Protein AF-0000000066100926 (afdb_homodimer)

Foldseek 3Di:
DDPVVVVVVVVPDQDDPVPCLSVLFDFDDCQVVQAPPLQDFAFQAQAESVRNPHDPPDGSVPGGLQLLLCQLLVPVNPQKHFLVSQLVLVVLLPDDNVVSNVCSVVVLVQQQCQQDPDNDDDPRSMHGSCRSLSSDAFLALCQAPSNLTGRRSSLQSLQSRQVPPDGQKHAPVSLVVSSVVRDDPPRVVSSVVSNVVVVVLQVRAQDPVRIDGSSSVSCSSNNVNSVVSSVVVVVVVVVVVVD/DDPVVVVVVVVPDQDDPVPCLSVLFDFDDCQVVQAPPLQDFAFQAQAESVRNPHDPPDGSVPGGLQLLLCQLLVPVNPQKHWLVSQLVLVVLLPDDNVVSNVCSVVVLVQQQCQQDPDNDDDPRSMHGSCRSLSSDAFLALCQAPSNLTGRRSSLQSLQSRQVPPDGQKHAPVSLVVSSVVRDDPPRVVSSVVSNVVVVVLQVRAQDPVRIDGSSSVSCSSNNVNSVVSSVVVVVVVVVVVVD

Nearest PDB structures (foldseek):
  3l19-assembly1_A  TM=4.087E-01  e=2.335E-02  Cryptosporidium parvum Iowa II
  3l19-assembly2_B  TM=4.131E-01  e=3.779E-02  Cryptosporidium parvum Iowa II
  5joj-assembly1_A  TM=5.624E-01  e=9.360E-01  Homo sapiens
  3sx9-assembly1_A  TM=2.808E-01  e=1.042E+00  Toxoplasma gondii
  3l19-assembly1_A  TM=4.087E-01  e=2.076E-02  Cryptosporidium parvum Iowa II

Sequence (486 aa):
MTSMERMERDAMETVAPYARVTYHRRVRGDLDDTLPKPYLPRALQAPDMEHPQGTPDHRHNGLSVLQQHVAFFDLDNNGIIYPFETFSGFRLLGFNLLASLILAAGINIALSYATLPGWLPSPFFPIYIHNIHKAKHGSDSKTYDNEGRYTPANLELMFSKYARTIPDKLSLGELWDMTEGNRDAFDFFGWLASKVEWGVLYALASDEEGFLSKEAIRRCFDGSLFEYCAKNYAEIKEYKTYYMTSMERMERDAMETVAPYARVTYHRRVRGDLDDTLPKPYLPRALQAPDMEHPQGTPDHRHNGLSVLQQHVAFFDLDNNGIIYPFETFSGFRLLGFNLLASLILAAGINIALSYATLPGWLPSPFFPIYIHNIHKAKHGSDSKTYDNEGRYTPANLELMFSKYARTIPDKLSLGELWDMTEGNRDAFDFFGWLASKVEWGVLYALASDEEGFLSKEAIRRCFDGSLFEYCAKNYAEIKEYKTYY

Solvent-accessible surface area (backbone atoms only — not comparable to full-atom values): 24290 Å² total; per-residue (Å²): 129,51,72,64,55,47,38,54,52,38,39,67,27,53,57,16,80,60,26,61,60,22,62,70,42,35,72,68,87,64,57,68,78,58,17,81,63,34,56,47,49,10,8,43,26,54,34,39,71,92,32,54,54,22,63,83,91,63,78,46,86,45,25,18,17,45,43,30,35,55,46,76,28,27,80,80,70,76,55,50,31,38,39,69,32,38,24,49,38,32,43,48,58,63,44,53,72,67,60,16,50,52,48,17,51,51,50,25,66,67,36,8,61,55,14,44,94,56,89,71,79,60,97,70,27,47,31,28,45,76,32,44,39,46,40,40,49,31,22,48,78,63,30,51,48,64,65,18,22,27,22,37,40,36,54,55,37,50,35,49,36,40,22,78,87,43,82,54,28,31,38,65,67,33,48,51,49,45,46,61,58,28,46,25,32,76,23,65,53,11,48,52,51,37,49,51,53,55,48,52,48,42,73,71,58,39,44,95,87,49,32,34,40,48,66,57,54,47,28,44,51,42,22,56,38,54,57,53,43,25,53,51,41,50,50,51,51,53,48,60,73,73,101,127,51,73,64,55,46,39,54,52,39,37,65,27,54,55,16,80,60,26,61,60,23,63,69,41,34,71,69,86,64,57,68,78,58,18,81,63,33,57,47,48,10,7,44,27,53,35,39,71,92,32,55,54,21,62,83,92,61,79,44,85,45,24,20,17,45,41,30,36,54,47,75,27,27,79,80,70,76,56,50,32,37,38,68,33,40,24,49,39,34,44,48,56,63,44,52,72,67,60,16,50,52,49,17,52,51,51,25,66,68,36,8,61,53,15,44,96,57,90,70,78,59,97,69,27,46,30,29,46,78,32,43,40,46,41,41,47,31,23,47,79,62,29,51,48,63,64,16,22,28,24,34,40,37,55,55,36,50,32,49,35,40,23,79,88,44,82,54,27,32,40,66,68,33,46,50,49,45,48,60,58,30,45,24,34,77,23,65,54,12,46,51,50,37,49,50,53,53,50,51,48,43,73,70,56,38,46,98,87,50,32,34,41,47,66,57,52,46,27,44,50,43,23,55,38,54,58,52,42,25,53,52,43,50,50,52,50,52,47,60,73,73,102

pLDDT: mean 96.73, std 4.58, range [66.25, 98.94]

InterPro domains:
  IPR007736 Caleosin-related [PF05042] (63-229)
  IPR007736 Caleosin-related [PTHR31495] (5-236)

Structure (mmCIF, N/CA/C/O backbone):
data_AF-0000000066100926-model_v1
#
loop_
_entity.id
_entity.type
_entity.pdbx_description
1 polymer 'Peroxygenase 2'
#
loop_
_atom_site.group_PDB
_atom_site.id
_atom_site.type_symbol
_atom_site.label_atom_id
_atom_site.label_alt_id
_atom_site.label_comp_id
_atom_site.label_asym_id
_atom_site.label_entity_id
_atom_site.label_seq_id
_atom_site.pdbx_PDB_ins_code
_atom_site.Cartn_x
_atom_site.Cartn_y
_atom_site.Cartn_z
_atom_site.occupancy
_atom_site.B_iso_or_equiv
_atom_site.auth_seq_id
_atom_site.auth_comp_id
_atom_site.auth_asym_id
_atom_site.auth_atom_id
_atom_site.pdbx_PDB_model_num
ATOM 1 N N . MET A 1 1 ? 16.25 -29.766 14.141 1 66.25 1 MET A N 1
ATOM 2 C CA . MET A 1 1 ? 15.016 -29.031 13.938 1 66.25 1 MET A CA 1
ATOM 3 C C . MET A 1 1 ? 14.055 -29.812 13.047 1 66.25 1 MET A C 1
ATOM 5 O O . MET A 1 1 ? 14.43 -30.25 11.953 1 66.25 1 MET A O 1
ATOM 9 N N . THR A 1 2 ? 12.953 -30.219 13.57 1 79.69 2 THR A N 1
ATOM 10 C CA . THR A 1 2 ? 11.961 -30.953 12.789 1 79.69 2 THR A CA 1
ATOM 11 C C . THR A 1 2 ? 11.422 -30.094 11.656 1 79.69 2 THR A C 1
ATOM 13 O O . THR A 1 2 ? 11.625 -28.875 11.641 1 79.69 2 THR A O 1
ATOM 16 N N . SER A 1 3 ? 10.945 -30.781 10.695 1 76 3 SER A N 1
ATOM 17 C CA . SER A 1 3 ? 10.328 -30.062 9.578 1 76 3 SER A CA 1
ATOM 18 C C . SER A 1 3 ? 9.273 -29.078 10.078 1 76 3 SER A C 1
ATOM 20 O O . SER A 1 3 ? 9.188 -27.938 9.586 1 76 3 SER A O 1
ATOM 22 N N . MET A 1 4 ? 8.586 -29.484 11 1 78.75 4 MET A N 1
ATOM 23 C CA . MET A 1 4 ? 7.531 -28.656 11.57 1 78.75 4 MET A CA 1
ATOM 24 C C . MET A 1 4 ? 8.117 -27.453 12.305 1 78.75 4 MET A C 1
ATOM 26 O O . MET A 1 4 ? 7.598 -26.344 12.211 1 78.75 4 MET A O 1
ATOM 30 N N . GLU A 1 5 ? 9.109 -27.672 12.992 1 81.25 5 GLU A N 1
ATOM 31 C CA . GLU A 1 5 ? 9.773 -26.578 13.703 1 81.25 5 GLU A CA 1
ATOM 32 C C . GLU A 1 5 ? 10.359 -25.562 12.734 1 81.25 5 GLU A C 1
ATOM 34 O O . GLU A 1 5 ? 10.297 -24.359 12.977 1 81.25 5 GLU A O 1
ATOM 39 N N . ARG A 1 6 ? 10.875 -26.109 11.766 1 82.31 6 ARG A N 1
ATOM 40 C CA . ARG A 1 6 ? 11.445 -25.234 10.742 1 82.31 6 ARG A CA 1
ATOM 41 C C . ARG A 1 6 ? 10.352 -24.391 10.086 1 82.31 6 ARG A C 1
ATOM 43 O O . ARG A 1 6 ? 10.539 -23.203 9.852 1 82.31 6 ARG A O 1
ATOM 50 N N . MET A 1 7 ? 9.266 -25.016 9.82 1 79.56 7 MET A N 1
ATOM 51 C CA . MET A 1 7 ? 8.141 -24.312 9.211 1 79.56 7 MET A CA 1
ATOM 52 C C . MET A 1 7 ? 7.617 -23.219 10.133 1 79.56 7 MET A C 1
ATOM 54 O O . MET A 1 7 ? 7.273 -22.141 9.68 1 79.56 7 MET A O 1
ATOM 58 N N . GLU A 1 8 ? 7.531 -23.578 11.328 1 82.5 8 GLU A N 1
ATOM 59 C CA . GLU A 1 8 ? 7.066 -22.609 12.32 1 82.5 8 GLU A CA 1
ATOM 60 C C . GLU A 1 8 ? 8.008 -21.422 12.406 1 82.5 8 GLU A C 1
ATOM 62 O O . GLU A 1 8 ? 7.562 -20.281 12.492 1 82.5 8 GLU A O 1
ATOM 67 N N . ARG A 1 9 ? 9.188 -21.703 12.367 1 84.38 9 ARG A N 1
ATOM 68 C CA . ARG A 1 9 ? 10.18 -20.641 12.398 1 84.38 9 ARG A CA 1
ATOM 69 C C . ARG A 1 9 ? 10.141 -19.812 11.125 1 84.38 9 ARG A C 1
ATOM 71 O O . ARG A 1 9 ? 10.172 -18.578 11.172 1 84.38 9 ARG A O 1
ATOM 78 N N . ASP A 1 10 ? 9.984 -20.453 10.016 1 92.69 10 ASP A N 1
ATOM 79 C CA . ASP A 1 10 ? 9.945 -19.781 8.719 1 92.69 10 ASP A CA 1
ATOM 80 C C . ASP A 1 10 ? 8.711 -18.891 8.586 1 92.69 10 ASP A C 1
ATOM 82 O O . ASP A 1 10 ? 8.758 -17.859 7.918 1 92.69 10 ASP A O 1
ATOM 86 N N . ALA A 1 11 ? 7.691 -19.266 9.242 1 94.88 11 ALA A N 1
ATOM 87 C CA . ALA A 1 11 ? 6.414 -18.578 9.133 1 94.88 11 ALA A CA 1
ATOM 88 C C . ALA A 1 11 ? 6.484 -17.188 9.766 1 94.88 11 ALA A C 1
ATOM 90 O O . ALA A 1 11 ? 5.621 -16.344 9.523 1 94.88 11 ALA A O 1
ATOM 91 N N . MET A 1 12 ? 7.559 -16.891 10.531 1 96.69 12 MET A N 1
ATOM 92 C CA . MET A 1 12 ? 7.695 -15.609 11.211 1 96.69 12 MET A CA 1
ATOM 93 C C . MET A 1 12 ? 8.898 -14.836 10.68 1 96.69 12 MET A C 1
ATOM 95 O O . MET A 1 12 ? 9.148 -13.711 11.102 1 96.69 12 MET A O 1
ATOM 99 N N . GLU A 1 13 ? 9.57 -15.461 9.703 1 98 13 GLU A N 1
ATOM 100 C CA . GLU A 1 13 ? 10.797 -14.836 9.227 1 98 13 GLU A CA 1
ATOM 101 C C . GLU A 1 13 ? 10.492 -13.578 8.414 1 98 13 GLU A C 1
ATOM 103 O O . GLU A 1 13 ? 9.578 -13.57 7.59 1 98 13 GLU A O 1
ATOM 108 N N . THR A 1 14 ? 11.297 -12.531 8.688 1 98.62 14 THR A N 1
ATOM 109 C CA . THR A 1 14 ? 11.078 -11.25 8.008 1 98.62 14 THR A CA 1
ATOM 110 C C . THR A 1 14 ? 12.211 -10.953 7.035 1 98.62 14 THR A C 1
ATOM 112 O O . THR A 1 14 ? 12.188 -9.945 6.336 1 98.62 14 THR A O 1
ATOM 115 N N . VAL A 1 15 ? 13.227 -11.859 6.957 1 98.56 15 VAL A N 1
ATOM 116 C CA . VAL A 1 15 ? 14.359 -11.711 6.051 1 98.56 15 VAL A CA 1
ATOM 117 C C . VAL A 1 15 ? 14.477 -12.945 5.16 1 98.56 15 VAL A C 1
ATOM 119 O O . VAL A 1 15 ? 14.391 -14.078 5.641 1 98.56 15 VAL A O 1
ATOM 122 N N . ALA A 1 16 ? 14.547 -12.742 3.869 1 98.62 16 ALA A N 1
ATOM 123 C CA . ALA A 1 16 ? 14.859 -13.797 2.906 1 98.62 16 ALA A CA 1
ATOM 124 C C . ALA A 1 16 ? 16.312 -13.703 2.447 1 98.62 16 ALA A C 1
ATOM 126 O O . ALA A 1 16 ? 16.75 -12.656 1.961 1 98.62 16 ALA A O 1
ATOM 127 N N . PRO A 1 17 ? 17.062 -14.75 2.51 1 97.81 17 PRO A N 1
ATOM 128 C CA . PRO A 1 17 ? 18.484 -14.734 2.182 1 97.81 17 PRO A CA 1
ATOM 129 C C . PRO A 1 17 ? 18.75 -14.234 0.763 1 97.81 17 PRO A C 1
ATOM 131 O O . PRO A 1 17 ? 19.75 -13.547 0.527 1 97.81 17 PRO A O 1
ATOM 134 N N . TYR A 1 18 ? 17.875 -14.5 -0.177 1 98 18 TYR A N 1
ATOM 135 C CA . TYR A 1 18 ? 18.156 -14.141 -1.562 1 98 18 TYR A CA 1
ATOM 136 C C . TYR A 1 18 ? 17.375 -12.898 -1.974 1 98 18 TYR A C 1
ATOM 138 O O . TYR A 1 18 ? 17.266 -12.594 -3.164 1 98 18 TYR A O 1
ATOM 146 N N . ALA A 1 19 ? 16.844 -12.203 -1.046 1 98.31 19 ALA A N 1
ATOM 147 C CA . ALA A 1 19 ? 16.281 -10.859 -1.192 1 98.31 19 ALA A CA 1
ATOM 148 C C . ALA A 1 19 ? 16.922 -9.891 -0.208 1 98.31 19 ALA A C 1
ATOM 150 O O . ALA A 1 19 ? 16.344 -9.57 0.832 1 98.31 19 ALA A O 1
ATOM 151 N N . ARG A 1 20 ? 18.094 -9.375 -0.537 1 97.31 20 ARG A N 1
ATOM 152 C CA . ARG A 1 20 ? 18.938 -8.586 0.35 1 97.31 20 ARG A CA 1
ATOM 153 C C . ARG A 1 20 ? 18.203 -7.348 0.855 1 97.31 20 ARG A C 1
ATOM 155 O O . ARG A 1 20 ? 18.453 -6.883 1.97 1 97.31 20 ARG A O 1
ATOM 162 N N . VAL A 1 21 ? 17.266 -6.891 0.078 1 98.38 21 VAL A N 1
ATOM 163 C CA . VAL A 1 21 ? 16.531 -5.684 0.441 1 98.38 21 VAL A CA 1
ATOM 164 C C . VAL A 1 21 ? 15.766 -5.914 1.742 1 98.38 21 VAL A C 1
ATOM 166 O O . VAL A 1 21 ? 15.562 -4.984 2.523 1 98.38 21 VAL A O 1
ATOM 169 N N . THR A 1 22 ? 15.352 -7.152 2.043 1 98.62 22 THR A N 1
ATOM 170 C CA . THR A 1 22 ? 14.625 -7.457 3.268 1 98.62 22 THR A CA 1
ATOM 171 C C . THR A 1 22 ? 15.539 -7.34 4.484 1 98.62 22 THR A C 1
ATOM 173 O O . THR A 1 22 ? 15.07 -7.086 5.598 1 98.62 22 THR A O 1
ATOM 176 N N . TYR A 1 23 ? 16.797 -7.535 4.234 1 97.31 23 TYR A N 1
ATOM 177 C CA . TYR A 1 23 ? 17.781 -7.363 5.297 1 97.31 23 TYR A CA 1
ATOM 178 C C . TYR A 1 23 ? 18.047 -5.883 5.559 1 97.31 23 TYR A C 1
ATOM 180 O O . TYR A 1 23 ? 18.156 -5.461 6.711 1 97.31 23 TYR A O 1
ATOM 188 N N . HIS A 1 24 ? 18.125 -5.125 4.543 1 97.19 24 HIS A N 1
ATOM 189 C CA . HIS A 1 24 ? 18.469 -3.711 4.652 1 97.19 24 HIS A CA 1
ATOM 190 C C . HIS A 1 24 ? 17.281 -2.904 5.199 1 97.19 24 HIS A C 1
ATOM 192 O O . HIS A 1 24 ? 17.484 -1.885 5.859 1 97.19 24 HIS A O 1
ATOM 198 N N . ARG A 1 25 ? 16.141 -3.334 4.879 1 98.31 25 ARG A N 1
ATOM 199 C CA . ARG A 1 25 ? 14.914 -2.693 5.359 1 98.31 25 ARG A CA 1
ATOM 200 C C . ARG A 1 25 ? 14.188 -3.586 6.359 1 98.31 25 ARG A C 1
ATOM 202 O O . ARG A 1 25 ? 13.172 -4.195 6.023 1 98.31 25 ARG A O 1
ATOM 209 N N . ARG A 1 26 ? 14.625 -3.504 7.539 1 97.62 26 ARG A N 1
ATOM 210 C CA . ARG A 1 26 ? 14.172 -4.414 8.586 1 97.62 26 ARG A CA 1
ATOM 211 C C . ARG A 1 26 ? 12.812 -3.979 9.133 1 97.62 26 ARG A C 1
ATOM 213 O O . ARG A 1 26 ? 12.492 -2.789 9.141 1 97.62 26 ARG A O 1
ATOM 220 N N . VAL A 1 27 ? 12.07 -4.938 9.594 1 98.31 27 VAL A N 1
ATOM 221 C CA . VAL A 1 27 ? 10.781 -4.652 10.203 1 98.31 27 VAL A CA 1
ATOM 222 C C . VAL A 1 27 ? 10.766 -5.172 11.641 1 98.31 27 VAL A C 1
ATOM 224 O O . VAL A 1 27 ? 11.422 -6.172 11.953 1 98.31 27 VAL A O 1
ATOM 227 N N . ARG A 1 28 ? 10.102 -4.449 12.531 1 97.19 28 ARG A N 1
ATOM 228 C CA . ARG A 1 28 ? 10.055 -4.82 13.938 1 97.19 28 ARG A CA 1
ATOM 229 C C . ARG A 1 28 ? 8.812 -5.656 14.242 1 97.19 28 ARG A C 1
ATOM 231 O O . ARG A 1 28 ? 7.758 -5.449 13.648 1 97.19 28 ARG A O 1
ATOM 238 N N . GLY A 1 29 ? 8.93 -6.57 15.242 1 97.56 29 GLY A N 1
ATOM 239 C CA . GLY A 1 29 ? 7.859 -7.508 15.539 1 97.56 29 GLY A CA 1
ATOM 240 C C . GLY A 1 29 ? 7.262 -7.309 16.922 1 97.56 29 GLY A C 1
ATOM 241 O O . GLY A 1 29 ? 6.602 -8.203 17.453 1 97.56 29 GLY A O 1
ATOM 242 N N . ASP A 1 30 ? 7.445 -6.152 17.578 1 97.69 30 ASP A N 1
ATOM 243 C CA . ASP A 1 30 ? 7.023 -5.969 18.953 1 97.69 30 ASP A CA 1
ATOM 244 C C . ASP A 1 30 ? 5.898 -4.941 19.062 1 97.69 30 ASP A C 1
ATOM 246 O O . ASP A 1 30 ? 5.676 -4.367 20.125 1 97.69 30 ASP A O 1
ATOM 250 N N . LEU A 1 31 ? 5.199 -4.645 17.938 1 97.88 31 LEU A N 1
ATOM 251 C CA . LEU A 1 31 ? 4.199 -3.584 17.938 1 97.88 31 LEU A CA 1
ATOM 252 C C . LEU A 1 31 ? 3.053 -3.92 18.891 1 97.88 31 LEU A C 1
ATOM 254 O O . LEU A 1 31 ? 2.51 -3.033 19.547 1 97.88 31 LEU A O 1
ATOM 258 N N . ASP A 1 32 ? 2.691 -5.18 18.922 1 96 32 ASP A N 1
ATOM 259 C CA . ASP A 1 32 ? 1.524 -5.602 19.688 1 96 32 ASP A CA 1
ATOM 260 C C . ASP A 1 32 ? 1.795 -5.523 21.188 1 96 32 ASP A C 1
ATOM 262 O O . ASP A 1 32 ? 0.888 -5.719 22 1 96 32 ASP A O 1
ATOM 266 N N . ASP A 1 33 ? 2.979 -5.184 21.609 1 95.31 33 ASP A N 1
ATOM 267 C CA . ASP A 1 33 ? 3.291 -4.973 23.016 1 95.31 33 ASP A CA 1
ATOM 268 C C . ASP A 1 33 ? 2.535 -3.771 23.578 1 95.31 33 ASP A C 1
ATOM 270 O O . ASP A 1 33 ? 2.111 -3.781 24.734 1 95.31 33 ASP A O 1
ATOM 274 N N . THR A 1 34 ? 2.346 -2.752 22.703 1 95.38 34 THR A N 1
ATOM 275 C CA . THR A 1 34 ? 1.76 -1.523 23.234 1 95.38 34 THR A CA 1
ATOM 276 C C . THR A 1 34 ? 0.595 -1.063 22.359 1 95.38 34 THR A C 1
ATOM 278 O O . THR A 1 34 ? -0.234 -0.261 22.797 1 95.38 34 THR A O 1
ATOM 281 N N . LEU A 1 35 ? 0.549 -1.498 21.125 1 95.81 35 LEU A N 1
ATOM 282 C CA . LEU A 1 35 ? -0.506 -1.112 20.188 1 95.81 35 LEU A CA 1
ATOM 283 C C . LEU A 1 35 ? -1.522 -2.236 20.016 1 95.81 35 LEU A C 1
ATOM 285 O O . LEU A 1 35 ? -1.203 -3.291 19.469 1 95.81 35 LEU A O 1
ATOM 289 N N . PRO A 1 36 ? -2.672 -1.984 20.547 1 96 36 PRO A N 1
ATOM 290 C CA . PRO A 1 36 ? -3.684 -3.016 20.297 1 96 36 PRO A CA 1
ATOM 291 C C . PRO A 1 36 ? -3.984 -3.211 18.812 1 96 36 PRO A C 1
ATOM 293 O O . PRO A 1 36 ? -4.25 -2.24 18.109 1 96 36 PRO A O 1
ATOM 296 N N . LYS A 1 37 ? -3.912 -4.453 18.312 1 97.56 37 LYS A N 1
ATOM 297 C CA . LYS A 1 37 ? -4.234 -4.832 16.938 1 97.56 37 LYS A CA 1
ATOM 298 C C . LYS A 1 37 ? -3.562 -3.895 15.938 1 97.56 37 LYS A C 1
ATOM 300 O O . LYS A 1 37 ? -4.238 -3.242 15.141 1 97.56 37 LYS A O 1
ATOM 305 N N . PRO A 1 38 ? -2.26 -3.842 15.859 1 98.25 38 PRO A N 1
ATOM 306 C CA . PRO A 1 38 ? -1.544 -2.895 15 1 98.25 38 PRO A CA 1
ATOM 307 C C . PRO A 1 38 ? -1.902 -3.049 13.523 1 98.25 38 PRO A C 1
ATOM 309 O O . PRO A 1 38 ? -1.731 -2.109 12.742 1 98.25 38 PRO A O 1
ATOM 312 N N . TYR A 1 39 ? -2.49 -4.203 13.141 1 98.44 39 TYR A N 1
ATOM 313 C CA . TYR A 1 39 ? -2.811 -4.5 11.75 1 98.44 39 TYR A CA 1
ATOM 314 C C . TYR A 1 39 ? -4.113 -3.822 11.336 1 98.44 39 TYR A C 1
ATOM 316 O O . TYR A 1 39 ? -4.414 -3.723 10.141 1 98.44 39 TYR A O 1
ATOM 324 N N . LEU A 1 40 ? -4.941 -3.416 12.281 1 98.62 40 LEU A N 1
ATOM 325 C CA . LEU A 1 40 ? -6.301 -2.941 12.039 1 98.62 40 LEU A CA 1
ATOM 326 C C . LEU A 1 40 ? -6.293 -1.477 11.617 1 98.62 40 LEU A C 1
ATOM 328 O O . LEU A 1 40 ? -5.844 -0.61 12.367 1 98.62 40 LEU A O 1
ATOM 332 N N . PRO A 1 41 ? -6.754 -1.161 10.344 1 98.75 41 PRO A N 1
ATOM 333 C CA . PRO A 1 41 ? -6.852 0.248 9.953 1 98.75 41 PRO A CA 1
ATOM 334 C C . PRO A 1 41 ? -7.824 1.036 10.828 1 98.75 41 PRO A C 1
ATOM 336 O O . PRO A 1 41 ? -8.914 0.544 11.141 1 98.75 41 PRO A O 1
ATOM 339 N N . ARG A 1 42 ? -7.41 2.227 11.242 1 98.81 42 ARG A N 1
ATOM 340 C CA . ARG A 1 42 ? -8.188 3.102 12.109 1 98.81 42 ARG A CA 1
ATOM 341 C C . ARG A 1 42 ? -8.859 4.215 11.312 1 98.81 42 ARG A C 1
ATOM 343 O O . ARG A 1 42 ? -8.188 4.949 10.578 1 98.81 42 ARG A O 1
ATOM 350 N N . ALA A 1 43 ? -10.125 4.375 11.539 1 98.81 43 ALA A N 1
ATOM 351 C CA . ALA A 1 43 ? -10.867 5.332 10.719 1 98.81 43 ALA A CA 1
ATOM 352 C C . ALA A 1 43 ? -10.812 6.734 11.32 1 98.81 43 ALA A C 1
ATOM 354 O O . ALA A 1 43 ? -10.836 7.727 10.594 1 98.81 43 ALA A O 1
ATOM 355 N N . LEU A 1 44 ? -10.617 6.82 12.672 1 98.69 44 LEU A N 1
ATOM 356 C CA . LEU A 1 44 ? -10.891 8.109 13.305 1 98.69 44 LEU A CA 1
ATOM 357 C C . LEU A 1 44 ? -9.641 8.656 13.977 1 98.69 44 LEU A C 1
ATOM 359 O O . LEU A 1 44 ? -9.523 9.867 14.18 1 98.69 44 LEU A O 1
ATOM 363 N N . GLN A 1 45 ? -8.734 7.789 14.375 1 98.5 45 GLN A N 1
ATOM 364 C CA . GLN A 1 45 ? -7.555 8.203 15.125 1 98.5 45 GLN A CA 1
ATOM 365 C C . GLN A 1 45 ? -6.277 7.691 14.461 1 98.5 45 GLN A C 1
ATOM 367 O O . GLN A 1 45 ? -6.316 6.734 13.688 1 98.5 45 GLN A O 1
ATOM 372 N N . ALA A 1 46 ? -5.195 8.336 14.711 1 98.56 46 ALA A N 1
ATOM 373 C CA . ALA A 1 46 ? -3.879 7.938 14.219 1 98.56 46 ALA A CA 1
ATOM 374 C C . ALA A 1 46 ? -2.961 7.547 15.375 1 98.56 46 ALA A C 1
ATOM 376 O O . ALA A 1 46 ? -2.055 8.305 15.742 1 98.56 46 ALA A O 1
ATOM 377 N N . PRO A 1 47 ? -3.117 6.398 15.914 1 98.38 47 PRO A N 1
ATOM 378 C CA . PRO A 1 47 ? -2.293 5.973 17.047 1 98.38 47 PRO A CA 1
ATOM 379 C C . PRO A 1 47 ? -0.92 5.461 16.625 1 98.38 47 PRO A C 1
ATOM 381 O O . PRO A 1 47 ? -0.709 5.16 15.438 1 98.38 47 PRO A O 1
ATOM 384 N N . ASP A 1 48 ? -0.01 5.457 17.516 1 97.5 48 ASP A N 1
ATOM 385 C CA . ASP A 1 48 ? 1.267 4.758 17.422 1 97.5 48 ASP A CA 1
ATOM 386 C C . ASP A 1 48 ? 1.672 4.152 18.75 1 97.5 48 ASP A C 1
ATOM 388 O O . ASP A 1 48 ? 0.867 4.105 19.688 1 97.5 48 ASP A O 1
ATOM 392 N N . MET A 1 49 ? 2.832 3.607 18.891 1 96.88 49 MET A N 1
ATOM 393 C CA . MET A 1 49 ? 3.252 2.895 20.094 1 96.88 49 MET A CA 1
ATOM 394 C C . MET A 1 49 ? 3.318 3.838 21.281 1 96.88 49 MET A C 1
ATOM 396 O O . MET A 1 49 ? 3.021 3.439 22.422 1 96.88 49 MET A O 1
AT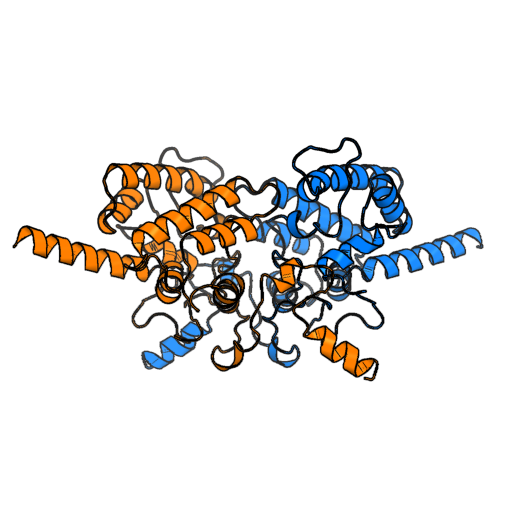OM 400 N N . GLU A 1 50 ? 3.67 5.102 21.094 1 96.19 50 GLU A N 1
ATOM 401 C CA . GLU A 1 50 ? 3.801 6.098 22.141 1 96.19 50 GLU A CA 1
ATOM 402 C C . GLU A 1 50 ? 2.457 6.75 22.453 1 96.19 50 GLU A C 1
ATOM 404 O O . GLU A 1 50 ? 2.229 7.203 23.578 1 96.19 50 GLU A O 1
ATOM 409 N N . HIS A 1 51 ? 1.546 6.742 21.484 1 96.12 51 HIS A N 1
ATOM 410 C CA . HIS A 1 51 ? 0.219 7.332 21.609 1 96.12 51 HIS A CA 1
ATOM 411 C C . HIS A 1 51 ? -0.864 6.355 21.156 1 96.12 51 HIS A C 1
ATOM 413 O O . HIS A 1 51 ? -1.526 6.586 20.141 1 96.12 51 HIS A O 1
ATOM 419 N N . PRO A 1 52 ? -1.126 5.359 21.906 1 95.19 52 PRO A N 1
ATOM 420 C CA . PRO A 1 52 ? -2.035 4.293 21.469 1 95.19 52 PRO A CA 1
ATOM 421 C C . PRO A 1 52 ? -3.465 4.785 21.266 1 95.19 52 PRO A C 1
ATOM 423 O O . PRO A 1 52 ? -4.281 4.086 20.656 1 95.19 52 PRO A O 1
ATOM 426 N N . GLN A 1 53 ? -3.793 6.016 21.734 1 94.94 53 GLN A N 1
ATOM 427 C CA . GLN A 1 53 ? -5.145 6.535 21.547 1 94.94 53 GLN A CA 1
ATOM 428 C C . GLN A 1 53 ? -5.164 7.691 20.562 1 94.94 53 GLN A C 1
ATOM 430 O O . GLN A 1 53 ? -6.191 8.359 20.391 1 94.94 53 GLN A O 1
ATOM 435 N N . GLY A 1 54 ? -4.043 7.984 19.891 1 95.38 54 GLY A N 1
ATOM 436 C CA . GLY A 1 54 ? -3.963 9.062 18.922 1 95.38 54 GLY A CA 1
ATOM 437 C C . GLY A 1 54 ? -3.627 10.406 19.547 1 95.38 54 GLY A C 1
ATOM 438 O O . GLY A 1 54 ? -2.941 10.469 20.578 1 95.38 54 GLY A O 1
ATOM 439 N N . THR A 1 55 ? -3.932 11.469 18.844 1 95.19 55 THR A N 1
ATOM 440 C CA . THR A 1 55 ? -3.605 12.82 19.281 1 95.19 55 THR A CA 1
ATOM 441 C C . THR A 1 55 ? -4.629 13.32 20.297 1 95.19 55 THR A C 1
ATOM 443 O O . THR A 1 55 ? -5.805 13.492 19.969 1 95.19 55 THR A O 1
ATOM 446 N N . PRO A 1 56 ? -4.094 13.672 21.5 1 90.88 56 PRO A N 1
ATOM 447 C CA . PRO A 1 56 ? -5.02 14.18 22.516 1 90.88 56 PRO A CA 1
ATOM 448 C C . PRO A 1 56 ? -5.723 15.461 22.062 1 90.88 56 PRO A C 1
ATOM 450 O O . PRO A 1 56 ? -5.113 16.312 21.422 1 90.88 56 PRO A O 1
ATOM 453 N N . ASP A 1 57 ? -6.988 15.562 22.328 1 88.75 57 ASP A N 1
ATOM 454 C CA . ASP A 1 57 ? -7.809 16.766 22.156 1 88.75 57 ASP A CA 1
ATOM 455 C C . ASP A 1 57 ? -8.086 17.031 20.672 1 88.75 57 ASP A C 1
ATOM 457 O O . ASP A 1 57 ? -8.766 18.016 20.344 1 88.75 57 ASP A O 1
ATOM 461 N N . HIS A 1 58 ? -7.449 16.281 19.766 1 94.12 58 HIS A N 1
ATOM 462 C CA . HIS A 1 58 ? -7.773 16.438 18.359 1 94.12 58 HIS A CA 1
ATOM 463 C C . HIS A 1 58 ? -9.156 15.875 18.047 1 94.12 58 HIS A C 1
ATOM 465 O O . HIS A 1 58 ? -9.469 14.734 18.391 1 94.12 58 HIS A O 1
ATOM 471 N N . ARG A 1 59 ? -10.008 16.688 17.438 1 94.69 59 ARG A N 1
ATOM 472 C CA . ARG A 1 59 ? -11.367 16.266 17.125 1 94.69 59 ARG A CA 1
ATOM 473 C C . ARG A 1 59 ? -11.469 15.781 15.68 1 94.69 59 ARG A C 1
ATOM 475 O O . ARG A 1 59 ? -11.258 16.547 14.742 1 94.69 59 ARG A O 1
ATOM 482 N N . HIS A 1 60 ? -11.844 14.578 15.508 1 96.62 60 HIS A N 1
ATOM 483 C CA . HIS A 1 60 ? -11.93 13.984 14.18 1 96.62 60 HIS A CA 1
ATOM 484 C C . HIS A 1 60 ? -13.211 14.406 13.469 1 96.62 60 HIS A C 1
ATOM 486 O O . HIS A 1 60 ? -13.297 14.352 12.242 1 96.62 60 HIS A O 1
ATOM 492 N N . ASN A 1 61 ? -14.344 14.797 14.188 1 96.75 61 ASN A N 1
ATOM 493 C CA . ASN A 1 61 ? -15.609 15.297 13.648 1 96.75 61 ASN A CA 1
ATOM 494 C C . ASN A 1 61 ? -16.25 14.289 12.695 1 96.75 61 ASN A C 1
ATOM 496 O O . ASN A 1 61 ? -16.828 14.664 11.68 1 96.75 61 ASN A O 1
ATOM 500 N N . GLY A 1 62 ? -15.992 13.016 12.898 1 97.75 62 GLY A N 1
ATOM 501 C CA . GLY A 1 62 ? -16.609 11.961 12.102 1 97.75 62 GLY A CA 1
ATOM 502 C C . GLY A 1 62 ? -15.914 11.758 10.766 1 97.75 62 GLY A C 1
ATOM 503 O O . GLY A 1 62 ? -16.391 11 9.922 1 97.75 62 GLY A O 1
ATOM 504 N N . LEU A 1 63 ? -14.797 12.43 10.523 1 98.69 63 LEU A N 1
ATOM 505 C CA . LEU A 1 63 ? -14.016 12.328 9.297 1 98.69 63 LEU A CA 1
ATOM 506 C C . LEU A 1 63 ? -13.008 11.188 9.383 1 98.69 63 LEU A C 1
ATOM 508 O O . LEU A 1 63 ? -12.492 10.891 10.461 1 98.69 63 LEU A O 1
ATOM 512 N N . SER A 1 64 ? -12.727 10.484 8.242 1 98.88 64 SER A N 1
ATOM 513 C CA . SER A 1 64 ? -11.609 9.547 8.219 1 98.88 64 SER A CA 1
ATOM 514 C C . SER A 1 64 ? -10.289 10.258 8.484 1 98.88 64 SER A C 1
ATOM 516 O O . SER A 1 64 ? -10.195 11.477 8.344 1 98.88 64 SER A O 1
ATOM 518 N N . VAL A 1 65 ? -9.289 9.531 8.867 1 98.88 65 VAL A N 1
ATOM 519 C CA . VAL A 1 65 ? -7.988 10.133 9.172 1 98.88 65 VAL A CA 1
ATOM 520 C C . VAL A 1 65 ? -7.48 10.898 7.953 1 98.88 65 VAL A C 1
ATOM 522 O O . VAL A 1 65 ? -6.957 12.008 8.086 1 98.88 65 VAL A O 1
ATOM 525 N N . LEU A 1 66 ? -7.664 10.352 6.766 1 98.94 66 LEU A N 1
ATOM 526 C CA . LEU A 1 66 ? -7.238 11.047 5.555 1 98.94 66 LEU A CA 1
ATOM 527 C C . LEU A 1 66 ? -8.055 12.32 5.344 1 98.94 66 LEU A C 1
ATOM 529 O O . LEU A 1 66 ? -7.508 13.352 4.945 1 98.94 66 LEU A O 1
ATOM 533 N N . GLN A 1 67 ? -9.336 12.266 5.559 1 98.94 67 GLN A N 1
ATOM 534 C CA . GLN A 1 67 ? -10.156 13.469 5.473 1 98.94 67 GLN A CA 1
ATOM 535 C C . GLN A 1 67 ? -9.688 14.523 6.473 1 98.94 67 GLN A C 1
ATOM 537 O O . GLN A 1 67 ? -9.633 15.711 6.148 1 98.94 67 GLN A O 1
ATOM 542 N N . GLN A 1 68 ? -9.383 14.109 7.648 1 98.88 68 GLN A N 1
ATOM 543 C CA . GLN A 1 68 ? -8.875 15.016 8.672 1 98.88 68 GLN A CA 1
ATOM 544 C C . GLN A 1 68 ? -7.598 15.711 8.203 1 98.88 68 GLN A C 1
ATOM 546 O O . GLN A 1 68 ? -7.41 16.906 8.445 1 98.88 68 GLN A O 1
ATOM 551 N N . HIS A 1 69 ? -6.746 15.008 7.527 1 98.81 69 HIS A N 1
ATOM 552 C CA . HIS A 1 69 ? -5.477 15.508 7.016 1 98.81 69 HIS A CA 1
ATOM 553 C C . HIS A 1 69 ? -5.684 16.75 6.148 1 98.81 69 HIS A C 1
ATOM 555 O O . HIS A 1 69 ? -4.887 17.688 6.199 1 98.81 69 HIS A O 1
ATOM 561 N N . VAL A 1 70 ? -6.758 16.797 5.406 1 98.81 70 VAL A N 1
ATOM 562 C CA . VAL A 1 70 ? -6.906 17.875 4.438 1 98.81 70 VAL A CA 1
ATOM 563 C C . VAL A 1 70 ? -7.895 18.906 4.965 1 98.81 70 VAL A C 1
ATOM 565 O O . VAL A 1 70 ? -7.984 20.016 4.434 1 98.81 70 VAL A O 1
ATOM 568 N N . ALA A 1 71 ? -8.555 18.594 6.051 1 98.62 71 ALA A N 1
ATOM 569 C CA . ALA A 1 71 ? -9.648 19.406 6.562 1 98.62 71 ALA A CA 1
ATOM 570 C C . ALA A 1 71 ? -9.148 20.797 6.98 1 98.62 71 ALA A C 1
ATOM 572 O O . ALA A 1 71 ? -9.891 21.781 6.906 1 98.62 71 ALA A O 1
ATOM 573 N N . PHE A 1 72 ? -7.895 20.906 7.387 1 98.44 72 PHE A N 1
ATOM 574 C CA . PHE A 1 72 ? -7.293 22.172 7.801 1 98.44 72 PHE A CA 1
ATOM 575 C C . PHE A 1 72 ? -7.418 23.219 6.703 1 98.44 72 PHE A C 1
ATOM 577 O O . PHE A 1 72 ? -7.594 24.406 6.984 1 98.44 72 PHE A O 1
ATOM 584 N N . PHE A 1 73 ? -7.41 22.797 5.477 1 98.81 73 PHE A N 1
ATOM 585 C CA . PHE A 1 73 ? -7.344 23.703 4.348 1 98.81 73 PHE A CA 1
ATOM 586 C C . PHE A 1 73 ? -8.742 24.172 3.939 1 98.81 73 PHE A C 1
ATOM 588 O O . PHE A 1 73 ? -8.883 25.078 3.113 1 98.81 73 PHE A O 1
ATOM 595 N N . ASP A 1 74 ? -9.719 23.484 4.457 1 98.75 74 ASP A N 1
ATOM 596 C CA . ASP A 1 74 ? -11.102 23.906 4.215 1 98.75 74 ASP A CA 1
ATOM 597 C C . ASP A 1 74 ? -11.492 25.062 5.137 1 98.75 74 ASP A C 1
ATOM 599 O O . ASP A 1 74 ? -12.195 24.859 6.129 1 98.75 74 ASP A O 1
ATOM 603 N N . LEU A 1 75 ? -11.234 26.219 4.75 1 98.19 75 LEU A N 1
ATOM 604 C CA . LEU A 1 75 ? -11.25 27.375 5.641 1 98.19 75 LEU A CA 1
ATOM 605 C C . LEU A 1 75 ? -12.672 27.859 5.891 1 98.19 75 LEU A C 1
ATOM 607 O O . LEU A 1 75 ? -12.938 28.547 6.879 1 98.19 75 LEU A O 1
ATOM 611 N N . ASP A 1 76 ? -13.617 27.5 5.023 1 98.06 76 ASP A N 1
ATOM 612 C CA . ASP A 1 76 ? -14.992 27.938 5.238 1 98.06 76 ASP A CA 1
ATOM 613 C C . ASP A 1 76 ? -15.875 26.766 5.668 1 98.06 76 ASP A C 1
ATOM 615 O O . ASP A 1 76 ? -17.094 26.906 5.73 1 98.06 76 ASP A O 1
ATOM 619 N N . ASN A 1 77 ? -15.312 25.609 5.781 1 97.69 77 ASN A N 1
ATOM 620 C CA . ASN A 1 77 ? -15.961 24.422 6.336 1 97.69 77 ASN A CA 1
ATOM 621 C C . ASN A 1 77 ? -17.141 23.969 5.477 1 97.69 77 ASN A C 1
ATOM 623 O O . ASN A 1 77 ? -18.172 23.562 6.004 1 97.69 77 ASN A O 1
ATOM 627 N N . ASN A 1 78 ? -17 24.047 4.16 1 98.31 78 ASN A N 1
ATOM 628 C CA . ASN A 1 78 ? -18.109 23.609 3.301 1 98.31 78 ASN A CA 1
ATOM 629 C C . ASN A 1 78 ? -17.812 22.266 2.65 1 98.31 78 ASN A C 1
ATOM 631 O O . ASN A 1 78 ? -18.578 21.797 1.805 1 98.31 78 ASN A O 1
ATOM 635 N N . GLY A 1 79 ? -16.672 21.719 2.936 1 98.5 79 GLY A N 1
ATOM 636 C CA . GLY A 1 79 ? -16.344 20.391 2.443 1 98.5 79 GLY A CA 1
ATOM 637 C C . GLY A 1 79 ? -15.594 20.406 1.125 1 98.5 79 GLY A C 1
ATOM 638 O O . GLY A 1 79 ? -15.297 19.359 0.557 1 98.5 79 GLY A O 1
ATOM 639 N N . ILE A 1 80 ? -15.305 21.594 0.651 1 98.81 80 ILE A N 1
ATOM 640 C CA . ILE A 1 80 ? -14.602 21.766 -0.617 1 98.81 80 ILE A CA 1
ATOM 641 C C . ILE A 1 80 ? -13.406 22.688 -0.426 1 98.81 80 ILE A C 1
ATOM 643 O O . ILE A 1 80 ? -13.508 23.719 0.252 1 98.81 80 ILE A O 1
ATOM 647 N N . ILE A 1 81 ? -12.242 22.328 -0.939 1 98.94 81 ILE A N 1
ATOM 648 C CA . ILE A 1 81 ? -11.031 23.141 -0.838 1 98.94 81 ILE A CA 1
ATOM 649 C C . ILE A 1 81 ? -10.703 23.75 -2.199 1 98.94 81 ILE A C 1
ATOM 651 O O . ILE A 1 81 ? -10.312 23.031 -3.127 1 98.94 81 ILE A O 1
ATOM 655 N N . TYR A 1 82 ? -10.844 25 -2.285 1 98.88 82 TYR A N 1
ATOM 656 C CA . TYR A 1 82 ? -10.484 25.703 -3.51 1 98.88 82 TYR A CA 1
ATOM 657 C C . TYR A 1 82 ? -9.031 26.156 -3.471 1 98.88 82 TYR A C 1
ATOM 659 O O . TYR A 1 82 ? -8.414 26.188 -2.402 1 98.88 82 TYR A O 1
ATOM 667 N N . PRO A 1 83 ? -8.469 26.5 -4.668 1 98.88 83 PRO A N 1
ATOM 668 C CA . PRO A 1 83 ? -7.051 26.859 -4.715 1 98.88 83 PRO A CA 1
ATOM 669 C C . PRO A 1 83 ? -6.707 28.016 -3.762 1 98.88 83 PRO A C 1
ATOM 671 O O . PRO A 1 83 ? -5.645 28 -3.133 1 98.88 83 PRO A O 1
ATOM 674 N N . PHE A 1 84 ? -7.547 28.938 -3.605 1 98.75 84 PHE A N 1
ATOM 675 C CA . PHE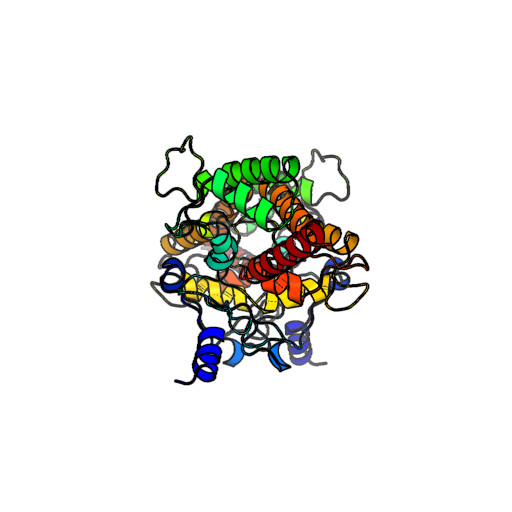 A 1 84 ? -7.25 30.078 -2.742 1 98.75 84 PHE A CA 1
ATOM 676 C C . PHE A 1 84 ? -7.207 29.656 -1.279 1 98.75 84 PHE A C 1
ATOM 678 O O . PHE A 1 84 ? -6.469 30.219 -0.479 1 98.75 84 PHE A O 1
ATOM 685 N N . GLU A 1 85 ? -7.988 28.641 -0.899 1 98.94 85 GLU A N 1
ATOM 686 C CA . GLU A 1 85 ? -7.938 28.141 0.466 1 98.94 85 GLU A CA 1
ATOM 687 C C . GLU A 1 85 ? -6.645 27.359 0.716 1 98.94 85 GLU A C 1
ATOM 689 O O . GLU A 1 85 ? -6.035 27.484 1.781 1 98.94 85 GLU A O 1
ATOM 694 N N . THR A 1 86 ? -6.25 26.531 -0.311 1 98.94 86 THR A N 1
ATOM 695 C CA . THR A 1 86 ? -4.961 25.859 -0.211 1 98.94 86 THR A CA 1
ATOM 696 C C . THR A 1 86 ? -3.836 26.875 -0.034 1 98.94 86 THR A C 1
ATOM 698 O O . THR A 1 86 ? -2.98 26.719 0.84 1 98.94 86 THR A O 1
ATOM 701 N N . PHE A 1 87 ? -3.879 27.906 -0.875 1 98.88 87 PHE A N 1
ATOM 702 C CA . PHE A 1 87 ? -2.896 28.984 -0.797 1 98.88 87 PHE A CA 1
ATOM 703 C C . PHE A 1 87 ? -2.881 29.594 0.595 1 98.88 87 PHE A C 1
ATOM 705 O O . PHE A 1 87 ? -1.823 29.719 1.217 1 98.88 87 PHE A O 1
ATOM 712 N N . SER A 1 88 ? -4.02 29.984 1.103 1 98.81 88 SER A N 1
ATOM 713 C CA . SER A 1 88 ? -4.141 30.625 2.408 1 98.81 88 SER A CA 1
ATOM 714 C C . SER A 1 88 ? -3.684 29.688 3.525 1 98.81 88 SER A C 1
ATOM 716 O O . SER A 1 88 ? -3.088 30.125 4.508 1 98.81 88 SER A O 1
ATOM 718 N N . GLY A 1 89 ? -4.027 28.391 3.369 1 98.75 89 GLY A N 1
ATOM 719 C CA . GLY A 1 89 ? -3.557 27.422 4.34 1 98.75 89 GLY A CA 1
ATOM 720 C C . GLY A 1 89 ? -2.045 27.375 4.453 1 98.75 89 GLY A C 1
ATOM 721 O O . GLY A 1 89 ? -1.498 27.359 5.559 1 98.75 89 GLY A O 1
ATOM 722 N N . PHE A 1 90 ? -1.382 27.406 3.326 1 98.88 90 PHE A N 1
ATOM 723 C CA . PHE A 1 90 ? 0.076 27.375 3.35 1 98.88 90 PHE A CA 1
ATOM 724 C C . PHE A 1 90 ? 0.626 28.672 3.953 1 98.88 90 PHE A C 1
ATOM 726 O O . PHE A 1 90 ? 1.638 28.641 4.656 1 98.88 90 PHE A O 1
ATOM 733 N N . ARG A 1 91 ? -0.033 29.781 3.672 1 98.5 91 ARG A N 1
ATOM 734 C CA . ARG A 1 91 ? 0.366 31.031 4.305 1 98.5 91 ARG A CA 1
ATOM 735 C C . ARG A 1 91 ? 0.233 30.953 5.82 1 98.5 91 ARG A C 1
ATOM 737 O O . ARG A 1 91 ? 1.111 31.422 6.551 1 98.5 91 ARG A O 1
ATOM 744 N N . LEU A 1 92 ? -0.846 30.375 6.285 1 98.25 92 LEU A N 1
ATOM 745 C CA . LEU A 1 92 ? -1.075 30.203 7.719 1 98.25 92 LEU A CA 1
ATOM 746 C C . LEU A 1 92 ? 0.008 29.328 8.344 1 98.25 92 LEU A C 1
ATOM 748 O O . LEU A 1 92 ? 0.354 29.5 9.516 1 98.25 92 LEU A O 1
ATOM 752 N N . LEU A 1 93 ? 0.567 28.438 7.547 1 98.31 93 LEU A N 1
ATOM 753 C CA . LEU A 1 93 ? 1.581 27.5 8.031 1 98.31 93 LEU A CA 1
ATOM 754 C C . LEU A 1 93 ? 2.971 28.125 7.961 1 98.31 93 LEU A C 1
ATOM 756 O O . LEU A 1 93 ? 3.961 27.5 8.328 1 98.31 93 LEU A O 1
ATOM 760 N N . GLY A 1 94 ? 3.064 29.312 7.398 1 96.94 94 GLY A N 1
ATOM 761 C CA . GLY A 1 94 ? 4.309 30.062 7.441 1 96.94 94 GLY A CA 1
ATOM 762 C C . GLY A 1 94 ? 5.098 29.984 6.148 1 96.94 94 GLY A C 1
ATOM 763 O O . GLY A 1 94 ? 6.238 30.453 6.078 1 96.94 94 GLY A O 1
ATOM 764 N N . PHE A 1 95 ? 4.535 29.438 5.141 1 98.25 95 PHE A N 1
ATOM 765 C CA . PHE A 1 95 ? 5.215 29.391 3.85 1 98.25 95 PHE A CA 1
ATOM 766 C C . PHE A 1 95 ? 5.18 30.766 3.18 1 98.25 95 PHE A C 1
ATOM 768 O O . PHE A 1 95 ? 4.266 31.547 3.414 1 98.25 95 PHE A O 1
ATOM 775 N N . ASN A 1 96 ? 6.168 31.078 2.363 1 97.81 96 ASN A N 1
ATOM 776 C CA . ASN A 1 96 ? 6.191 32.375 1.681 1 97.81 96 ASN A CA 1
ATOM 777 C C . ASN A 1 96 ? 5.227 32.406 0.498 1 97.81 96 ASN A C 1
ATOM 779 O O . ASN A 1 96 ? 4.637 31.375 0.149 1 97.81 96 ASN A O 1
ATOM 783 N N . LEU A 1 97 ? 5.059 33.531 -0.053 1 98.44 97 LEU A N 1
ATOM 784 C CA . LEU A 1 97 ? 4.066 33.781 -1.089 1 98.44 97 LEU A CA 1
ATOM 785 C C . LEU A 1 97 ? 4.293 32.906 -2.297 1 98.44 97 LEU A C 1
ATOM 787 O O . LEU A 1 97 ? 3.361 32.25 -2.773 1 98.44 97 LEU A O 1
ATOM 791 N N . LEU A 1 98 ? 5.52 32.781 -2.799 1 98.62 98 LEU A N 1
ATOM 792 C CA . LEU A 1 98 ? 5.828 32.031 -4.016 1 98.62 98 LEU A CA 1
ATOM 793 C C . LEU A 1 98 ? 5.617 30.547 -3.807 1 98.62 98 LEU A C 1
ATOM 795 O O . LEU A 1 98 ? 4.977 29.891 -4.629 1 98.62 98 LEU A O 1
ATOM 799 N N . ALA A 1 99 ? 6.141 30 -2.701 1 98.56 99 ALA A N 1
ATOM 800 C CA . ALA A 1 99 ? 5.965 28.594 -2.387 1 98.56 99 ALA A CA 1
ATOM 801 C C . ALA A 1 99 ? 4.484 28.25 -2.232 1 98.56 99 ALA A C 1
ATOM 803 O O . ALA A 1 99 ? 4.027 27.219 -2.723 1 98.56 99 ALA A O 1
ATOM 804 N N . SER A 1 100 ? 3.771 29.125 -1.57 1 98.88 100 SER A N 1
ATOM 805 C CA . SER A 1 100 ? 2.346 28.891 -1.356 1 98.88 100 SER A CA 1
ATOM 806 C C . SER A 1 100 ? 1.587 28.859 -2.68 1 98.88 100 SER A C 1
ATOM 808 O O . SER A 1 100 ? 0.691 28.031 -2.865 1 98.88 100 SER A O 1
ATOM 810 N N . LEU A 1 101 ? 1.946 29.75 -3.58 1 98.81 101 LEU A N 1
ATOM 811 C CA . LEU A 1 101 ? 1.304 29.812 -4.887 1 98.81 101 LEU A CA 1
ATOM 812 C C . LEU A 1 101 ? 1.576 28.531 -5.68 1 98.81 101 LEU A C 1
ATOM 814 O O . LEU A 1 101 ? 0.657 27.938 -6.254 1 98.81 101 LEU A O 1
ATOM 818 N N . ILE A 1 102 ? 2.785 28.109 -5.715 1 98.69 102 ILE A N 1
ATOM 819 C CA . ILE A 1 102 ? 3.201 26.953 -6.488 1 98.69 102 ILE A CA 1
ATOM 820 C C . ILE A 1 102 ? 2.559 25.688 -5.914 1 98.69 102 ILE A C 1
ATOM 822 O O . ILE A 1 102 ? 2.02 24.859 -6.656 1 98.69 102 ILE A O 1
ATOM 826 N N . LEU A 1 103 ? 2.607 25.547 -4.609 1 98.75 103 LEU A N 1
ATOM 827 C CA . LEU A 1 103 ? 2.041 24.375 -3.955 1 98.75 103 LEU A CA 1
ATOM 828 C C . LEU A 1 103 ? 0.529 24.328 -4.141 1 98.75 103 LEU A C 1
ATOM 830 O O . LEU A 1 103 ? -0.028 23.281 -4.461 1 98.75 103 LEU A O 1
ATOM 834 N N . ALA A 1 104 ? -0.097 25.484 -3.916 1 98.88 104 ALA A N 1
ATOM 835 C CA . ALA A 1 104 ? -1.547 25.531 -4.086 1 98.88 104 ALA A CA 1
ATOM 836 C C . ALA A 1 104 ? -1.943 25.141 -5.512 1 98.88 104 ALA A C 1
ATOM 838 O O . ALA A 1 104 ? -2.859 24.344 -5.711 1 98.88 104 ALA A O 1
ATOM 839 N N . ALA A 1 105 ? -1.273 25.75 -6.496 1 98.69 105 ALA A N 1
ATOM 840 C CA . ALA A 1 105 ? -1.555 25.422 -7.891 1 98.69 105 ALA A CA 1
ATOM 841 C C . ALA A 1 105 ? -1.332 23.938 -8.164 1 98.69 105 ALA A C 1
ATOM 843 O O . ALA A 1 105 ? -2.203 23.266 -8.727 1 98.69 105 ALA A O 1
ATOM 844 N N . GLY A 1 106 ? -0.17 23.453 -7.797 1 98.56 106 GLY A N 1
ATOM 845 C CA . GLY A 1 106 ? 0.17 22.062 -8.047 1 98.56 106 GLY A CA 1
ATOM 846 C C . GLY A 1 106 ? -0.785 21.078 -7.387 1 98.56 106 GLY A C 1
ATOM 847 O O . GLY A 1 106 ? -1.235 20.125 -8.016 1 98.56 106 GLY A O 1
ATOM 848 N N . ILE A 1 107 ? -1.111 21.297 -6.109 1 98.75 107 ILE A N 1
ATOM 849 C CA . ILE A 1 107 ? -1.941 20.391 -5.328 1 98.75 107 ILE A CA 1
ATOM 850 C C . ILE A 1 107 ? -3.354 20.344 -5.902 1 98.75 107 ILE A C 1
ATOM 852 O O . ILE A 1 107 ? -3.912 19.266 -6.133 1 98.75 107 ILE A O 1
ATOM 856 N N . ASN A 1 108 ? -3.926 21.547 -6.141 1 98.88 108 ASN A N 1
ATOM 857 C CA . ASN A 1 108 ? -5.293 21.594 -6.645 1 98.88 108 ASN A CA 1
ATOM 858 C C . ASN A 1 108 ? -5.383 21.031 -8.062 1 98.88 108 ASN A C 1
ATOM 860 O O . ASN A 1 108 ? -6.336 20.328 -8.391 1 98.88 108 ASN A O 1
ATOM 864 N N . ILE A 1 109 ? -4.418 21.281 -8.898 1 98.31 109 ILE A N 1
ATOM 865 C CA . ILE A 1 109 ? -4.41 20.703 -10.242 1 98.31 109 ILE A CA 1
ATOM 866 C C . ILE A 1 109 ? -4.32 19.188 -10.156 1 98.31 109 ILE A C 1
ATOM 868 O O . ILE A 1 109 ? -5.027 18.469 -10.875 1 98.31 109 ILE A O 1
ATOM 872 N N . ALA A 1 110 ? -3.539 18.688 -9.281 1 98.25 110 ALA A N 1
ATOM 873 C CA . ALA A 1 110 ? -3.27 17.25 -9.172 1 98.25 110 ALA A CA 1
ATOM 874 C C . ALA A 1 110 ? -4.469 16.516 -8.578 1 98.25 110 ALA A C 1
ATOM 876 O O . ALA A 1 110 ? -4.793 15.406 -9.008 1 98.25 110 ALA A O 1
ATOM 877 N N . LEU A 1 111 ? -5.152 17.078 -7.633 1 98.56 111 LEU A N 1
ATOM 878 C CA . LEU A 1 111 ? -6.086 16.297 -6.824 1 98.56 111 LEU A CA 1
ATOM 879 C C . LEU A 1 111 ? -7.527 16.578 -7.238 1 98.56 111 LEU A C 1
ATOM 881 O O . LEU A 1 111 ? -8.43 15.797 -6.93 1 98.56 111 LEU A O 1
ATOM 885 N N . SER A 1 112 ? -7.781 17.688 -7.922 1 98.81 112 SER A N 1
ATOM 886 C CA . SER A 1 112 ? -9.148 18.141 -8.18 1 98.81 112 SER A CA 1
ATOM 887 C C . SER A 1 112 ? -9.93 17.078 -8.961 1 98.81 112 SER A C 1
ATOM 889 O O . SER A 1 112 ? -10.992 16.641 -8.523 1 98.81 112 SER A O 1
ATOM 891 N N . TYR A 1 113 ? -9.438 16.641 -10.047 1 98.38 113 TYR A N 1
ATOM 892 C CA . TYR A 1 113 ? -10.211 15.781 -10.945 1 98.38 113 TYR A CA 1
ATOM 893 C C . TYR A 1 113 ? -10.633 14.5 -10.242 1 98.38 113 TYR A C 1
ATOM 895 O O . TYR A 1 113 ? -11.797 14.086 -10.328 1 98.38 113 TYR A O 1
ATOM 903 N N . ALA A 1 114 ? -9.734 13.906 -9.539 1 97.88 114 ALA A N 1
ATOM 904 C CA . ALA A 1 114 ? -9.992 12.617 -8.898 1 97.88 114 ALA A CA 1
ATOM 905 C C . ALA A 1 114 ? -11.07 12.742 -7.824 1 97.88 114 ALA A C 1
ATOM 907 O O . ALA A 1 114 ? -11.734 11.758 -7.48 1 97.88 114 ALA A O 1
ATOM 908 N N . THR A 1 115 ? -11.258 13.898 -7.328 1 98.62 115 THR A N 1
ATOM 909 C CA . THR A 1 115 ? -12.172 14.047 -6.207 1 98.62 115 THR A CA 1
ATOM 910 C C . THR A 1 115 ? -13.523 14.586 -6.676 1 98.62 115 THR A C 1
ATOM 912 O O . THR A 1 115 ? -14.477 14.664 -5.895 1 98.62 115 THR A O 1
ATOM 915 N N . LEU A 1 116 ? -13.594 14.922 -7.922 1 98.44 116 LEU A N 1
ATOM 916 C CA . LEU A 1 116 ? -14.836 15.477 -8.445 1 98.44 116 LEU A CA 1
ATOM 917 C C . LEU A 1 116 ? -15.961 14.453 -8.367 1 98.44 116 LEU A C 1
ATOM 919 O O . LEU A 1 116 ? -15.734 13.258 -8.57 1 98.44 116 LEU A O 1
ATOM 923 N N . PRO A 1 117 ? -17.172 14.875 -8.086 1 95.31 117 PRO A N 1
ATOM 924 C CA . PRO A 1 117 ? -18.312 13.953 -8.094 1 95.31 117 PRO A CA 1
ATOM 925 C C . PRO A 1 117 ? -18.688 13.484 -9.5 1 95.31 117 PRO A C 1
ATOM 927 O O . PRO A 1 117 ? -19.312 12.43 -9.656 1 95.31 117 PRO A O 1
ATOM 930 N N . GLY A 1 118 ? -18.266 14.211 -10.562 1 93.5 118 GLY A N 1
ATOM 931 C CA . GLY A 1 118 ? -18.562 13.844 -11.938 1 93.5 118 GLY A CA 1
ATOM 932 C C . GLY A 1 118 ? -17.312 13.688 -12.789 1 93.5 118 GLY A C 1
ATOM 933 O O . GLY A 1 118 ? -16.203 13.781 -12.281 1 93.5 118 GLY A O 1
ATOM 934 N N . TRP A 1 119 ? -17.469 13.438 -14.023 1 93.38 119 TRP A N 1
ATOM 935 C CA . TRP A 1 119 ? -16.344 13.086 -14.883 1 93.38 119 TRP A CA 1
ATOM 936 C C . TRP A 1 119 ? -15.812 14.312 -15.625 1 93.38 119 TRP A C 1
ATOM 938 O O . TRP A 1 119 ? -14.727 14.266 -16.203 1 93.38 119 TRP A O 1
ATOM 948 N N . LEU A 1 120 ? -16.531 15.469 -15.539 1 96.25 120 LEU A N 1
ATOM 949 C CA . LEU A 1 120 ? -16.094 16.672 -16.234 1 96.25 120 LEU A CA 1
ATOM 950 C C . LEU A 1 120 ? -15.117 17.469 -15.359 1 96.25 120 LEU A C 1
ATOM 952 O O . LEU A 1 120 ? -15.391 17.719 -14.188 1 96.25 120 LEU A O 1
ATOM 956 N N . PRO A 1 121 ? -14.086 17.812 -16.016 1 96.5 121 PRO A N 1
ATOM 957 C CA . PRO A 1 121 ? -13.156 18.656 -15.258 1 96.5 121 PRO A CA 1
ATOM 958 C C . PRO A 1 121 ? -13.75 20.016 -14.891 1 96.5 121 PRO A C 1
ATOM 960 O O . PRO A 1 121 ? -14.602 20.531 -15.617 1 96.5 121 PRO A O 1
ATOM 963 N N . SER A 1 122 ? -13.383 20.516 -13.797 1 97.56 122 SER A N 1
ATOM 964 C CA . SER A 1 122 ? -13.781 21.844 -13.336 1 97.56 122 SER A CA 1
ATOM 965 C C . SER A 1 122 ? -12.664 22.859 -13.555 1 97.56 122 SER A C 1
ATOM 967 O O . SER A 1 122 ? -11.523 22.625 -13.164 1 97.56 122 SER A O 1
ATOM 969 N N . PRO A 1 123 ? -12.938 24 -14.148 1 97.44 123 PRO A N 1
ATOM 970 C CA . PRO A 1 123 ? -11.906 25.016 -14.344 1 97.44 123 PRO A CA 1
ATOM 971 C C . PRO A 1 123 ? -11.5 25.703 -13.039 1 97.44 123 PRO A C 1
ATOM 973 O O . PRO A 1 123 ? -10.516 26.438 -13 1 97.44 123 PRO A O 1
ATOM 976 N N . PHE A 1 124 ? -12.227 25.438 -11.906 1 98.31 124 PHE A N 1
ATOM 977 C CA . PHE A 1 124 ? -11.945 26.062 -10.625 1 98.31 124 PHE A CA 1
ATOM 978 C C . PHE A 1 124 ? -11.094 25.156 -9.75 1 98.31 124 PHE A C 1
ATOM 980 O O . PHE A 1 124 ? -10.711 25.531 -8.641 1 98.31 124 PHE A O 1
ATOM 987 N N . PHE A 1 125 ? -10.844 23.969 -10.109 1 98.69 125 PHE A N 1
ATOM 988 C CA . PHE A 1 125 ? -9.961 22.969 -9.508 1 98.69 125 PHE A CA 1
ATOM 989 C C . PHE A 1 125 ? -10.305 22.75 -8.047 1 98.69 125 PHE A C 1
ATOM 991 O O . PHE A 1 125 ? -9.43 22.812 -7.18 1 98.69 125 PHE A O 1
ATOM 998 N N . PRO A 1 126 ? -11.594 22.453 -7.734 1 98.81 126 PRO A N 1
ATOM 999 C CA . PRO A 1 126 ? -11.969 22.141 -6.352 1 98.81 126 PRO A CA 1
ATOM 1000 C C . PRO A 1 126 ? -11.5 20.766 -5.914 1 98.81 126 PRO A C 1
ATOM 1002 O O . PRO A 1 126 ? -11.391 19.859 -6.742 1 98.81 126 PRO A O 1
ATOM 1005 N N . ILE A 1 127 ? -11.203 20.609 -4.684 1 98.88 127 ILE A N 1
ATOM 1006 C CA . ILE A 1 127 ? -10.93 19.312 -4.07 1 98.88 127 ILE A CA 1
ATOM 1007 C C . ILE A 1 127 ? -12.062 18.953 -3.109 1 98.88 127 ILE A C 1
ATOM 1009 O O . ILE A 1 127 ? -12.273 19.641 -2.111 1 98.88 127 ILE A O 1
ATOM 1013 N N . TYR A 1 128 ? -12.797 17.938 -3.398 1 98.81 128 TYR A N 1
ATOM 1014 C CA . TYR A 1 128 ? -13.898 17.484 -2.549 1 98.81 128 TYR A CA 1
ATOM 1015 C C . TYR A 1 128 ? -13.391 16.547 -1.455 1 98.81 128 TYR A C 1
ATOM 1017 O O . TYR A 1 128 ? -12.938 15.438 -1.739 1 98.81 128 TYR A O 1
ATOM 1025 N N . ILE A 1 129 ? -13.539 16.953 -0.217 1 98.81 129 ILE A N 1
ATOM 1026 C CA . ILE A 1 129 ? -13.016 16.219 0.934 1 98.81 129 ILE A CA 1
ATOM 1027 C C . ILE A 1 129 ? -13.703 14.867 1.041 1 98.81 129 ILE A C 1
ATOM 1029 O O . ILE A 1 129 ? -13.055 13.859 1.351 1 98.81 129 ILE A O 1
ATOM 1033 N N . HIS A 1 130 ? -14.984 14.812 0.765 1 97.81 130 HIS A N 1
ATOM 1034 C CA . HIS A 1 130 ? -15.742 13.57 0.864 1 97.81 130 HIS A CA 1
ATOM 1035 C C . HIS A 1 130 ? -15.164 12.5 -0.045 1 97.81 130 HIS A C 1
ATOM 1037 O O . HIS A 1 130 ? -15.266 11.305 0.252 1 97.81 130 HIS A O 1
ATOM 1043 N N . ASN A 1 131 ? -14.5 12.906 -1.146 1 98.38 131 ASN A N 1
ATOM 1044 C CA . ASN A 1 131 ? -13.961 11.992 -2.146 1 98.38 131 ASN A CA 1
ATOM 1045 C C . ASN A 1 131 ? -12.438 11.945 -2.098 1 98.38 131 ASN A C 1
ATOM 1047 O O . ASN A 1 131 ? -11.797 11.438 -3.018 1 98.38 131 ASN A O 1
ATOM 1051 N N . ILE A 1 132 ? -11.828 12.414 -1.007 1 98.81 132 ILE A N 1
ATOM 1052 C CA . ILE A 1 132 ? -10.383 12.617 -1.002 1 98.81 132 ILE A CA 1
ATOM 1053 C C . ILE A 1 132 ? -9.664 11.273 -1.09 1 98.81 132 ILE A C 1
ATOM 1055 O O . ILE A 1 132 ? -8.539 11.195 -1.577 1 98.81 132 ILE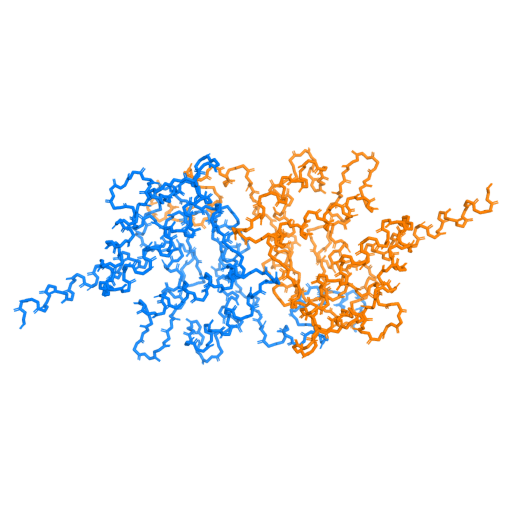 A O 1
ATOM 1059 N N . HIS A 1 133 ? -10.336 10.141 -0.636 1 98.62 133 HIS A N 1
ATOM 1060 C CA . HIS A 1 133 ? -9.719 8.82 -0.711 1 98.62 133 HIS A CA 1
ATOM 1061 C C . HIS A 1 133 ? -9.453 8.422 -2.158 1 98.62 133 HIS A C 1
ATOM 1063 O O . HIS A 1 133 ? -8.539 7.641 -2.434 1 98.62 133 HIS A O 1
ATOM 1069 N N . LYS A 1 134 ? -10.172 9.016 -3.131 1 98.25 134 LYS A N 1
ATOM 1070 C CA . LYS A 1 134 ? -9.984 8.703 -4.547 1 98.25 134 LYS A CA 1
ATOM 1071 C C . LYS A 1 134 ? -8.711 9.344 -5.09 1 98.25 134 LYS A C 1
ATOM 1073 O O . LYS A 1 134 ? -8.25 8.992 -6.176 1 98.25 134 LYS A O 1
ATOM 1078 N N . ALA A 1 135 ? -8.172 10.258 -4.359 1 98.56 135 ALA A N 1
ATOM 1079 C CA . ALA A 1 135 ? -6.98 10.977 -4.801 1 98.56 135 ALA A CA 1
ATOM 1080 C C . ALA A 1 135 ? -5.719 10.375 -4.191 1 98.56 135 ALA A C 1
ATOM 1082 O O . ALA A 1 135 ? -4.609 10.867 -4.43 1 98.56 135 ALA A O 1
ATOM 1083 N N . LYS A 1 136 ? -5.879 9.336 -3.365 1 98.69 136 LYS A N 1
ATOM 1084 C CA . LYS A 1 136 ? -4.707 8.633 -2.852 1 98.69 136 LYS A CA 1
ATOM 1085 C C . LYS A 1 136 ? -3.836 8.109 -3.992 1 98.69 136 LYS A C 1
ATOM 1087 O O . LYS A 1 136 ? -4.336 7.48 -4.926 1 98.69 136 LYS A O 1
ATOM 1092 N N . HIS A 1 137 ? -2.596 8.461 -3.98 1 98.69 137 HIS A N 1
ATOM 1093 C CA . HIS A 1 137 ? -1.669 8.016 -5.016 1 98.69 137 HIS A CA 1
ATOM 1094 C C . HIS A 1 137 ? -0.81 6.855 -4.527 1 98.69 137 HIS A C 1
ATOM 1096 O O . HIS A 1 137 ? -0.795 6.551 -3.33 1 98.69 137 HIS A O 1
ATOM 1102 N N . GLY A 1 138 ? -0.153 6.137 -5.426 1 98.38 138 GLY A N 1
ATOM 1103 C CA . GLY A 1 138 ? 0.789 5.078 -5.102 1 98.38 138 GLY A CA 1
ATOM 1104 C C . GLY A 1 138 ? 2.158 5.598 -4.707 1 98.38 138 GLY A C 1
ATOM 1105 O O . GLY A 1 138 ? 2.32 6.789 -4.43 1 98.38 138 GLY A O 1
ATOM 1106 N N . SER A 1 139 ? 3.096 4.664 -4.516 1 98.75 139 SER A N 1
ATOM 1107 C CA . SER A 1 139 ? 4.465 5 -4.141 1 98.75 139 SER A CA 1
ATOM 1108 C C . SER A 1 139 ? 4.504 5.738 -2.807 1 98.75 139 SER A C 1
ATOM 1110 O O . SER A 1 139 ? 5.398 6.555 -2.57 1 98.75 139 SER A O 1
ATOM 1112 N N . ASP A 1 140 ? 3.479 5.57 -2 1 98.06 140 ASP A N 1
ATOM 1113 C CA . ASP A 1 140 ? 3.381 6.211 -0.694 1 98.06 140 ASP A CA 1
ATOM 1114 C C . ASP A 1 140 ? 3.824 5.262 0.418 1 98.06 140 ASP A C 1
ATOM 1116 O O . ASP A 1 140 ? 4.395 4.203 0.148 1 98.06 140 ASP A O 1
ATOM 1120 N N . SER A 1 141 ? 3.695 5.625 1.65 1 97.69 141 SER A N 1
ATOM 1121 C CA . SER A 1 141 ? 4.105 4.836 2.807 1 97.69 141 SER A CA 1
ATOM 1122 C C . SER A 1 141 ? 3.084 3.748 3.129 1 97.69 141 SER A C 1
ATOM 1124 O O . SER A 1 141 ? 3.338 2.877 3.963 1 97.69 141 SER A O 1
ATOM 1126 N N . LYS A 1 142 ? 1.948 3.734 2.482 1 97.81 142 LYS A N 1
ATOM 1127 C CA . LYS A 1 142 ? 0.86 2.781 2.68 1 97.81 142 LYS A CA 1
ATOM 1128 C C . LYS A 1 142 ? 0.261 2.912 4.078 1 97.81 142 LYS A C 1
ATOM 1130 O O . LYS A 1 142 ? -0.419 2 4.555 1 97.81 142 LYS A O 1
ATOM 1135 N N . THR A 1 143 ? 0.509 4.07 4.695 1 98.69 143 THR A N 1
ATOM 1136 C CA . THR A 1 143 ? -0.062 4.297 6.016 1 98.69 143 THR A CA 1
ATOM 1137 C C . THR A 1 143 ? -1.567 4.527 5.926 1 98.69 143 THR A C 1
ATOM 1139 O O . THR A 1 143 ? -2.318 4.125 6.816 1 98.69 143 THR A O 1
ATOM 1142 N N . TYR A 1 144 ? -2 5.145 4.871 1 98.75 144 TYR A N 1
ATOM 1143 C CA . TYR A 1 144 ? -3.426 5.164 4.559 1 98.75 144 TYR A CA 1
ATOM 1144 C C . TYR A 1 144 ? -3.822 3.945 3.736 1 98.75 144 TYR A C 1
ATOM 1146 O O . TYR A 1 144 ? -3.1 3.545 2.818 1 98.75 144 TYR A O 1
ATOM 1154 N N . ASP A 1 145 ? -4.922 3.352 4.113 1 98.5 145 ASP A N 1
ATOM 1155 C CA . ASP A 1 145 ? -5.473 2.398 3.152 1 98.5 145 ASP A CA 1
ATOM 1156 C C . ASP A 1 145 ? -6.297 3.111 2.086 1 98.5 145 ASP A C 1
ATOM 1158 O O . ASP A 1 145 ? -6.352 4.344 2.055 1 98.5 145 ASP A O 1
ATOM 1162 N N . ASN A 1 146 ? -6.84 2.445 1.183 1 98.44 146 ASN A N 1
ATOM 1163 C CA . ASN A 1 146 ? -7.48 3.049 0.018 1 98.44 146 ASN A CA 1
ATOM 1164 C C . ASN A 1 146 ? -8.789 3.736 0.391 1 98.44 146 ASN A C 1
ATOM 1166 O O . ASN A 1 146 ? -9.344 4.496 -0.404 1 98.44 146 ASN A O 1
ATOM 1170 N N . GLU A 1 147 ? -9.305 3.523 1.602 1 98.69 147 GLU A N 1
ATOM 1171 C CA . GLU A 1 147 ? -10.531 4.152 2.088 1 98.69 147 GLU A CA 1
ATOM 1172 C C . GLU A 1 147 ? -10.227 5.402 2.906 1 98.69 147 GLU A C 1
ATOM 1174 O O . GLU A 1 147 ? -11.133 6.141 3.291 1 98.69 147 GLU A O 1
ATOM 1179 N N . GLY A 1 148 ? -8.914 5.578 3.178 1 98.81 148 GLY A N 1
ATOM 1180 C CA . GLY A 1 148 ? -8.516 6.758 3.928 1 98.81 148 GLY A CA 1
ATOM 1181 C C . GLY A 1 148 ? -8.32 6.488 5.406 1 98.81 148 GLY A C 1
ATOM 1182 O O . GLY A 1 148 ? -8.164 7.418 6.199 1 98.81 148 GLY A O 1
ATOM 1183 N N . ARG A 1 149 ? -8.352 5.215 5.832 1 98.88 149 ARG A N 1
ATOM 1184 C CA . ARG A 1 149 ? -8.055 4.836 7.211 1 98.88 149 ARG A CA 1
ATOM 1185 C C . ARG A 1 149 ? -6.547 4.809 7.453 1 98.88 149 ARG A C 1
ATOM 1187 O O . ARG A 1 149 ? -5.762 4.754 6.508 1 98.88 149 ARG A O 1
ATOM 1194 N N . TYR A 1 150 ? -6.219 4.895 8.664 1 98.88 150 TYR A N 1
ATOM 1195 C CA . TYR A 1 150 ? -4.84 4.934 9.141 1 98.88 150 TYR A CA 1
ATOM 1196 C C . TYR A 1 150 ? -4.41 3.574 9.68 1 98.88 150 TYR A C 1
ATOM 1198 O O . TYR A 1 150 ? -5.062 3.018 10.562 1 98.88 150 TYR A O 1
ATOM 1206 N N . THR A 1 151 ? -3.332 3.023 9.125 1 98.75 151 THR A N 1
ATOM 1207 C CA . THR A 1 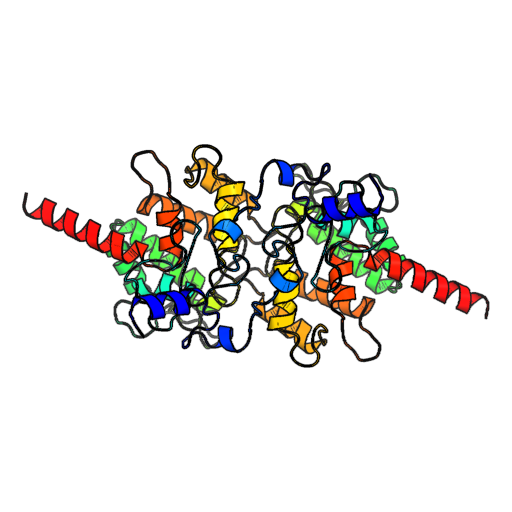151 ? -2.816 1.755 9.633 1 98.75 151 THR A CA 1
ATOM 1208 C C . THR A 1 151 ? -1.59 1.979 10.508 1 98.75 151 THR A C 1
ATOM 1210 O O . THR A 1 151 ? -0.491 2.213 10 1 98.75 151 THR A O 1
ATOM 1213 N N . PRO A 1 152 ? -1.729 1.79 11.828 1 98.56 152 PRO A N 1
ATOM 1214 C CA . PRO A 1 152 ? -0.632 2.127 12.734 1 98.56 152 PRO A CA 1
ATOM 1215 C C . PRO A 1 152 ? 0.631 1.312 12.469 1 98.56 152 PRO A C 1
ATOM 1217 O O . PRO A 1 152 ? 1.742 1.839 12.562 1 98.56 152 PRO A O 1
ATOM 1220 N N . ALA A 1 153 ? 0.486 0.054 12.109 1 98.75 153 ALA A N 1
ATOM 1221 C CA . ALA A 1 153 ? 1.647 -0.797 11.867 1 98.75 153 ALA A CA 1
ATOM 1222 C C . ALA A 1 153 ? 2.529 -0.222 10.766 1 98.75 153 ALA A C 1
ATOM 1224 O O . ALA A 1 153 ? 3.758 -0.268 10.859 1 98.75 153 ALA A O 1
ATOM 1225 N N . ASN A 1 154 ? 1.89 0.323 9.727 1 98.69 154 ASN A N 1
ATOM 1226 C CA . ASN A 1 154 ? 2.65 0.832 8.594 1 98.69 154 ASN A CA 1
ATOM 1227 C C . ASN A 1 154 ? 3.48 2.053 8.977 1 98.69 154 ASN A C 1
ATOM 1229 O O . ASN A 1 154 ? 4.598 2.227 8.484 1 98.69 154 ASN A O 1
ATOM 1233 N N . LEU A 1 155 ? 2.947 2.916 9.844 1 98.75 155 LEU A N 1
ATOM 1234 C CA . LEU A 1 155 ? 3.752 4.012 10.375 1 98.75 155 LEU A CA 1
ATOM 1235 C C . LEU A 1 155 ? 4.992 3.479 11.078 1 98.75 155 LEU A C 1
ATOM 1237 O O . LEU A 1 155 ? 6.105 3.943 10.828 1 98.75 155 LEU A O 1
ATOM 1241 N N . GLU A 1 156 ? 4.785 2.543 11.977 1 98.62 156 GLU A N 1
ATOM 1242 C CA . GLU A 1 156 ? 5.879 2.01 12.789 1 98.62 156 GLU A CA 1
ATOM 1243 C C . GLU A 1 156 ? 6.918 1.306 11.922 1 98.62 156 GLU A C 1
ATOM 1245 O O . GLU A 1 156 ? 8.117 1.461 12.141 1 98.62 156 GLU A O 1
ATOM 1250 N N . LEU A 1 157 ? 6.441 0.577 10.961 1 98.5 157 LEU A N 1
ATOM 1251 C CA . LEU A 1 157 ? 7.344 -0.18 10.102 1 98.5 157 LEU A CA 1
ATOM 1252 C C . LEU A 1 157 ? 8.148 0.754 9.203 1 98.5 157 LEU A C 1
ATOM 1254 O O . LEU A 1 157 ? 9.297 0.462 8.867 1 98.5 157 LEU A O 1
ATOM 1258 N N . MET A 1 158 ? 7.57 1.855 8.852 1 98.5 158 MET A N 1
ATOM 1259 C CA . MET A 1 158 ? 8.297 2.881 8.102 1 98.5 158 MET A CA 1
ATOM 1260 C C . MET A 1 158 ? 9.555 3.311 8.852 1 98.5 158 MET A C 1
ATOM 1262 O O . MET A 1 158 ? 10.633 3.389 8.258 1 98.5 158 MET A O 1
ATOM 1266 N N . PHE A 1 159 ? 9.469 3.531 10.117 1 98.5 159 PHE A N 1
ATOM 1267 C CA . PHE A 1 159 ? 10.609 3.986 10.898 1 98.5 159 PHE A CA 1
ATOM 1268 C C . PHE A 1 159 ? 11.586 2.842 11.148 1 98.5 159 PHE A C 1
ATOM 1270 O O . PHE A 1 159 ? 12.797 3.055 11.18 1 98.5 159 PHE A O 1
ATOM 1277 N N . SER A 1 160 ? 11.008 1.665 11.297 1 97.94 160 SER A N 1
ATOM 1278 C CA . SER A 1 160 ? 11.898 0.517 11.438 1 97.94 160 SER A CA 1
ATOM 1279 C C . SER A 1 160 ? 12.742 0.314 10.18 1 97.94 160 SER A C 1
ATOM 1281 O O . SER A 1 160 ? 13.906 -0.076 10.266 1 97.94 160 SER A O 1
ATOM 1283 N N . LYS A 1 161 ? 12.211 0.569 9.062 1 98.44 161 LYS A N 1
ATOM 1284 C CA . LYS A 1 161 ? 12.891 0.362 7.781 1 98.44 161 LYS A CA 1
ATOM 1285 C C . LYS A 1 161 ? 13.922 1.457 7.52 1 98.44 161 LYS A C 1
ATOM 1287 O O . LYS A 1 161 ? 15.008 1.184 7.008 1 98.44 161 LYS A O 1
ATOM 1292 N N . TYR A 1 162 ? 13.625 2.736 7.91 1 98.62 162 TYR A N 1
ATOM 1293 C CA . TYR A 1 162 ? 14.367 3.807 7.254 1 98.62 162 TYR A CA 1
ATOM 1294 C C . TYR A 1 162 ? 15.039 4.711 8.281 1 98.62 162 TYR A C 1
ATOM 1296 O O . TYR A 1 162 ? 15.938 5.488 7.938 1 98.62 162 TYR A O 1
ATOM 1304 N N . ALA A 1 163 ? 14.469 4.734 9.523 1 98.19 163 ALA A N 1
ATOM 1305 C CA . ALA A 1 163 ? 15.117 5.535 10.555 1 98.19 163 ALA A CA 1
ATOM 1306 C C . ALA A 1 163 ? 16.375 4.84 11.078 1 98.19 163 ALA A C 1
ATOM 1308 O O . ALA A 1 163 ? 16.359 4.258 12.172 1 98.19 163 ALA A O 1
ATOM 1309 N N . ARG A 1 164 ? 17.531 4.977 10.398 1 95.56 164 ARG A N 1
ATOM 1310 C CA . ARG A 1 164 ? 18.75 4.215 10.688 1 95.56 164 ARG A CA 1
ATOM 1311 C C . ARG A 1 164 ? 19.703 5.02 11.555 1 95.56 164 ARG A C 1
ATOM 1313 O O . ARG A 1 164 ? 20.484 4.445 12.32 1 95.56 164 ARG A O 1
ATOM 1320 N N . THR A 1 165 ? 19.594 6.285 11.5 1 97.19 165 THR A N 1
ATOM 1321 C CA . THR A 1 165 ? 20.5 7.145 12.242 1 97.19 165 THR A CA 1
ATOM 1322 C C . THR A 1 165 ? 20.047 7.312 13.688 1 97.19 165 THR A C 1
ATOM 1324 O O . THR A 1 165 ? 20.812 7.086 14.625 1 97.19 165 THR A O 1
ATOM 1327 N N . ILE A 1 166 ? 18.844 7.793 13.906 1 97.44 166 ILE A N 1
ATOM 1328 C CA . ILE A 1 166 ? 18.188 7.953 15.195 1 97.44 166 ILE A CA 1
ATOM 1329 C C . ILE A 1 166 ? 16.797 7.324 15.148 1 97.44 166 ILE A C 1
ATOM 1331 O O . ILE A 1 166 ? 15.992 7.656 14.281 1 97.44 166 ILE A O 1
ATOM 1335 N N . PRO A 1 167 ? 16.562 6.426 16.125 1 95.94 167 PRO A N 1
ATOM 1336 C CA . PRO A 1 167 ? 15.227 5.82 16.109 1 95.94 167 PRO A CA 1
ATOM 1337 C C . PRO A 1 167 ? 14.109 6.855 16.172 1 95.94 167 PRO A C 1
ATOM 1339 O O . PRO A 1 167 ? 14.234 7.867 16.875 1 95.94 167 PRO A O 1
ATOM 1342 N N . ASP A 1 168 ? 13.07 6.656 15.352 1 96.44 168 ASP A N 1
ATOM 1343 C CA . ASP A 1 168 ? 11.812 7.398 15.367 1 96.44 168 ASP A CA 1
ATOM 1344 C C . ASP A 1 168 ? 12.016 8.828 14.867 1 96.44 168 ASP A C 1
ATOM 1346 O O . ASP A 1 168 ? 11.234 9.719 15.203 1 96.44 168 ASP A O 1
ATOM 1350 N N . LYS A 1 169 ? 13.031 9.078 14.172 1 98.06 169 LYS A N 1
ATOM 1351 C CA . LYS A 1 169 ? 13.266 10.305 13.414 1 98.06 169 LYS A CA 1
ATOM 1352 C C . LYS A 1 169 ? 13.836 9.992 12.031 1 98.06 169 LYS A C 1
ATOM 1354 O O . LYS A 1 169 ? 14.578 9.023 11.867 1 98.06 169 LYS A O 1
ATOM 1359 N N . LEU A 1 170 ? 13.523 10.797 11.047 1 98.81 170 LEU A N 1
ATOM 1360 C CA . LEU A 1 170 ? 14.062 10.617 9.703 1 98.81 170 LEU A CA 1
ATOM 1361 C C . LEU A 1 170 ? 14.836 11.852 9.258 1 98.81 170 LEU A C 1
ATOM 1363 O O . LEU A 1 170 ? 14.336 12.969 9.352 1 98.81 170 LEU A O 1
ATOM 1367 N N . SER A 1 171 ? 16.078 11.664 8.906 1 98.69 171 SER A N 1
ATOM 1368 C CA . SER A 1 171 ? 16.828 12.734 8.242 1 98.69 171 SER A CA 1
ATOM 1369 C C . SER A 1 171 ? 16.328 12.945 6.82 1 98.69 171 SER A C 1
ATOM 1371 O O . SER A 1 171 ? 15.562 12.141 6.297 1 98.69 171 SER A O 1
ATOM 1373 N N . LEU A 1 172 ? 16.812 14.023 6.23 1 98.38 172 LEU A N 1
ATOM 1374 C CA . LEU A 1 172 ? 16.422 14.297 4.852 1 98.38 172 LEU A CA 1
ATOM 1375 C C . LEU A 1 172 ? 16.859 13.164 3.928 1 98.38 172 LEU A C 1
ATOM 1377 O O . LEU A 1 172 ? 16.109 12.773 3.029 1 98.38 172 LEU A O 1
ATOM 1381 N N . GLY A 1 173 ? 18.062 12.672 4.145 1 98.56 173 GLY A N 1
ATOM 1382 C CA . GLY A 1 173 ? 18.547 11.547 3.361 1 98.56 173 GLY A CA 1
ATOM 1383 C C . GLY A 1 173 ? 17.719 10.297 3.533 1 98.56 173 GLY A C 1
ATOM 1384 O O . GLY A 1 173 ? 17.422 9.594 2.559 1 98.56 173 GLY A O 1
ATOM 1385 N N . GLU A 1 174 ? 17.328 10.008 4.746 1 98.75 174 GLU A N 1
ATOM 1386 C CA . GLU A 1 174 ? 16.5 8.836 5.039 1 98.75 174 GLU A CA 1
ATOM 1387 C C . GLU A 1 174 ? 15.102 8.992 4.453 1 98.75 174 GLU A C 1
ATOM 1389 O O . GLU A 1 174 ? 14.508 8.016 3.982 1 98.75 174 GLU A O 1
ATOM 1394 N N . LEU A 1 175 ? 14.609 10.219 4.469 1 98.69 175 LEU A N 1
ATOM 1395 C CA . LEU A 1 175 ? 13.336 10.5 3.814 1 98.69 175 LEU A CA 1
ATOM 1396 C C . LEU A 1 175 ? 13.422 10.234 2.316 1 98.69 175 LEU A C 1
ATOM 1398 O O . LEU A 1 175 ? 12.516 9.641 1.735 1 98.69 175 LEU A O 1
ATOM 1402 N N . TRP A 1 176 ? 14.508 10.672 1.73 1 98.5 176 TRP A N 1
ATOM 1403 C CA . TRP A 1 176 ? 14.727 10.438 0.307 1 98.5 176 TRP A CA 1
ATOM 1404 C C . TRP A 1 176 ? 14.812 8.945 0.011 1 98.5 176 TRP A C 1
ATOM 1406 O O . TRP A 1 176 ? 14.203 8.461 -0.95 1 98.5 176 TRP A O 1
ATOM 1416 N N . ASP A 1 177 ? 15.523 8.211 0.84 1 98.5 177 ASP A N 1
ATOM 1417 C CA . ASP A 1 177 ? 15.641 6.766 0.692 1 98.5 177 ASP A CA 1
ATOM 1418 C C . ASP A 1 177 ? 14.266 6.098 0.785 1 98.5 177 ASP A C 1
ATOM 1420 O O . ASP A 1 177 ? 13.977 5.156 0.043 1 98.5 177 ASP A O 1
ATOM 1424 N N . MET A 1 178 ? 13.508 6.566 1.685 1 98.75 178 MET A N 1
ATOM 1425 C CA . MET A 1 178 ? 12.164 6.02 1.855 1 98.75 178 MET A CA 1
ATOM 1426 C C . MET A 1 178 ? 11.32 6.234 0.6 1 98.75 178 MET A C 1
ATOM 1428 O O . MET A 1 178 ? 10.648 5.312 0.136 1 98.75 178 MET A O 1
ATOM 1432 N N . THR A 1 179 ? 11.359 7.48 0.063 1 98.69 179 THR A N 1
ATOM 1433 C CA . THR A 1 179 ? 10.562 7.754 -1.13 1 98.69 179 THR A CA 1
ATOM 1434 C C . THR A 1 179 ? 11.055 6.922 -2.311 1 98.69 179 THR A C 1
ATOM 1436 O O . THR A 1 179 ? 10.266 6.504 -3.156 1 98.69 179 THR A O 1
ATOM 1439 N N . GLU A 1 180 ? 12.359 6.637 -2.379 1 98.31 180 GLU A N 1
ATOM 1440 C CA . GLU A 1 180 ? 12.906 5.762 -3.412 1 98.31 180 GLU A CA 1
ATOM 1441 C C . GLU A 1 180 ? 12.453 4.316 -3.205 1 98.31 180 GLU A C 1
ATOM 1443 O O . GLU A 1 180 ? 12.055 3.643 -4.156 1 98.31 180 GLU A O 1
ATOM 1448 N N . GLY A 1 181 ? 12.492 3.881 -1.982 1 98.25 181 GLY A N 1
ATOM 1449 C CA . GLY A 1 181 ? 12.148 2.506 -1.656 1 98.25 181 GLY A CA 1
ATOM 1450 C C . GLY A 1 181 ? 10.68 2.195 -1.858 1 98.25 181 GLY A C 1
ATOM 1451 O O . GLY A 1 181 ? 10.305 1.038 -2.055 1 98.25 181 GLY A O 1
ATOM 1452 N N . ASN A 1 182 ? 9.836 3.225 -1.859 1 98.5 182 ASN A N 1
ATOM 1453 C CA . ASN A 1 182 ? 8.391 3.051 -1.959 1 98.5 182 ASN A CA 1
ATOM 1454 C C . ASN A 1 182 ? 7.906 3.203 -3.398 1 98.5 182 ASN A C 1
ATOM 1456 O O . ASN A 1 182 ? 6.711 3.105 -3.666 1 98.5 182 ASN A O 1
ATOM 1460 N N . ARG A 1 183 ? 8.797 3.43 -4.344 1 98.44 183 ARG A N 1
ATOM 1461 C CA . ARG A 1 183 ? 8.383 3.621 -5.734 1 98.44 183 ARG A CA 1
ATOM 1462 C C . ARG A 1 183 ? 7.715 2.367 -6.285 1 98.44 183 ARG A C 1
ATOM 1464 O O . ARG A 1 183 ? 8.273 1.271 -6.199 1 98.44 183 ARG A O 1
ATOM 1471 N N . ASP A 1 184 ? 6.527 2.551 -6.809 1 98.62 184 ASP A N 1
ATOM 1472 C CA . ASP A 1 184 ? 5.867 1.524 -7.609 1 98.62 184 ASP A CA 1
ATOM 1473 C C . ASP A 1 184 ? 6.262 1.643 -9.078 1 98.62 184 ASP A C 1
ATOM 1475 O O . ASP A 1 184 ? 6.484 2.746 -9.586 1 98.62 184 ASP A O 1
ATOM 1479 N N . ALA A 1 185 ? 6.352 0.502 -9.688 1 98.25 185 ALA A N 1
ATOM 1480 C CA . ALA A 1 185 ? 6.762 0.48 -11.094 1 98.25 185 ALA A CA 1
ATOM 1481 C C . ALA A 1 185 ? 5.848 1.352 -11.945 1 98.25 185 ALA A C 1
ATOM 1483 O O . ALA A 1 185 ? 4.621 1.221 -11.883 1 98.25 185 ALA A O 1
ATOM 1484 N N . PHE A 1 186 ? 6.43 2.328 -12.664 1 98.12 186 PHE A N 1
ATOM 1485 C CA . PHE A 1 186 ? 5.816 3.182 -13.672 1 98.12 186 PHE A CA 1
ATOM 1486 C C . PHE A 1 186 ? 4.699 4.02 -13.062 1 98.12 186 PHE A C 1
ATOM 1488 O O . PHE A 1 186 ? 3.691 4.293 -13.727 1 98.12 186 PHE A O 1
ATOM 1495 N N . ASP A 1 187 ? 4.75 4.258 -11.852 1 98.62 187 ASP A N 1
ATOM 1496 C CA . ASP A 1 187 ? 3.863 5.176 -11.148 1 98.62 187 ASP A CA 1
ATOM 1497 C C . ASP A 1 187 ? 4.473 6.574 -11.062 1 98.62 187 ASP A C 1
ATOM 1499 O O . ASP A 1 187 ? 4.68 7.102 -9.969 1 98.62 187 ASP A O 1
ATOM 1503 N N . PHE A 1 188 ? 4.648 7.309 -12.203 1 98.44 188 PHE A N 1
ATOM 1504 C CA . PHE A 1 188 ? 5.383 8.562 -12.273 1 98.44 188 PHE A CA 1
ATOM 1505 C C . PHE A 1 188 ? 4.691 9.641 -11.445 1 98.44 188 PHE A C 1
ATOM 1507 O O . PHE A 1 188 ? 5.352 10.445 -10.789 1 98.44 188 PHE A O 1
ATOM 1514 N N . PHE A 1 189 ? 3.389 9.648 -11.461 1 98.75 189 PHE A N 1
ATOM 1515 C CA . PHE A 1 189 ? 2.664 10.609 -10.633 1 98.75 189 PHE A CA 1
ATOM 1516 C C . PHE A 1 189 ? 2.93 10.359 -9.156 1 98.75 189 PHE A C 1
ATOM 1518 O O . PHE A 1 189 ? 3.219 11.297 -8.406 1 98.75 189 PHE A O 1
ATOM 1525 N N . GLY A 1 190 ? 2.814 9.062 -8.703 1 98.75 190 GLY A N 1
ATOM 1526 C CA . GLY A 1 190 ? 3.068 8.719 -7.312 1 98.75 190 GLY A CA 1
ATOM 1527 C C . GLY A 1 190 ? 4.484 9.031 -6.867 1 98.75 190 GLY A C 1
ATOM 1528 O O . GLY A 1 190 ? 4.707 9.453 -5.73 1 98.75 190 GLY A O 1
ATOM 1529 N N . TRP A 1 191 ? 5.477 8.867 -7.797 1 98.75 191 TRP A N 1
ATOM 1530 C CA . TRP A 1 191 ? 6.863 9.195 -7.492 1 98.75 191 TRP A CA 1
ATOM 1531 C C . TRP A 1 191 ? 7 10.672 -7.121 1 98.75 191 TRP A C 1
ATOM 1533 O O . TRP A 1 191 ? 7.578 11.008 -6.086 1 98.75 191 TRP A O 1
ATOM 1543 N N . LEU A 1 192 ? 6.43 11.445 -7.992 1 98.5 192 LEU A N 1
ATOM 1544 C CA . LEU A 1 192 ? 6.547 12.891 -7.816 1 98.5 192 LEU A CA 1
ATOM 1545 C C . LEU A 1 192 ? 5.746 13.359 -6.605 1 98.5 192 LEU A C 1
ATOM 1547 O O . LEU A 1 192 ? 6.246 14.141 -5.797 1 98.5 192 LEU A O 1
ATOM 1551 N N . ALA A 1 193 ? 4.52 12.914 -6.453 1 98.56 193 ALA A N 1
ATOM 1552 C CA . ALA A 1 193 ? 3.654 13.312 -5.344 1 98.56 193 ALA A CA 1
ATOM 1553 C C . ALA A 1 193 ? 4.305 12.992 -4.004 1 98.56 193 ALA A C 1
ATOM 1555 O O . ALA A 1 193 ? 4.328 13.836 -3.102 1 98.56 193 ALA A O 1
ATOM 1556 N N . SER A 1 194 ? 4.832 11.805 -3.906 1 98.62 194 SER A N 1
ATOM 1557 C CA . SER A 1 194 ? 5.477 11.383 -2.67 1 98.62 194 SER A CA 1
ATOM 1558 C C . SER A 1 194 ? 6.656 12.281 -2.32 1 98.62 194 SER A C 1
ATOM 1560 O O . SER A 1 194 ? 6.777 12.742 -1.182 1 98.62 194 SER A O 1
ATOM 1562 N N . LYS A 1 195 ? 7.523 12.578 -3.24 1 98.5 195 LYS A N 1
ATOM 1563 C CA . LYS A 1 195 ? 8.703 13.398 -2.984 1 98.5 195 LYS A CA 1
ATOM 1564 C C . LYS A 1 195 ? 8.305 14.82 -2.596 1 98.5 195 LYS A C 1
ATOM 1566 O O . LYS A 1 195 ? 8.883 15.406 -1.678 1 98.5 195 LYS A O 1
ATOM 1571 N N . VAL A 1 196 ? 7.309 15.359 -3.234 1 98.31 196 VAL A N 1
ATOM 1572 C CA . VAL A 1 196 ? 6.855 16.703 -2.936 1 98.31 196 VAL A CA 1
ATOM 1573 C C . VAL A 1 196 ? 6.223 16.75 -1.547 1 98.31 196 VAL A C 1
ATOM 1575 O O . VAL A 1 196 ? 6.531 17.625 -0.74 1 98.31 196 VAL A O 1
ATOM 1578 N N . GLU A 1 197 ? 5.355 15.781 -1.251 1 98.19 197 GLU A N 1
ATOM 1579 C CA . GLU A 1 197 ? 4.68 15.727 0.04 1 98.19 197 GLU A CA 1
ATOM 1580 C C . GLU A 1 197 ? 5.68 15.648 1.188 1 98.19 197 GLU A C 1
ATOM 1582 O O . GLU A 1 197 ? 5.586 16.406 2.156 1 98.19 197 GLU A O 1
ATOM 1587 N N . TRP A 1 198 ? 6.645 14.781 1.085 1 98.69 198 TRP A N 1
ATOM 1588 C CA . TRP A 1 198 ? 7.609 14.602 2.164 1 98.69 198 TRP A CA 1
ATOM 1589 C C . TRP A 1 198 ? 8.57 15.781 2.244 1 98.69 198 TRP A C 1
ATOM 1591 O O . TRP A 1 198 ? 9.008 16.156 3.334 1 98.69 198 TRP A O 1
ATOM 1601 N N . GLY A 1 199 ? 8.883 16.359 1.062 1 98.62 199 GLY A N 1
ATOM 1602 C CA . GLY A 1 199 ? 9.68 17.578 1.06 1 98.62 199 GLY A CA 1
ATOM 1603 C C . GLY A 1 199 ? 9 18.75 1.756 1 98.62 199 GLY A C 1
ATOM 1604 O O . GLY A 1 199 ? 9.617 19.438 2.559 1 98.62 199 GLY A O 1
ATOM 1605 N N . VAL A 1 200 ? 7.75 18.938 1.475 1 98.75 200 VAL A N 1
ATOM 1606 C CA . VAL A 1 200 ? 6.977 20.016 2.09 1 98.75 200 VAL A CA 1
ATOM 1607 C C . VAL A 1 200 ? 6.867 19.781 3.596 1 98.75 200 VAL A C 1
ATOM 1609 O O . VAL A 1 200 ? 7.035 20.703 4.391 1 98.75 200 VAL A O 1
ATOM 1612 N N . LEU A 1 201 ? 6.609 18.547 4.031 1 98.81 201 LEU A N 1
ATOM 1613 C CA . LEU A 1 201 ? 6.52 18.234 5.453 1 98.81 201 LEU A CA 1
ATOM 1614 C C . LEU A 1 201 ? 7.848 18.5 6.152 1 98.81 201 LEU A C 1
ATOM 1616 O O . LEU A 1 201 ? 7.871 19.016 7.27 1 98.81 201 LEU A O 1
ATOM 1620 N N . TYR A 1 202 ? 8.93 18.109 5.469 1 98.81 202 TYR A N 1
ATOM 1621 C CA . TYR A 1 202 ? 10.258 18.359 6.02 1 98.81 202 TYR A CA 1
ATOM 1622 C C . TYR A 1 202 ? 10.484 19.844 6.234 1 98.81 202 TYR A C 1
ATOM 1624 O O . TYR A 1 202 ? 10.984 20.266 7.285 1 98.81 202 TYR A O 1
ATOM 1632 N N . ALA A 1 203 ? 10.148 20.656 5.273 1 98.38 203 ALA A N 1
ATOM 1633 C CA . ALA A 1 203 ? 10.289 22.109 5.383 1 98.38 203 ALA A CA 1
ATOM 1634 C C . ALA A 1 203 ? 9.438 22.656 6.52 1 98.38 203 ALA A C 1
ATOM 1636 O O . ALA A 1 203 ? 9.852 23.578 7.227 1 98.38 203 ALA A O 1
ATOM 1637 N N . LEU A 1 204 ? 8.336 22.078 6.719 1 98.38 204 LEU A N 1
ATOM 1638 C CA . LEU A 1 204 ? 7.367 22.562 7.691 1 98.38 204 LEU A CA 1
ATOM 1639 C C . LEU A 1 204 ? 7.793 22.188 9.109 1 98.38 204 LEU A C 1
ATOM 1641 O O . LEU A 1 204 ? 7.652 23 10.031 1 98.38 204 LEU A O 1
ATOM 1645 N N . ALA A 1 205 ? 8.344 20.953 9.281 1 98.56 205 ALA A N 1
ATOM 1646 C CA . ALA A 1 205 ? 8.305 20.453 10.648 1 98.56 205 ALA A CA 1
ATOM 1647 C C . ALA A 1 205 ? 9.641 19.828 11.047 1 98.56 205 ALA A C 1
ATOM 1649 O O . ALA A 1 205 ? 9.758 19.219 12.109 1 98.56 205 ALA A O 1
ATOM 1650 N N . SER A 1 206 ? 10.672 19.844 10.164 1 98.38 206 SER A N 1
ATOM 1651 C CA . SER A 1 206 ? 11.977 19.359 10.602 1 98.38 206 SER A CA 1
ATOM 1652 C C . SER A 1 206 ? 12.492 20.172 11.781 1 98.38 206 SER A C 1
ATOM 1654 O O . SER A 1 206 ? 12.211 21.359 11.898 1 98.38 206 SER A O 1
ATOM 1656 N N . ASP A 1 207 ? 13.164 19.5 12.617 1 97.56 207 ASP A N 1
ATOM 1657 C CA . ASP A 1 207 ? 13.695 20.188 13.789 1 97.56 207 ASP A CA 1
ATOM 1658 C C . ASP A 1 207 ? 15.055 20.812 13.492 1 97.56 207 ASP A C 1
ATOM 1660 O O . ASP A 1 207 ? 15.531 20.766 12.352 1 97.56 207 ASP A O 1
ATOM 1664 N N . GLU A 1 208 ? 15.641 21.422 14.5 1 97 208 GLU A N 1
ATOM 1665 C CA . GLU A 1 208 ? 16.875 22.188 14.336 1 97 208 GLU A CA 1
ATOM 1666 C C . GLU A 1 208 ? 18.031 21.266 13.961 1 97 208 GLU A C 1
ATOM 1668 O O . GLU A 1 208 ? 19 21.703 13.336 1 97 208 GLU A O 1
ATOM 1673 N N . GLU A 1 209 ? 17.906 20.016 14.297 1 97.69 209 GLU A N 1
ATOM 1674 C CA . GLU A 1 209 ? 18.969 19.062 14.008 1 97.69 209 GLU A CA 1
ATOM 1675 C C . GLU A 1 209 ? 18.797 18.422 12.633 1 97.69 209 GLU A C 1
ATOM 1677 O O . GLU A 1 209 ? 19.609 17.609 12.211 1 97.69 209 GLU A O 1
ATOM 1682 N N . GLY A 1 210 ? 17.703 18.734 11.93 1 98 210 GLY A N 1
ATOM 1683 C CA . GLY A 1 210 ? 17.5 18.266 10.562 1 98 210 GLY A CA 1
ATOM 1684 C C . GLY A 1 210 ? 16.703 16.984 10.492 1 98 210 GLY A C 1
ATOM 1685 O O . GLY A 1 210 ? 16.766 16.266 9.5 1 98 210 GLY A O 1
ATOM 1686 N N . PHE A 1 211 ? 15.984 16.656 11.555 1 98.69 211 PHE A N 1
ATOM 1687 C CA . PHE A 1 211 ? 15.211 15.414 11.578 1 98.69 211 PHE A CA 1
ATOM 1688 C C . PHE A 1 211 ? 13.719 15.703 11.625 1 98.69 211 PHE A C 1
ATOM 1690 O O . PHE A 1 211 ? 13.297 16.703 12.203 1 98.69 211 PHE A O 1
ATOM 1697 N N . LEU A 1 212 ? 12.992 14.883 10.961 1 98.69 212 LEU A N 1
ATOM 1698 C CA . LEU A 1 212 ? 11.547 14.828 11.125 1 98.69 212 LEU A CA 1
ATOM 1699 C C . LEU A 1 212 ? 11.148 13.75 12.125 1 98.69 212 LEU A C 1
ATOM 1701 O O . LEU A 1 212 ? 11.438 12.57 11.922 1 98.69 212 LEU A O 1
ATOM 1705 N N . SER A 1 213 ? 10.516 14.133 13.18 1 98.5 213 SER A N 1
ATOM 1706 C CA . SER A 1 213 ? 10.18 13.18 14.234 1 98.5 213 SER A CA 1
ATOM 1707 C C . SER A 1 213 ? 8.969 12.336 13.859 1 98.5 213 SER A C 1
ATOM 1709 O O . SER A 1 213 ? 8.125 12.773 13.062 1 98.5 213 SER A O 1
ATOM 1711 N N . LYS A 1 214 ? 8.891 11.164 14.438 1 98.5 214 LYS A N 1
ATOM 1712 C CA . LYS A 1 214 ? 7.73 10.297 14.258 1 98.5 214 LYS A CA 1
ATOM 1713 C C . LYS A 1 214 ? 6.449 10.992 14.703 1 98.5 214 LYS A C 1
ATOM 1715 O O . LYS A 1 214 ? 5.402 10.852 14.07 1 98.5 214 LYS A O 1
ATOM 1720 N N . GLU A 1 215 ? 6.52 11.734 15.789 1 98.12 215 GLU A N 1
ATOM 1721 C CA . GLU A 1 215 ? 5.348 12.453 16.281 1 98.12 215 GLU A CA 1
ATOM 1722 C C . GLU A 1 215 ? 4.859 13.469 15.242 1 98.12 215 GLU A C 1
ATOM 1724 O O . GLU A 1 215 ? 3.658 13.578 14.984 1 98.12 215 GLU A O 1
ATOM 1729 N N . ALA A 1 216 ? 5.73 14.227 14.664 1 98.44 216 ALA A N 1
ATOM 1730 C CA . ALA A 1 216 ? 5.348 15.195 13.641 1 98.44 216 ALA A CA 1
ATOM 1731 C C . ALA A 1 216 ? 4.699 14.508 12.438 1 98.44 216 ALA A C 1
ATOM 1733 O O . ALA A 1 216 ? 3.674 14.961 11.93 1 98.44 216 ALA A O 1
ATOM 1734 N N . ILE A 1 217 ? 5.309 13.422 12.023 1 98.81 217 ILE A N 1
ATOM 1735 C CA . ILE A 1 217 ? 4.797 12.672 10.883 1 98.81 217 ILE A CA 1
ATOM 1736 C C . ILE A 1 217 ? 3.424 12.094 11.219 1 98.81 217 ILE A C 1
ATOM 1738 O O . ILE A 1 217 ? 2.488 12.195 10.422 1 98.81 217 ILE A O 1
ATOM 1742 N N . ARG A 1 218 ? 3.33 11.5 12.359 1 98.81 218 ARG A N 1
ATOM 1743 C CA . ARG A 1 218 ? 2.057 10.938 12.797 1 98.81 218 ARG A CA 1
ATOM 1744 C C . ARG A 1 218 ? 0.966 12 12.82 1 98.81 218 ARG A C 1
ATOM 1746 O O . ARG A 1 218 ? -0.141 11.781 12.328 1 98.81 218 ARG A O 1
ATOM 1753 N N . ARG A 1 219 ? 1.267 13.148 13.344 1 98.69 219 ARG A N 1
ATOM 1754 C CA . ARG A 1 219 ? 0.291 14.227 13.461 1 98.69 219 ARG A CA 1
ATOM 1755 C C . ARG A 1 219 ? -0.028 14.836 12.094 1 98.69 219 ARG A C 1
ATOM 1757 O O . ARG A 1 219 ? -1.082 15.445 11.914 1 98.69 219 ARG A O 1
ATOM 1764 N N . CYS A 1 220 ? 0.902 14.742 11.18 1 98.75 220 CYS A N 1
ATOM 1765 C CA . CYS A 1 220 ? 0.6 15.133 9.812 1 98.75 220 CYS A CA 1
ATOM 1766 C C . CYS A 1 220 ? -0.513 14.266 9.227 1 98.75 220 CYS A C 1
ATOM 1768 O O . CYS A 1 220 ? -1.396 14.766 8.531 1 98.75 220 CYS A O 1
ATOM 1770 N N . PHE A 1 221 ? -0.552 12.984 9.531 1 98.75 221 PHE A N 1
ATOM 1771 C CA . PHE A 1 221 ? -1.524 12.055 8.961 1 98.75 221 PHE A CA 1
ATOM 1772 C C . PHE A 1 221 ? -2.938 12.414 9.398 1 98.75 221 PHE A C 1
ATOM 1774 O O . PHE A 1 221 ? -3.893 12.258 8.633 1 98.75 221 PHE A O 1
ATOM 1781 N N . ASP A 1 222 ? -3.129 12.891 10.602 1 98.31 222 ASP A N 1
ATOM 1782 C CA . ASP A 1 222 ? -4.488 13.234 11.008 1 98.31 222 ASP A CA 1
ATOM 1783 C C . ASP A 1 222 ? -4.703 14.75 10.969 1 98.31 222 ASP A C 1
ATOM 1785 O O . ASP A 1 222 ? -5.738 15.242 11.422 1 98.31 222 ASP A O 1
ATOM 1789 N N . GLY A 1 223 ? -3.725 15.516 10.531 1 98.5 223 GLY A N 1
ATOM 1790 C CA . GLY A 1 223 ? -3.881 16.938 10.289 1 98.5 223 GLY A CA 1
ATOM 1791 C C . GLY A 1 223 ? -3.668 17.781 11.531 1 98.5 223 GLY A C 1
ATOM 1792 O O . GLY A 1 223 ? -3.619 19.016 11.445 1 98.5 223 GLY A O 1
ATOM 1793 N N . SER A 1 224 ? -3.506 17.188 12.68 1 98.31 224 SER A N 1
ATOM 1794 C CA . SER A 1 224 ? -3.334 17.938 13.914 1 98.31 224 SER A CA 1
ATOM 1795 C C . SER A 1 224 ? -2.031 18.734 13.898 1 98.31 224 SER A C 1
ATOM 1797 O O . SER A 1 224 ? -1.916 19.766 14.57 1 98.31 224 SER A O 1
ATOM 1799 N N . LEU A 1 225 ? -1.051 18.312 13.133 1 98.56 225 LEU A N 1
ATOM 1800 C CA . LEU A 1 225 ? 0.214 19.016 12.992 1 98.56 225 LEU A CA 1
ATOM 1801 C C . LEU A 1 225 ? -0.015 20.422 12.445 1 98.56 225 LEU A C 1
ATOM 1803 O O . LEU A 1 225 ? 0.649 21.375 12.867 1 98.56 225 LEU A O 1
ATOM 1807 N N . PHE A 1 226 ? -0.915 20.562 11.516 1 98.5 226 PHE A N 1
ATOM 1808 C CA . PHE A 1 226 ? -1.122 21.828 10.828 1 98.5 226 PHE A CA 1
ATOM 1809 C C . PHE A 1 226 ? -1.692 22.875 11.773 1 98.5 226 PHE A C 1
ATOM 1811 O O . PHE A 1 226 ? -1.251 24.016 11.773 1 98.5 226 PHE A O 1
ATOM 1818 N N . GLU A 1 227 ? -2.643 22.422 12.562 1 96.31 227 GLU A N 1
ATOM 1819 C CA . GLU A 1 227 ? -3.186 23.328 13.578 1 96.31 227 GLU A CA 1
ATOM 1820 C C . GLU A 1 227 ? -2.098 23.797 14.539 1 96.31 227 GLU A C 1
ATOM 1822 O O . GLU A 1 227 ? -2.029 24.969 14.883 1 96.31 227 GLU A O 1
ATOM 1827 N N . TYR A 1 228 ? -1.362 22.891 14.938 1 96.56 228 TYR A N 1
ATOM 1828 C CA . TYR A 1 228 ? -0.26 23.188 15.852 1 96.56 228 TYR A CA 1
ATOM 1829 C C . TYR A 1 228 ? 0.717 24.172 15.227 1 96.56 228 TYR A C 1
ATOM 1831 O O . TYR A 1 228 ? 1.095 25.156 15.859 1 96.56 228 TYR A O 1
ATOM 1839 N N . CYS A 1 229 ? 1.139 23.938 14.023 1 97.25 229 CYS A N 1
ATOM 1840 C CA . CYS A 1 229 ? 2.104 24.797 13.328 1 97.25 229 CYS A CA 1
ATOM 1841 C C . CYS A 1 229 ? 1.523 26.188 13.078 1 97.25 229 CYS A C 1
ATOM 1843 O O . CYS A 1 229 ? 2.219 27.188 13.234 1 97.25 229 CYS A O 1
ATOM 1845 N N . ALA A 1 230 ? 0.284 26.219 12.672 1 97.38 230 ALA A N 1
ATOM 1846 C CA . ALA A 1 230 ? -0.365 27.5 12.406 1 97.38 230 ALA A CA 1
ATOM 1847 C C . ALA A 1 230 ? -0.415 28.359 13.672 1 97.38 230 ALA A C 1
ATOM 1849 O O . ALA A 1 230 ? -0.148 29.562 13.617 1 97.38 230 ALA A O 1
ATOM 1850 N N . LYS A 1 231 ? -0.773 27.719 14.75 1 95.38 231 LYS A N 1
ATOM 1851 C CA . LYS A 1 231 ? -0.813 28.438 16.031 1 95.38 231 LYS A CA 1
ATOM 1852 C C . LYS A 1 231 ? 0.569 28.953 16.406 1 95.38 231 LYS A C 1
ATOM 1854 O O . LYS A 1 231 ? 0.711 30.094 16.828 1 95.38 231 LYS A O 1
ATOM 1859 N N . ASN A 1 232 ? 1.533 28.156 16.297 1 93.88 232 ASN A N 1
ATOM 1860 C CA . ASN A 1 232 ? 2.9 28.547 16.625 1 93.88 232 ASN A CA 1
ATOM 1861 C C . ASN A 1 232 ? 3.387 29.672 15.727 1 93.88 232 ASN A C 1
ATOM 1863 O O . ASN A 1 232 ? 4.031 30.609 16.203 1 93.88 232 ASN A O 1
ATOM 1867 N N . TYR A 1 233 ? 3.121 29.547 14.492 1 92.12 233 TYR A N 1
ATOM 1868 C CA . TYR A 1 233 ? 3.549 30.578 13.562 1 92.12 233 TYR A CA 1
ATOM 1869 C C . TYR A 1 233 ? 2.854 31.906 13.859 1 92.12 233 TYR A C 1
ATOM 1871 O O . TYR A 1 233 ? 3.465 32.969 13.758 1 92.12 233 TYR A O 1
ATOM 1879 N N . ALA A 1 234 ? 1.601 31.891 14.18 1 91.94 234 ALA A N 1
ATOM 1880 C CA . ALA A 1 234 ? 0.865 33.094 14.539 1 91.94 234 ALA A CA 1
ATOM 1881 C C . ALA A 1 234 ? 1.469 33.75 15.773 1 91.94 234 ALA A C 1
ATOM 1883 O O . ALA A 1 234 ? 1.573 35 15.844 1 91.94 234 ALA A O 1
ATOM 1884 N N . GLU A 1 235 ? 1.827 32.938 16.656 1 90.81 235 GLU A N 1
ATOM 1885 C CA . GLU A 1 235 ? 2.426 33.469 17.875 1 90.81 235 GLU A CA 1
ATOM 1886 C C . GLU A 1 235 ? 3.783 34.094 17.609 1 90.81 235 GLU A C 1
ATOM 1888 O O . GLU A 1 235 ? 4.105 35.156 18.172 1 90.81 235 GLU A O 1
ATOM 1893 N N . ILE A 1 236 ? 4.496 33.5 16.812 1 88.5 236 ILE A N 1
ATOM 1894 C CA . ILE A 1 236 ? 5.805 34.031 16.453 1 88.5 236 ILE A CA 1
ATOM 1895 C C . ILE A 1 236 ? 5.637 35.375 15.727 1 88.5 236 ILE A C 1
ATOM 1897 O O . ILE A 1 236 ? 6.363 36.312 16 1 88.5 236 ILE A O 1
ATOM 1901 N N . LYS A 1 237 ? 4.711 35.469 14.875 1 87.69 237 LYS A N 1
ATOM 1902 C CA . LYS A 1 237 ? 4.453 36.688 14.125 1 87.69 237 LYS A CA 1
ATOM 1903 C C . LYS A 1 237 ? 4 37.812 15.055 1 87.69 237 LYS A C 1
ATOM 1905 O O . LYS A 1 237 ? 4.418 38.969 14.891 1 87.69 237 LYS A O 1
ATOM 1910 N N . GLU A 1 238 ? 3.139 37.469 15.922 1 88.19 238 GLU A N 1
ATOM 1911 C CA . GLU A 1 238 ? 2.67 38.469 16.891 1 88.19 238 GLU A CA 1
ATOM 1912 C C . GLU A 1 238 ? 3.818 38.969 17.75 1 88.19 238 GLU A C 1
ATOM 1914 O O . GLU A 1 238 ? 3.895 40.156 18.047 1 88.19 238 GLU A O 1
ATOM 1919 N N . TYR A 1 239 ? 4.602 38.094 18.078 1 87.56 239 TYR A N 1
ATOM 1920 C CA . TYR A 1 239 ? 5.75 38.469 18.891 1 87.56 239 TYR A CA 1
ATOM 1921 C C . TYR A 1 239 ? 6.695 39.375 18.109 1 87.56 239 TYR A C 1
ATOM 1923 O O . TYR A 1 239 ? 7.23 40.344 18.656 1 87.56 239 TYR A O 1
ATOM 1931 N N . LYS A 1 240 ? 6.93 39.156 16.891 1 84.38 240 LYS A N 1
ATOM 1932 C CA . LYS A 1 240 ? 7.832 39.969 16.047 1 84.38 240 LYS A CA 1
ATOM 1933 C C . LYS A 1 240 ? 7.27 41.344 15.781 1 84.38 240 LYS A C 1
ATOM 1935 O O . LYS A 1 240 ? 8.023 42.312 15.602 1 84.38 240 LYS A O 1
ATOM 1940 N N . THR A 1 241 ? 5.996 41.375 15.703 1 82.88 241 THR A N 1
ATOM 1941 C CA . THR A 1 241 ? 5.363 42.688 15.461 1 82.88 241 THR A CA 1
ATOM 1942 C C . THR A 1 241 ? 5.434 43.562 16.703 1 82.88 241 THR A C 1
ATOM 1944 O O . THR A 1 241 ? 5.496 44.781 16.594 1 82.88 241 THR A O 1
ATOM 1947 N N . TYR A 1 242 ? 5.422 42.938 17.844 1 81.88 242 TYR A N 1
ATOM 1948 C CA . TYR A 1 242 ? 5.41 43.688 19.078 1 81.88 242 TYR A CA 1
ATOM 1949 C C . TYR A 1 242 ? 6.824 44.031 19.531 1 81.88 242 TYR A C 1
ATOM 1951 O O . TYR A 1 242 ? 7.051 45.062 20.172 1 81.88 242 TYR A O 1
ATOM 1959 N N . TYR A 1 243 ? 7.695 43.125 19.266 1 74.31 243 TYR A N 1
ATOM 1960 C CA . TYR A 1 243 ? 9.055 43.438 19.719 1 74.31 243 TYR A CA 1
ATOM 1961 C C . TYR A 1 243 ? 9.969 43.688 18.531 1 74.31 243 TYR A C 1
ATOM 1963 O O . TYR A 1 243 ? 10.875 44.531 18.609 1 74.31 243 TYR A O 1
ATOM 1971 N N . MET B 1 1 ? -20.25 8.203 28.938 1 68.06 1 MET B N 1
ATOM 1972 C CA . MET B 1 1 ? -18.922 7.852 28.422 1 68.06 1 MET B CA 1
ATOM 1973 C C . MET B 1 1 ? -17.938 8.977 28.672 1 68.06 1 MET B C 1
ATOM 1975 O O . MET B 1 1 ? -18.172 10.125 28.312 1 68.06 1 MET B O 1
ATOM 1979 N N . THR B 1 2 ? -16.969 8.75 29.469 1 81.06 2 THR B N 1
ATOM 1980 C CA . THR B 1 2 ? -15.945 9.75 29.734 1 81.06 2 THR B CA 1
ATOM 1981 C C . THR B 1 2 ? -15.164 10.086 28.469 1 81.06 2 THR B C 1
ATOM 1983 O O . THR B 1 2 ? -15.266 9.375 27.469 1 81.06 2 THR B O 1
ATOM 1986 N N . SER B 1 3 ? -14.609 11.227 28.516 1 77.5 3 SER B N 1
ATOM 1987 C CA . SER B 1 3 ? -13.773 11.625 27.375 1 77.5 3 SER B CA 1
ATOM 1988 C C . SER B 1 3 ? -12.727 10.57 27.062 1 77.5 3 SER B C 1
ATOM 1990 O O . SER B 1 3 ? -12.477 10.258 25.906 1 77.5 3 SER B O 1
ATOM 1992 N N . MET B 1 4 ? -12.242 10.016 28.047 1 80.12 4 MET B N 1
ATOM 1993 C CA . MET B 1 4 ? -11.211 8.992 27.906 1 80.12 4 MET B CA 1
ATOM 1994 C C . MET B 1 4 ? -11.797 7.719 27.297 1 80.12 4 MET B C 1
ATOM 1996 O O . MET B 1 4 ? -11.172 7.086 26.438 1 80.12 4 MET B O 1
ATOM 2000 N N . GLU B 1 5 ? -12.906 7.359 27.719 1 82.25 5 GLU B N 1
ATOM 2001 C CA . GLU B 1 5 ? -13.57 6.18 27.188 1 82.25 5 GLU B CA 1
ATOM 2002 C C . GLU B 1 5 ? -13.914 6.367 25.719 1 82.25 5 GLU B C 1
ATOM 2004 O O . GLU B 1 5 ? -13.805 5.43 24.922 1 82.25 5 GLU B O 1
ATOM 2009 N N . ARG B 1 6 ? -14.305 7.539 25.469 1 83.25 6 ARG B N 1
ATOM 2010 C CA . ARG B 1 6 ? -14.625 7.848 24.078 1 83.25 6 ARG B CA 1
ATOM 2011 C C . ARG B 1 6 ? -13.383 7.773 23.203 1 83.25 6 ARG B C 1
ATOM 2013 O O . ARG B 1 6 ? -13.43 7.227 22.094 1 83.25 6 ARG B O 1
ATOM 2020 N N . MET B 1 7 ? -12.328 8.297 23.703 1 82.56 7 MET B N 1
ATOM 2021 C CA . MET B 1 7 ? -11.07 8.273 22.969 1 82.56 7 MET B CA 1
ATOM 2022 C C . MET B 1 7 ? -10.602 6.84 22.734 1 82.56 7 MET B C 1
ATOM 2024 O O . MET B 1 7 ? -10.109 6.504 21.656 1 82.56 7 MET B O 1
ATOM 2028 N N . GLU B 1 8 ? -10.75 6.082 23.75 1 82.94 8 GLU B N 1
ATOM 2029 C CA . GLU B 1 8 ? -10.359 4.68 23.656 1 82.94 8 GLU B CA 1
ATOM 2030 C C . GLU B 1 8 ? -11.211 3.945 22.625 1 82.94 8 GLU B C 1
ATOM 2032 O O . GLU B 1 8 ? -10.695 3.143 21.844 1 82.94 8 GLU B O 1
ATOM 2037 N N . ARG B 1 9 ? -12.391 4.234 22.641 1 85.25 9 ARG B N 1
ATOM 2038 C CA . ARG B 1 9 ? -13.297 3.631 21.672 1 85.25 9 ARG B CA 1
ATOM 2039 C C . ARG B 1 9 ? -12.992 4.117 20.266 1 85.25 9 ARG B C 1
ATOM 2041 O O . ARG B 1 9 ? -12.93 3.32 19.328 1 85.25 9 ARG B O 1
ATOM 2048 N N . ASP B 1 10 ? -12.727 5.363 20.125 1 92.94 10 ASP B N 1
ATOM 2049 C CA . ASP B 1 10 ? -12.438 5.965 18.828 1 92.94 10 ASP B CA 1
ATOM 2050 C C . ASP B 1 10 ? -11.141 5.414 18.25 1 92.94 10 ASP B C 1
ATOM 2052 O O . ASP B 1 10 ? -11 5.277 17.031 1 92.94 10 ASP B O 1
ATOM 2056 N N . ALA B 1 11 ? -10.258 5.07 19.094 1 94.94 11 ALA B N 1
ATOM 2057 C CA . ALA B 1 11 ? -8.93 4.621 18.672 1 94.94 11 ALA B CA 1
ATOM 2058 C C . ALA B 1 11 ? -9 3.264 17.984 1 94.94 11 ALA B C 1
ATOM 2060 O O . ALA B 1 11 ? -8.055 2.854 17.312 1 94.94 11 ALA B O 1
ATOM 2061 N N . MET B 1 12 ? -10.148 2.568 18.094 1 96.81 12 MET B N 1
ATOM 2062 C CA . MET B 1 12 ? -10.297 1.238 17.516 1 96.81 12 MET B CA 1
ATOM 2063 C C . MET B 1 12 ? -11.336 1.247 16.391 1 96.81 12 MET B C 1
ATOM 2065 O O . MET B 1 12 ? -11.57 0.225 15.75 1 96.81 12 MET B O 1
ATOM 2069 N N . GLU B 1 13 ? -11.906 2.445 16.156 1 98 13 GLU B N 1
ATOM 2070 C CA . GLU B 1 13 ? -12.992 2.51 15.188 1 98 13 GLU B CA 1
ATOM 2071 C C . GLU B 1 13 ? -12.477 2.314 13.766 1 98 13 GLU B C 1
ATOM 2073 O O . GLU B 1 13 ? -11.445 2.883 13.391 1 98 13 GLU B O 1
ATOM 2078 N N . THR B 1 14 ? -13.219 1.504 12.992 1 98.62 14 THR B N 1
ATOM 2079 C CA . THR B 1 14 ? -12.805 1.201 11.625 1 98.62 14 THR B CA 1
ATOM 2080 C C . THR B 1 14 ? -13.75 1.85 10.617 1 98.62 14 THR B C 1
ATOM 2082 O O . THR B 1 14 ? -13.547 1.738 9.406 1 98.62 14 THR B O 1
ATOM 2085 N N . VAL B 1 15 ? -14.797 2.564 11.109 1 98.56 15 VAL B N 1
ATOM 2086 C CA . VAL B 1 15 ? -15.766 3.254 10.258 1 98.56 15 VAL B CA 1
ATOM 2087 C C . VAL B 1 15 ? -15.828 4.73 10.648 1 98.56 15 VAL B C 1
ATOM 2089 O O . VAL B 1 15 ? -15.906 5.066 11.828 1 98.56 15 VAL B O 1
ATOM 2092 N N . ALA B 1 16 ? -15.695 5.598 9.688 1 98.62 16 ALA B N 1
ATOM 2093 C CA . ALA B 1 16 ? -15.93 7.031 9.852 1 98.62 16 ALA B CA 1
ATOM 2094 C C . ALA B 1 16 ? -17.281 7.438 9.273 1 98.62 16 ALA B C 1
ATOM 2096 O O . ALA B 1 16 ? -17.547 7.195 8.094 1 98.62 16 ALA B O 1
ATOM 2097 N N . PRO B 1 17 ? -18.094 8.109 10.008 1 97.81 17 PRO B N 1
ATOM 2098 C CA . PRO B 1 17 ? -19.453 8.461 9.57 1 97.81 17 PRO B CA 1
ATOM 2099 C C . PRO B 1 17 ? -19.453 9.258 8.266 1 97.81 17 PRO B C 1
ATOM 2101 O O . PRO B 1 17 ? -20.344 9.078 7.438 1 97.81 17 PRO B O 1
ATOM 2104 N N . TYR B 1 18 ? -18.453 10.078 8.031 1 98 18 TYR B N 1
ATOM 2105 C CA . TYR B 1 18 ? -18.484 10.945 6.855 1 98 18 TYR B CA 1
ATOM 2106 C C . TYR B 1 18 ? -17.562 10.414 5.762 1 98 18 TYR B C 1
ATOM 2108 O O . TYR B 1 18 ? -17.234 11.133 4.812 1 98 18 TYR B O 1
ATOM 2116 N N . ALA B 1 19 ? -17.141 9.219 5.879 1 98.31 19 ALA B N 1
ATOM 2117 C CA . ALA B 1 19 ? -16.469 8.438 4.84 1 98.31 19 ALA B CA 1
ATOM 2118 C C . ALA B 1 19 ? -17.172 7.117 4.594 1 98.31 19 ALA B C 1
ATOM 2120 O O . ALA B 1 19 ? -16.75 6.07 5.086 1 98.31 19 ALA B O 1
ATOM 2121 N N . ARG B 1 20 ? -18.234 7.148 3.814 1 97.31 20 ARG B N 1
ATOM 2122 C CA . ARG B 1 20 ? -19.156 6.027 3.621 1 97.31 20 ARG B CA 1
ATOM 2123 C C . ARG B 1 20 ? -18.406 4.801 3.094 1 97.31 20 ARG B C 1
ATOM 2125 O O . ARG B 1 20 ? -18.797 3.668 3.383 1 97.31 20 ARG B O 1
ATOM 2132 N N . VAL B 1 21 ? -17.328 5.031 2.418 1 98.31 21 VAL B N 1
ATOM 2133 C CA . VAL B 1 21 ? -16.578 3.93 1.826 1 98.31 21 VAL B CA 1
ATOM 2134 C C . VAL B 1 21 ? -16.047 3.016 2.928 1 98.31 21 VAL B C 1
ATOM 2136 O O . VAL B 1 21 ? -15.906 1.808 2.725 1 98.31 21 VAL B O 1
ATOM 2139 N N . THR B 1 22 ? -15.773 3.531 4.133 1 98.62 22 THR B N 1
ATOM 2140 C CA . THR B 1 22 ? -15.273 2.723 5.238 1 98.62 22 THR B CA 1
ATOM 2141 C C . THR B 1 22 ? -16.359 1.781 5.754 1 98.62 22 THR B C 1
ATOM 2143 O O . THR B 1 22 ? -16.047 0.727 6.316 1 98.62 22 THR B O 1
ATOM 2146 N N . TYR B 1 23 ? -17.578 2.195 5.551 1 97.31 23 TYR B N 1
ATOM 2147 C CA . TYR B 1 23 ? -18.703 1.34 5.918 1 97.31 23 TYR B CA 1
ATOM 2148 C C . TYR B 1 23 ? -18.891 0.226 4.898 1 97.31 23 TYR B C 1
ATOM 2150 O O . TYR B 1 23 ? -19.156 -0.923 5.266 1 97.31 23 TYR B O 1
ATOM 2158 N N . HIS B 1 24 ? -18.766 0.53 3.68 1 97.12 24 HIS B N 1
ATOM 2159 C CA . HIS B 1 24 ? -19 -0.423 2.602 1 97.12 24 HIS B CA 1
ATOM 2160 C C . HIS B 1 24 ? -17.875 -1.44 2.5 1 97.12 24 HIS B C 1
ATOM 2162 O O . HIS B 1 24 ? -18.094 -2.582 2.09 1 97.12 24 HIS B O 1
ATOM 2168 N N . ARG B 1 25 ? -16.719 -1.014 2.818 1 98.25 25 ARG B N 1
ATOM 2169 C CA . ARG B 1 25 ? -15.547 -1.881 2.812 1 98.25 25 ARG B CA 1
ATOM 2170 C C . ARG B 1 25 ? -15.039 -2.135 4.23 1 98.25 25 ARG B C 1
ATOM 2172 O O . ARG B 1 25 ? -14.031 -1.564 4.648 1 98.25 25 ARG B O 1
ATOM 2179 N N . ARG B 1 26 ? -15.648 -3.059 4.832 1 97.62 26 ARG B N 1
ATOM 2180 C CA . ARG B 1 26 ? -15.422 -3.324 6.25 1 97.62 26 ARG B CA 1
ATOM 2181 C C . ARG B 1 26 ? -14.141 -4.125 6.457 1 97.62 26 ARG B C 1
ATOM 2183 O O . ARG B 1 26 ? -13.742 -4.902 5.59 1 97.62 26 ARG B O 1
ATOM 2190 N N . VAL B 1 27 ? -13.555 -3.936 7.59 1 98.31 27 VAL B N 1
ATOM 2191 C CA . VAL B 1 27 ? -12.359 -4.684 7.949 1 98.31 27 VAL B CA 1
ATOM 2192 C C . VAL B 1 27 ? -12.602 -5.469 9.234 1 98.31 27 VAL B C 1
ATOM 2194 O O . VAL B 1 27 ? -13.359 -5.023 10.102 1 98.31 27 VAL B O 1
ATOM 2197 N N . ARG B 1 28 ? -12.031 -6.652 9.328 1 97.12 28 ARG B N 1
ATOM 2198 C CA . ARG B 1 28 ? -12.227 -7.508 10.492 1 97.12 28 ARG B CA 1
ATOM 2199 C C . ARG B 1 28 ? -11.117 -7.305 11.516 1 97.12 28 ARG B C 1
ATOM 2201 O O . ARG B 1 28 ? -9.969 -7.051 11.156 1 97.12 28 ARG B O 1
ATOM 2208 N N . GLY B 1 29 ? -11.461 -7.48 12.82 1 97.56 29 GLY B N 1
ATOM 2209 C CA . GLY B 1 29 ? -10.523 -7.203 13.898 1 97.56 29 GLY B CA 1
ATOM 2210 C C . GLY B 1 29 ? -10.133 -8.438 14.688 1 97.56 2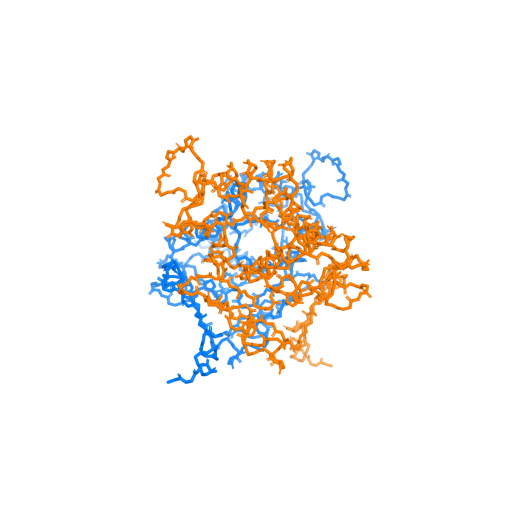9 GLY B C 1
ATOM 2211 O O . GLY B 1 29 ? -9.633 -8.336 15.805 1 97.56 29 GLY B O 1
ATOM 2212 N N . ASP B 1 30 ? -10.328 -9.648 14.172 1 97.69 30 ASP B N 1
ATOM 2213 C CA . ASP B 1 30 ? -10.125 -10.867 14.953 1 97.69 30 ASP B CA 1
ATOM 2214 C C . ASP B 1 30 ? -8.953 -11.68 14.406 1 97.69 30 ASP B C 1
ATOM 2216 O O . ASP B 1 30 ? -8.852 -12.875 14.664 1 97.69 30 ASP B O 1
ATOM 2220 N N . LEU B 1 31 ? -8.07 -11.062 13.586 1 97.75 31 LEU B N 1
ATOM 2221 C CA . LEU B 1 31 ? -7.008 -11.812 12.93 1 97.75 31 LEU B CA 1
ATOM 2222 C C . LEU B 1 31 ? -6.051 -12.414 13.953 1 97.75 31 LEU B C 1
ATOM 2224 O O . LEU B 1 31 ? -5.555 -13.523 13.773 1 97.75 31 LEU B O 1
ATOM 2228 N N . ASP B 1 32 ? -5.777 -11.664 15 1 95.88 32 ASP B N 1
ATOM 2229 C CA . ASP B 1 32 ? -4.777 -12.07 15.977 1 95.88 32 ASP B CA 1
ATOM 2230 C C . ASP B 1 32 ? -5.277 -13.25 16.812 1 95.88 32 ASP B C 1
ATOM 2232 O O . ASP B 1 32 ? -4.523 -13.82 17.609 1 95.88 32 ASP B O 1
ATOM 2236 N N . ASP B 1 33 ? -6.488 -13.703 16.625 1 95.12 33 ASP B N 1
ATOM 2237 C CA . ASP B 1 33 ? -7.004 -14.898 17.281 1 95.12 33 ASP B CA 1
ATOM 2238 C C . ASP B 1 33 ? -6.262 -16.141 16.812 1 95.12 33 ASP B C 1
ATOM 2240 O O . ASP B 1 33 ? -6.027 -17.062 17.609 1 95.12 33 ASP B O 1
ATOM 2244 N N . THR B 1 34 ? -5.863 -16.141 15.523 1 95.19 34 THR B N 1
ATOM 2245 C CA . THR B 1 34 ? -5.281 -17.359 14.984 1 95.19 34 THR B CA 1
ATOM 2246 C C . THR B 1 34 ? -3.957 -17.062 14.281 1 95.19 34 THR B C 1
ATOM 2248 O O . THR B 1 34 ? -3.143 -17.969 14.086 1 95.19 34 THR B O 1
ATOM 2251 N N . LEU B 1 35 ? -3.754 -15.836 13.844 1 95.62 35 LEU B N 1
ATOM 2252 C CA . LEU B 1 35 ? -2.533 -15.445 13.148 1 95.62 35 LEU B CA 1
ATOM 2253 C C . LEU B 1 35 ? -1.595 -14.688 14.078 1 95.62 35 LEU B C 1
ATOM 2255 O O . LEU B 1 35 ? -1.898 -13.562 14.492 1 95.62 35 LEU B O 1
ATOM 2259 N N . PRO B 1 36 ? -0.535 -15.336 14.398 1 95.81 36 PRO B N 1
ATOM 2260 C CA . PRO B 1 36 ? 0.42 -14.57 15.203 1 95.81 36 PRO B CA 1
ATOM 2261 C C . PRO B 1 36 ? 0.937 -13.32 14.484 1 95.81 36 PRO B C 1
ATOM 2263 O O . PRO B 1 36 ? 1.385 -13.414 13.336 1 95.81 36 PRO B O 1
ATOM 2266 N N . LYS B 1 37 ? 0.854 -12.148 15.102 1 97.5 37 LYS B N 1
ATOM 2267 C CA . LYS B 1 37 ? 1.359 -10.875 14.594 1 97.5 37 LYS B CA 1
ATOM 2268 C C . LYS B 1 37 ? 0.926 -10.648 13.148 1 97.5 37 LYS B C 1
ATOM 2270 O O . LYS B 1 37 ? 1.767 -10.5 12.258 1 97.5 37 LYS B O 1
ATOM 2275 N N . PRO B 1 38 ? -0.338 -10.516 12.852 1 98.25 38 PRO B N 1
ATOM 2276 C CA . PRO B 1 38 ? -0.836 -10.398 11.477 1 98.25 38 PRO B CA 1
ATOM 2277 C C . PRO B 1 38 ? -0.262 -9.188 10.742 1 98.25 38 PRO B C 1
ATOM 2279 O O . PRO B 1 38 ? -0.239 -9.172 9.508 1 98.25 38 PRO B O 1
ATOM 2282 N N . TYR B 1 39 ? 0.294 -8.211 11.492 1 98.44 39 TYR B N 1
ATOM 2283 C CA . TYR B 1 39 ? 0.809 -6.977 10.906 1 98.44 39 TYR B CA 1
ATOM 2284 C C . TYR B 1 39 ? 2.207 -7.188 10.336 1 98.44 39 TYR B C 1
ATOM 2286 O O . TYR B 1 39 ? 2.701 -6.355 9.57 1 98.44 39 TYR B O 1
ATOM 2294 N N . LEU B 1 40 ? 2.898 -8.242 10.742 1 98.62 40 LEU B N 1
ATOM 2295 C CA . LEU B 1 40 ? 4.309 -8.461 10.438 1 98.62 40 LEU B CA 1
ATOM 2296 C C . LEU B 1 40 ? 4.48 -9.07 9.047 1 98.62 40 LEU B C 1
ATOM 2298 O O . LEU B 1 40 ? 3.98 -10.164 8.773 1 98.62 40 LEU B O 1
ATOM 2302 N N . PRO B 1 41 ? 5.152 -8.32 8.086 1 98.69 41 PRO B N 1
ATOM 2303 C CA . PRO B 1 41 ? 5.406 -8.914 6.777 1 98.69 41 PRO B CA 1
ATOM 2304 C C . PRO B 1 41 ? 6.289 -10.164 6.859 1 98.69 41 PRO B C 1
ATOM 2306 O O . PRO B 1 41 ? 7.27 -10.18 7.609 1 98.69 41 PRO B O 1
ATOM 2309 N N . ARG B 1 42 ? 5.91 -11.203 6.125 1 98.81 42 ARG B N 1
ATOM 2310 C CA . ARG B 1 42 ? 6.609 -12.484 6.105 1 98.81 42 ARG B CA 1
ATOM 2311 C C . ARG B 1 42 ? 7.469 -12.617 4.855 1 98.81 42 ARG B C 1
ATOM 2313 O O . ARG B 1 42 ? 6.977 -12.469 3.734 1 98.81 42 ARG B O 1
ATOM 2320 N N . ALA B 1 43 ? 8.703 -12.984 5.082 1 98.81 43 ALA B N 1
ATOM 2321 C CA . ALA B 1 43 ? 9.625 -13.008 3.953 1 98.81 43 ALA B CA 1
ATOM 2322 C C . ALA B 1 43 ? 9.578 -14.352 3.232 1 98.81 43 ALA B C 1
ATOM 2324 O O . ALA B 1 43 ? 9.781 -14.422 2.02 1 98.81 43 ALA B O 1
ATOM 2325 N N . LEU B 1 44 ? 9.188 -15.43 3.975 1 98.69 44 LEU B N 1
ATOM 2326 C CA . LEU B 1 44 ? 9.461 -16.75 3.418 1 98.69 44 LEU B CA 1
ATOM 2327 C C . LEU B 1 44 ? 8.164 -17.531 3.213 1 98.69 44 LEU B C 1
ATOM 2329 O O . LEU B 1 44 ? 8.102 -18.438 2.389 1 98.69 44 LEU B O 1
ATOM 2333 N N . GLN B 1 45 ? 7.141 -17.219 3.98 1 98.5 45 GLN B N 1
ATOM 2334 C CA . GLN B 1 45 ? 5.887 -17.969 3.939 1 98.5 45 GLN B CA 1
ATOM 2335 C C . GLN B 1 45 ? 4.695 -17.047 3.721 1 98.5 45 GLN B C 1
ATOM 2337 O O . GLN B 1 45 ? 4.781 -15.844 3.984 1 98.5 45 GLN B O 1
ATOM 2342 N N . ALA B 1 46 ? 3.633 -17.562 3.221 1 98.56 46 ALA B N 1
ATOM 2343 C CA . ALA B 1 46 ? 2.383 -16.828 3.016 1 98.56 46 ALA B CA 1
ATOM 2344 C C . ALA B 1 46 ? 1.267 -17.406 3.885 1 98.56 46 ALA B C 1
ATOM 2346 O O . ALA B 1 46 ? 0.375 -18.094 3.385 1 98.56 46 ALA B O 1
ATOM 2347 N N . PRO B 1 47 ? 1.263 -17.109 5.133 1 98.31 47 PRO B N 1
ATOM 2348 C CA . PRO B 1 47 ? 0.243 -17.656 6.031 1 98.31 47 PRO B CA 1
ATOM 2349 C C . PRO B 1 47 ? -1.082 -16.891 5.945 1 98.31 47 PRO B C 1
ATOM 2351 O O . PRO B 1 47 ? -1.131 -15.789 5.414 1 98.31 47 PRO B O 1
ATOM 2354 N N . ASP B 1 48 ? -2.125 -17.531 6.359 1 97.38 48 ASP B N 1
ATOM 2355 C CA . ASP B 1 48 ? -3.42 -16.906 6.637 1 97.38 48 ASP B CA 1
ATOM 2356 C C . ASP B 1 48 ? -4.074 -17.531 7.863 1 97.38 48 ASP B C 1
ATOM 2358 O O . ASP B 1 48 ? -3.436 -18.297 8.602 1 97.38 48 ASP B O 1
ATOM 2362 N N . MET B 1 49 ? -5.277 -17.203 8.188 1 96.75 49 MET B N 1
ATOM 2363 C CA . MET B 1 49 ? -5.934 -17.656 9.406 1 96.75 49 MET B CA 1
ATOM 2364 C C . MET B 1 49 ? -6.117 -19.172 9.406 1 96.75 49 MET B C 1
ATOM 2366 O O . MET B 1 49 ? -6.031 -19.812 10.445 1 96.75 49 MET B O 1
ATOM 2370 N N . GLU B 1 50 ? -6.348 -19.797 8.242 1 95.94 50 GLU B N 1
ATOM 2371 C CA . GLU B 1 50 ? -6.566 -21.234 8.102 1 95.94 50 GLU B CA 1
ATOM 2372 C C . GLU B 1 50 ? -5.246 -21.984 8 1 95.94 50 GLU B C 1
ATOM 2374 O O . GLU B 1 50 ? -5.16 -23.156 8.375 1 95.94 50 GLU B O 1
ATOM 2379 N N . HIS B 1 51 ? -4.199 -21.281 7.547 1 95.88 51 HIS B N 1
ATOM 2380 C CA . HIS B 1 51 ? -2.867 -21.859 7.387 1 95.88 51 HIS B CA 1
ATOM 2381 C C . HIS B 1 51 ? -1.807 -20.969 8.031 1 95.88 51 HIS B C 1
ATOM 2383 O O . HIS B 1 51 ? -0.986 -20.375 7.332 1 95.88 51 HIS B O 1
ATOM 2389 N N . PRO B 1 52 ? -1.734 -20.938 9.289 1 94.94 52 PRO B N 1
ATOM 2390 C CA . PRO B 1 52 ? -0.855 -20 9.992 1 94.94 52 PRO B CA 1
ATOM 2391 C C . PRO B 1 52 ? 0.625 -20.25 9.711 1 94.94 52 PRO B C 1
ATOM 2393 O O . PRO B 1 52 ? 1.468 -19.406 10.008 1 94.94 52 PRO B O 1
ATOM 2396 N N . GLN B 1 53 ? 0.964 -21.422 9.102 1 94.75 53 GLN B N 1
ATOM 2397 C CA . GLN B 1 53 ? 2.363 -21.719 8.812 1 94.75 53 GLN B CA 1
ATOM 2398 C C . GLN B 1 53 ? 2.631 -21.672 7.309 1 94.75 53 GLN B C 1
ATOM 2400 O O . GLN B 1 53 ? 3.715 -22.047 6.855 1 94.75 53 GLN B O 1
ATOM 2405 N N . GLY B 1 54 ? 1.65 -21.266 6.504 1 95.31 54 GLY B N 1
ATOM 2406 C CA . GLY B 1 54 ? 1.809 -21.188 5.059 1 95.31 54 GLY B CA 1
ATOM 2407 C C . GLY B 1 54 ? 1.478 -22.484 4.352 1 95.31 54 GLY B C 1
ATOM 2408 O O . GLY B 1 54 ? 0.645 -23.266 4.824 1 95.31 54 GLY B O 1
ATOM 2409 N N . THR B 1 55 ? 1.964 -22.641 3.152 1 95.12 55 THR B N 1
ATOM 2410 C CA . THR B 1 55 ? 1.674 -23.812 2.32 1 95.12 55 THR B CA 1
ATOM 2411 C C . THR B 1 55 ? 2.551 -24.984 2.721 1 95.12 55 THR B C 1
ATOM 2413 O O . THR B 1 55 ? 3.773 -24.938 2.572 1 95.12 55 THR B O 1
ATOM 2416 N N . PRO B 1 56 ? 1.862 -26.094 3.109 1 91 56 PRO B N 1
ATOM 2417 C CA . PRO B 1 56 ? 2.65 -27.266 3.486 1 91 56 PRO B CA 1
ATOM 2418 C C . PRO B 1 56 ? 3.514 -27.797 2.342 1 91 56 PRO B C 1
ATOM 2420 O O . PRO B 1 56 ? 3.084 -27.781 1.187 1 91 56 PRO B O 1
ATOM 2423 N N . ASP B 1 57 ? 4.727 -28.141 2.633 1 88.88 57 ASP B N 1
ATOM 2424 C CA . ASP B 1 57 ? 5.656 -28.828 1.745 1 88.88 57 ASP B CA 1
ATOM 2425 C C . ASP B 1 57 ? 6.184 -27.875 0.665 1 88.88 57 ASP B C 1
ATOM 2427 O O . ASP B 1 57 ? 6.973 -28.297 -0.19 1 88.88 57 ASP B O 1
ATOM 2431 N N . HIS B 1 58 ? 5.652 -26.656 0.587 1 94.06 58 HIS B N 1
ATOM 2432 C CA . HIS B 1 58 ? 6.203 -25.688 -0.354 1 94.06 58 HIS B CA 1
ATOM 2433 C C . HIS B 1 58 ? 7.574 -25.188 0.098 1 94.06 58 HIS B C 1
ATOM 2435 O O . HIS B 1 58 ? 7.738 -24.766 1.244 1 94.06 58 HIS B O 1
ATOM 2441 N N . ARG B 1 59 ? 8.562 -25.297 -0.763 1 94.69 59 ARG B N 1
ATOM 2442 C CA . ARG B 1 59 ? 9.922 -24.891 -0.426 1 94.69 59 ARG B CA 1
ATOM 2443 C C . ARG B 1 59 ? 10.211 -23.469 -0.926 1 94.69 59 ARG B C 1
ATOM 2445 O O . ARG B 1 59 ? 10.195 -23.219 -2.133 1 94.69 59 ARG B O 1
ATOM 2452 N N . HIS B 1 60 ? 10.523 -22.609 -0.06 1 96.62 60 HIS B N 1
ATOM 2453 C CA . HIS B 1 60 ? 10.773 -21.219 -0.414 1 96.62 60 HIS B CA 1
ATOM 2454 C C . HIS B 1 60 ? 12.18 -21.047 -0.975 1 96.62 60 HIS B C 1
ATOM 2456 O O . HIS B 1 60 ? 12.453 -20.062 -1.679 1 96.62 60 HIS B O 1
ATOM 2462 N N . ASN B 1 61 ? 13.203 -21.922 -0.659 1 96.75 61 ASN B N 1
ATOM 2463 C CA . ASN B 1 61 ? 14.57 -21.922 -1.181 1 96.75 61 ASN B CA 1
ATOM 2464 C C . ASN B 1 61 ? 15.273 -20.594 -0.894 1 96.75 61 ASN B C 1
ATOM 2466 O O . ASN B 1 61 ? 16.031 -20.094 -1.727 1 96.75 61 ASN B O 1
ATOM 2470 N N . GLY B 1 62 ? 14.898 -19.922 0.183 1 97.75 62 GLY B N 1
ATOM 2471 C CA . GLY B 1 62 ? 15.547 -18.688 0.591 1 97.75 62 GLY B CA 1
ATOM 2472 C C . GLY B 1 62 ? 15.062 -17.469 -0.18 1 97.75 62 GLY B C 1
ATOM 2473 O O . GLY B 1 62 ? 15.617 -16.375 -0.045 1 97.75 62 GLY B O 1
ATOM 2474 N N . LEU B 1 63 ? 14.047 -17.625 -1.023 1 98.75 63 LEU B N 1
ATOM 2475 C CA . LEU B 1 63 ? 13.469 -16.562 -1.824 1 98.75 63 LEU B CA 1
ATOM 2476 C C . LEU B 1 63 ? 12.375 -15.836 -1.049 1 98.75 63 LEU B C 1
ATOM 2478 O O . LEU B 1 63 ? 11.68 -16.438 -0.232 1 98.75 63 LEU B O 1
ATOM 2482 N N . SER B 1 64 ? 12.227 -14.492 -1.262 1 98.88 64 SER B N 1
ATOM 2483 C CA . SER B 1 64 ? 11.062 -13.797 -0.726 1 98.88 64 SER B CA 1
ATOM 2484 C C . SER B 1 64 ? 9.766 -14.352 -1.32 1 98.88 64 SER B C 1
ATOM 2486 O O . SER B 1 64 ? 9.789 -15.008 -2.361 1 98.88 64 SER B O 1
ATOM 2488 N N . VAL B 1 65 ? 8.672 -14.117 -0.678 1 98.94 65 VAL B N 1
ATOM 2489 C CA . VAL B 1 65 ? 7.395 -14.625 -1.159 1 98.94 65 VAL B CA 1
ATOM 2490 C C . VAL B 1 65 ? 7.145 -14.133 -2.584 1 98.94 65 VAL B C 1
ATOM 2492 O O . VAL B 1 65 ? 6.688 -14.898 -3.438 1 98.94 65 VAL B O 1
ATOM 2495 N N . LEU B 1 66 ? 7.457 -12.891 -2.859 1 98.94 66 LEU B N 1
ATOM 2496 C CA . LEU B 1 66 ? 7.277 -12.367 -4.207 1 98.94 66 LEU B CA 1
ATOM 2497 C C . LEU B 1 66 ? 8.203 -13.07 -5.191 1 98.94 66 LEU B C 1
ATOM 2499 O O . LEU B 1 66 ? 7.809 -13.375 -6.316 1 98.94 66 LEU B O 1
ATOM 2503 N N . GLN B 1 67 ? 9.438 -13.281 -4.816 1 98.94 67 GLN B N 1
ATOM 2504 C CA . GLN B 1 67 ? 10.352 -14.039 -5.668 1 98.94 67 GLN B CA 1
ATOM 2505 C C . GLN B 1 67 ? 9.82 -15.445 -5.938 1 98.94 67 GLN B C 1
ATOM 2507 O O . GLN B 1 67 ? 9.898 -15.938 -7.062 1 98.94 67 GLN B O 1
ATOM 2512 N N . GLN B 1 68 ? 9.305 -16.078 -4.938 1 98.88 68 GLN B N 1
ATOM 2513 C CA . GLN B 1 68 ? 8.711 -17.406 -5.09 1 98.88 68 GLN B CA 1
ATOM 2514 C C . GLN B 1 68 ? 7.582 -17.391 -6.117 1 98.88 68 GLN B C 1
ATOM 2516 O O . GLN B 1 68 ? 7.453 -18.312 -6.922 1 98.88 68 GLN B O 1
ATOM 2521 N N . HIS B 1 69 ? 6.789 -16.359 -6.113 1 98.81 69 HIS B N 1
ATOM 2522 C CA . HIS B 1 69 ? 5.652 -16.188 -7.016 1 98.81 69 HIS B CA 1
ATOM 2523 C C . HIS B 1 69 ? 6.082 -16.312 -8.469 1 98.81 69 HIS B C 1
ATOM 2525 O O . HIS B 1 69 ? 5.359 -16.891 -9.289 1 98.81 69 HIS B O 1
ATOM 2531 N N . VAL B 1 70 ? 7.262 -15.844 -8.805 1 98.81 70 VAL B N 1
ATOM 2532 C CA . VAL B 1 70 ? 7.641 -15.789 -10.211 1 98.81 70 VAL B CA 1
ATOM 2533 C C . VAL B 1 70 ? 8.609 -16.922 -10.531 1 98.81 70 VAL B C 1
ATOM 2535 O O . VAL B 1 70 ? 8.859 -17.219 -11.703 1 98.81 70 VAL B O 1
ATOM 2538 N N . ALA B 1 71 ? 9.07 -17.609 -9.508 1 98.62 71 ALA B N 1
ATOM 2539 C CA . ALA B 1 71 ? 10.125 -18.609 -9.656 1 98.62 71 ALA B CA 1
ATOM 2540 C C . ALA B 1 71 ? 9.672 -19.766 -10.547 1 98.62 71 ALA B C 1
ATOM 2542 O O . ALA B 1 71 ? 10.492 -20.375 -11.234 1 98.62 71 ALA B O 1
ATOM 2543 N N . PHE B 1 72 ? 8.383 -20.047 -10.578 1 98.44 72 PHE B N 1
ATOM 2544 C CA . PHE B 1 72 ? 7.816 -21.125 -11.391 1 98.44 72 PHE B CA 1
ATOM 2545 C C . PHE B 1 72 ? 8.195 -20.953 -12.852 1 98.44 72 PHE B C 1
ATOM 2547 O O . PHE B 1 72 ? 8.414 -21.938 -13.57 1 98.44 72 PHE B O 1
ATOM 2554 N N . PHE B 1 73 ? 8.344 -19.734 -13.289 1 98.81 73 PHE B N 1
ATOM 2555 C CA . PHE B 1 73 ? 8.523 -19.438 -14.711 1 98.81 73 PHE B CA 1
ATOM 2556 C C . PHE B 1 73 ? 9.992 -19.531 -15.094 1 98.81 73 PHE B C 1
ATOM 2558 O O . PHE B 1 73 ? 10.336 -19.469 -16.281 1 98.81 73 PHE B O 1
ATOM 2565 N N . ASP B 1 74 ? 10.828 -19.547 -14.094 1 98.81 74 ASP B N 1
ATOM 2566 C CA . ASP B 1 74 ? 12.258 -19.734 -14.352 1 98.81 74 ASP B CA 1
ATOM 2567 C C . ASP B 1 74 ? 12.586 -21.203 -14.617 1 98.81 74 ASP B C 1
ATOM 2569 O O . ASP B 1 74 ? 13.102 -21.891 -13.734 1 98.81 74 ASP B O 1
ATOM 2573 N N . LEU B 1 75 ? 12.484 -21.625 -15.797 1 98.25 75 LEU B N 1
ATOM 2574 C CA . LEU B 1 75 ? 12.445 -23.031 -16.141 1 98.25 75 LEU B CA 1
ATOM 2575 C C . LEU B 1 75 ? 13.844 -23.641 -16.141 1 98.25 75 LEU B C 1
ATOM 2577 O O . LEU B 1 75 ? 14.008 -24.859 -16.016 1 98.25 75 LEU B O 1
ATOM 2581 N N . ASP B 1 76 ? 14.883 -22.812 -16.266 1 98.12 76 ASP B N 1
ATOM 2582 C CA . ASP B 1 76 ? 16.234 -23.344 -16.25 1 98.12 76 ASP B CA 1
ATOM 2583 C C . ASP B 1 76 ? 16.969 -23.016 -14.953 1 98.12 76 ASP B C 1
ATOM 2585 O O . ASP B 1 76 ? 18.172 -23.234 -14.828 1 98.12 76 ASP B O 1
ATOM 2589 N N . ASN B 1 77 ? 16.312 -22.328 -14.055 1 97.75 77 ASN B N 1
ATOM 2590 C CA . ASN B 1 77 ? 16.766 -22.062 -12.695 1 97.75 77 ASN B CA 1
ATOM 2591 C C . ASN B 1 77 ? 18.031 -21.203 -12.695 1 97.75 77 ASN B C 1
ATOM 2593 O O . ASN B 1 77 ? 18.953 -21.438 -11.906 1 97.75 77 ASN B O 1
ATOM 2597 N N . ASN B 1 78 ? 18.109 -20.219 -13.594 1 98.31 78 ASN B N 1
ATOM 2598 C CA . ASN B 1 78 ? 19.281 -19.375 -13.617 1 98.31 78 ASN B CA 1
ATOM 2599 C C . ASN B 1 78 ? 19 -18 -13.016 1 98.31 78 ASN B C 1
ATOM 2601 O O . ASN B 1 78 ? 19.844 -17.109 -13.055 1 98.31 78 ASN B O 1
ATOM 2605 N N . GLY B 1 79 ? 17.797 -17.781 -12.586 1 98.5 79 GLY B N 1
ATOM 2606 C CA . GLY B 1 79 ? 17.453 -16.547 -11.906 1 98.5 79 GLY B CA 1
ATOM 2607 C C . GLY B 1 79 ? 16.922 -15.477 -12.852 1 98.5 79 GLY B C 1
ATOM 2608 O O . GLY B 1 79 ? 16.625 -14.359 -12.438 1 98.5 79 GLY B O 1
ATOM 2609 N N . ILE B 1 80 ? 16.797 -15.828 -14.109 1 98.81 80 ILE B N 1
ATOM 2610 C CA . ILE B 1 80 ? 16.312 -14.906 -15.133 1 98.81 80 ILE B CA 1
ATOM 2611 C C . ILE B 1 80 ? 15.18 -15.555 -15.914 1 98.81 80 ILE B C 1
ATOM 2613 O O . ILE B 1 80 ? 15.25 -16.734 -16.266 1 98.81 80 ILE B O 1
ATOM 2617 N N . ILE B 1 81 ? 14.078 -14.844 -16.125 1 98.94 81 ILE B N 1
ATOM 2618 C CA . ILE B 1 81 ? 12.93 -15.344 -16.875 1 98.94 81 ILE B CA 1
ATOM 2619 C C . ILE B 1 81 ? 12.867 -14.656 -18.25 1 98.94 81 ILE B C 1
ATOM 2621 O O . ILE B 1 81 ? 12.57 -13.461 -18.328 1 98.94 81 ILE B O 1
ATOM 2625 N N . TYR B 1 82 ? 13.117 -15.391 -19.234 1 98.88 82 TYR B N 1
ATOM 2626 C CA . TYR B 1 82 ? 13.008 -14.859 -20.578 1 98.88 82 TYR B CA 1
ATOM 2627 C C . TYR B 1 82 ? 11.602 -15.07 -21.141 1 98.88 82 TYR B C 1
ATOM 2629 O O . TYR B 1 82 ? 10.836 -15.875 -20.609 1 98.88 82 TYR B O 1
ATOM 2637 N N . PRO B 1 83 ? 11.258 -14.328 -22.234 1 98.88 83 PRO B N 1
ATOM 2638 C CA . PRO B 1 83 ? 9.898 -14.414 -22.766 1 98.88 83 PRO B CA 1
ATOM 2639 C C . PRO B 1 83 ? 9.492 -15.844 -23.109 1 98.88 83 PRO B C 1
ATOM 2641 O O . PRO B 1 83 ? 8.352 -16.234 -22.875 1 98.88 83 PRO B O 1
ATOM 2644 N N . PHE B 1 84 ? 10.367 -16.609 -23.609 1 98.75 84 PHE B N 1
ATOM 2645 C CA . PHE B 1 84 ? 10.023 -17.969 -24 1 98.75 84 PHE B CA 1
ATOM 2646 C C . PHE B 1 84 ? 9.727 -18.828 -22.781 1 98.75 84 PHE B C 1
ATOM 2648 O O . PHE B 1 84 ? 8.914 -19.75 -22.844 1 98.75 84 PHE B O 1
ATOM 2655 N N . GLU B 1 85 ? 10.352 -18.547 -21.656 1 98.94 85 GLU B N 1
ATOM 2656 C CA . GLU B 1 85 ? 10.055 -19.281 -20.422 1 98.94 85 GLU B CA 1
ATOM 2657 C C . GLU B 1 85 ? 8.68 -18.891 -19.875 1 98.94 85 GLU B C 1
ATOM 2659 O O . GLU B 1 85 ? 7.926 -19.75 -19.406 1 98.94 85 GLU B O 1
ATOM 2664 N N . THR B 1 86 ? 8.398 -17.547 -19.922 1 98.94 86 THR B N 1
ATOM 2665 C CA . THR B 1 86 ? 7.059 -17.094 -19.547 1 98.94 86 THR B CA 1
ATOM 2666 C C . THR B 1 86 ? 6 -17.797 -20.391 1 98.94 86 THR B C 1
ATOM 2668 O O . THR B 1 86 ? 5.012 -18.312 -19.875 1 98.94 86 THR B O 1
ATOM 2671 N N . PHE B 1 87 ? 6.254 -17.797 -21.688 1 98.88 87 PHE B N 1
ATOM 2672 C CA . PHE B 1 87 ? 5.355 -18.469 -22.625 1 98.88 87 PHE B CA 1
ATOM 2673 C C . PHE B 1 87 ? 5.168 -19.922 -22.25 1 98.88 87 PHE B C 1
ATOM 2675 O O . PHE B 1 87 ? 4.039 -20.406 -22.125 1 98.88 87 PHE B O 1
ATOM 2682 N N . SER B 1 88 ? 6.234 -20.641 -22.062 1 98.81 88 SER B N 1
ATOM 2683 C CA . SER B 1 88 ? 6.191 -22.062 -21.734 1 98.81 88 SER B CA 1
ATOM 2684 C C . SER B 1 88 ? 5.5 -22.297 -20.391 1 98.81 88 SER B C 1
ATOM 2686 O O . SER B 1 88 ? 4.793 -23.297 -20.234 1 98.81 88 SER B O 1
ATOM 2688 N N . GLY B 1 89 ? 5.762 -21.391 -19.438 1 98.75 89 GLY B N 1
ATOM 2689 C CA . GLY B 1 89 ? 5.074 -21.5 -18.172 1 98.75 89 GLY B CA 1
ATOM 2690 C C . GLY B 1 89 ? 3.564 -21.438 -18.297 1 98.75 89 GLY B C 1
ATOM 2691 O O . GLY B 1 89 ? 2.852 -22.25 -17.688 1 98.75 89 GLY B O 1
ATOM 2692 N N . PHE B 1 90 ? 3.092 -20.531 -19.109 1 98.81 90 PHE B N 1
ATOM 2693 C CA . PHE B 1 90 ? 1.65 -20.422 -19.312 1 98.81 90 PHE B CA 1
ATOM 2694 C C . PHE B 1 90 ? 1.109 -21.656 -20.031 1 98.81 90 PHE B C 1
ATOM 2696 O O . PHE B 1 90 ? 0.002 -22.125 -19.734 1 98.81 90 PHE B O 1
ATOM 2703 N N . ARG B 1 91 ? 1.884 -22.203 -20.953 1 98.5 91 ARG B N 1
ATOM 2704 C CA . ARG B 1 91 ? 1.483 -23.453 -21.609 1 98.5 91 ARG B CA 1
ATOM 2705 C C . ARG B 1 91 ? 1.369 -24.578 -20.578 1 98.5 91 ARG B C 1
ATOM 2707 O O . ARG B 1 91 ? 0.424 -25.359 -20.625 1 98.5 91 ARG B O 1
ATOM 2714 N N . LEU B 1 92 ? 2.32 -24.656 -19.672 1 98.25 92 LEU B N 1
ATOM 2715 C CA . LEU B 1 92 ? 2.309 -25.672 -18.625 1 98.25 92 LEU B CA 1
ATOM 2716 C C . LEU B 1 92 ? 1.079 -25.516 -17.734 1 98.25 92 LEU B C 1
ATOM 2718 O O . LEU B 1 92 ? 0.565 -26.516 -17.219 1 98.25 92 LEU B O 1
ATOM 2722 N N . LEU B 1 93 ? 0.59 -24.312 -17.625 1 98.31 93 LEU B N 1
ATOM 2723 C CA . LEU B 1 93 ? -0.553 -24.016 -16.766 1 98.31 93 LEU B CA 1
ATOM 2724 C C . LEU B 1 93 ? -1.864 -24.25 -17.516 1 98.31 93 LEU B C 1
ATOM 2726 O O . LEU B 1 93 ? -2.945 -24.062 -16.953 1 98.31 93 LEU B O 1
ATOM 2730 N N . GLY B 1 94 ? -1.774 -24.547 -18.781 1 96.88 94 GLY B N 1
ATOM 2731 C CA . GLY B 1 94 ? -2.953 -24.969 -19.531 1 96.88 94 GLY B CA 1
ATOM 2732 C C . GLY B 1 94 ? -3.533 -23.859 -20.391 1 96.88 94 GLY B C 1
ATOM 2733 O O . GLY B 1 94 ? -4.609 -24.016 -20.969 1 96.88 94 GLY B O 1
ATOM 2734 N N . PHE B 1 95 ? -2.867 -22.766 -20.5 1 98.19 95 PHE B N 1
ATOM 2735 C CA . PHE B 1 95 ? -3.34 -21.703 -21.359 1 98.19 95 PHE B CA 1
ATOM 2736 C C . PHE B 1 95 ? -3.102 -22.047 -22.828 1 98.19 95 PHE B C 1
ATOM 2738 O O . PHE B 1 95 ? -2.176 -22.797 -23.156 1 98.19 95 PHE B O 1
ATOM 2745 N N . ASN B 1 96 ? -3.93 -21.547 -23.734 1 97.75 96 ASN B N 1
ATOM 2746 C CA . ASN B 1 96 ? -3.752 -21.828 -25.156 1 97.75 96 ASN B CA 1
ATOM 2747 C C . ASN B 1 96 ? -2.615 -21.016 -25.75 1 97.75 96 ASN B C 1
ATOM 2749 O O . ASN B 1 96 ? -2.055 -20.141 -25.094 1 97.75 96 ASN B O 1
ATOM 2753 N N . LEU B 1 97 ? -2.285 -21.328 -26.953 1 98.44 97 LEU B N 1
ATOM 2754 C CA . LEU B 1 97 ? -1.124 -20.766 -27.641 1 98.44 97 LEU B CA 1
ATOM 2755 C C . LEU B 1 97 ? -1.223 -19.25 -27.719 1 98.44 97 LEU B C 1
ATOM 2757 O O . LEU B 1 97 ? -0.278 -18.547 -27.359 1 98.44 97 LEU B O 1
ATOM 2761 N N . LEU B 1 98 ? -2.359 -18.688 -28.125 1 98.62 98 LEU B N 1
ATOM 2762 C CA . LEU B 1 98 ? -2.525 -17.266 -28.359 1 98.62 98 LEU B CA 1
ATOM 2763 C C . LEU B 1 98 ? -2.461 -16.5 -27.031 1 98.62 98 LEU B C 1
ATOM 2765 O O . LEU B 1 98 ? -1.753 -15.492 -26.922 1 98.62 98 LEU B O 1
ATOM 2769 N N . ALA B 1 99 ? -3.188 -16.969 -26.031 1 98.56 99 ALA B N 1
ATOM 2770 C CA . ALA B 1 99 ? -3.166 -16.328 -24.703 1 98.56 99 ALA B CA 1
ATOM 2771 C C . ALA B 1 99 ? -1.76 -16.344 -24.125 1 98.56 99 ALA B C 1
ATOM 2773 O O . ALA B 1 99 ? -1.312 -15.344 -23.547 1 98.56 99 ALA B O 1
ATOM 2774 N N . SER B 1 100 ? -1.092 -17.469 -24.281 1 98.88 100 SER B N 1
ATOM 2775 C CA . SER B 1 100 ? 0.26 -17.594 -23.75 1 98.88 100 SER B CA 1
ATOM 2776 C C . SER B 1 100 ? 1.211 -16.609 -24.422 1 98.88 100 SER B C 1
ATOM 2778 O O . SER B 1 100 ? 2.061 -16 -23.75 1 98.88 100 SER B O 1
ATOM 2780 N N . LEU B 1 101 ? 1.06 -16.438 -25.703 1 98.81 101 LEU B N 1
ATOM 2781 C CA . LEU B 1 101 ? 1.899 -15.516 -26.453 1 98.81 101 LEU B CA 1
ATOM 2782 C C . LEU B 1 101 ? 1.661 -14.078 -26 1 98.81 101 LEU B C 1
ATOM 2784 O O . LEU B 1 101 ? 2.613 -13.336 -25.766 1 98.81 101 LEU B O 1
ATOM 2788 N N . ILE B 1 102 ? 0.448 -13.695 -25.891 1 98.69 102 ILE B N 1
ATOM 2789 C CA . ILE B 1 102 ? 0.071 -12.328 -25.531 1 98.69 102 ILE B CA 1
ATOM 2790 C C . ILE B 1 102 ? 0.52 -12.023 -24.109 1 98.69 102 ILE B C 1
ATOM 2792 O O . ILE B 1 102 ? 1.104 -10.969 -23.844 1 98.69 102 ILE B O 1
ATOM 2796 N N . LEU B 1 103 ? 0.255 -12.938 -23.203 1 98.75 103 LEU B N 1
ATOM 2797 C CA . LEU B 1 103 ? 0.622 -12.742 -21.812 1 98.75 103 LEU B CA 1
ATOM 2798 C C . LEU B 1 103 ? 2.137 -12.68 -21.656 1 98.75 103 LEU B C 1
ATOM 2800 O O . LEU B 1 103 ? 2.656 -11.812 -20.938 1 98.75 103 LEU B O 1
ATOM 2804 N N . ALA B 1 104 ? 2.811 -13.633 -22.297 1 98.88 104 ALA B N 1
ATOM 2805 C CA . ALA B 1 104 ? 4.27 -13.633 -22.219 1 98.88 104 ALA B CA 1
ATOM 2806 C C . ALA B 1 104 ? 4.852 -12.328 -22.734 1 98.88 104 ALA B C 1
ATOM 2808 O O . ALA B 1 104 ? 5.723 -11.727 -22.094 1 98.88 104 ALA B O 1
ATOM 2809 N N . ALA B 1 105 ? 4.395 -11.891 -23.906 1 98.69 105 ALA B N 1
ATOM 2810 C CA . ALA B 1 105 ? 4.863 -10.633 -24.469 1 98.69 105 ALA B CA 1
ATOM 2811 C C . ALA B 1 105 ? 4.578 -9.469 -23.531 1 98.69 105 ALA B C 1
ATOM 2813 O O . ALA B 1 105 ? 5.473 -8.68 -23.219 1 98.69 105 ALA B O 1
ATOM 2814 N N . GLY B 1 106 ? 3.34 -9.359 -23.109 1 98.56 106 GLY B N 1
ATOM 2815 C CA . GLY B 1 106 ? 2.938 -8.266 -22.234 1 98.56 106 GLY B CA 1
ATOM 2816 C C . GLY B 1 106 ? 3.705 -8.227 -20.938 1 98.56 106 GLY B C 1
ATOM 2817 O O . GLY B 1 106 ? 4.176 -7.172 -20.516 1 98.56 106 GLY B O 1
ATOM 2818 N N . ILE B 1 107 ? 3.842 -9.367 -20.25 1 98.75 107 ILE B N 1
ATOM 2819 C CA . ILE B 1 107 ? 4.469 -9.461 -18.938 1 98.75 107 ILE B CA 1
ATOM 2820 C C . ILE B 1 107 ? 5.949 -9.094 -19.047 1 98.75 107 ILE B C 1
ATOM 2822 O O . ILE B 1 107 ? 6.453 -8.281 -18.281 1 98.75 107 ILE B O 1
ATOM 2826 N N . ASN B 1 108 ? 6.637 -9.719 -20.031 1 98.88 108 ASN B N 1
ATOM 2827 C CA . ASN B 1 108 ? 8.07 -9.453 -20.172 1 98.88 108 ASN B CA 1
ATOM 2828 C C . ASN B 1 108 ? 8.336 -8.016 -20.594 1 98.88 108 ASN B C 1
ATOM 2830 O O . ASN B 1 108 ? 9.273 -7.383 -20.109 1 98.88 108 ASN B O 1
ATOM 2834 N N . ILE B 1 109 ? 7.531 -7.449 -21.453 1 98.31 109 ILE B N 1
ATOM 2835 C CA . ILE B 1 109 ? 7.688 -6.055 -21.844 1 98.31 109 ILE B CA 1
ATOM 2836 C C . ILE B 1 109 ? 7.473 -5.152 -20.641 1 98.31 109 ILE B C 1
ATOM 2838 O O . ILE B 1 109 ? 8.227 -4.195 -20.422 1 98.31 109 ILE B O 1
ATOM 2842 N N . ALA B 1 110 ? 6.543 -5.457 -19.828 1 98.25 110 ALA B N 1
ATOM 2843 C CA . ALA B 1 110 ? 6.152 -4.621 -18.703 1 98.25 110 ALA B CA 1
ATOM 2844 C C . ALA B 1 110 ? 7.184 -4.695 -17.578 1 98.25 110 ALA B C 1
ATOM 2846 O O . ALA B 1 110 ? 7.488 -3.689 -16.938 1 98.25 110 ALA B O 1
ATOM 2847 N N . LEU B 1 111 ? 7.754 -5.836 -17.328 1 98.56 111 LEU B N 1
ATOM 2848 C CA . LEU B 1 111 ? 8.484 -6.035 -16.078 1 98.56 111 LEU B CA 1
ATOM 2849 C C . LEU B 1 111 ? 9.992 -6 -16.328 1 98.56 111 LEU B C 1
ATOM 2851 O O . LEU B 1 111 ? 10.773 -5.812 -15.391 1 98.56 111 LEU B O 1
ATOM 2855 N N . SER B 1 112 ? 10.43 -6.207 -17.562 1 98.81 112 SER B N 1
ATOM 2856 C CA . SER B 1 112 ? 11.844 -6.391 -17.844 1 98.81 112 SER B CA 1
ATOM 2857 C C . SER B 1 112 ? 12.656 -5.18 -17.406 1 98.81 112 SER B C 1
ATOM 2859 O O . SER B 1 112 ? 13.594 -5.309 -16.609 1 98.81 112 SER B O 1
ATOM 2861 N N . TYR B 1 113 ? 12.312 -4.012 -17.812 1 98.44 113 TYR B N 1
ATOM 2862 C CA . TYR B 1 113 ? 13.148 -2.838 -17.578 1 98.44 113 TYR B CA 1
ATOM 2863 C C . TYR B 1 113 ? 13.352 -2.594 -16.094 1 98.44 113 TYR B C 1
ATOM 2865 O O . TYR B 1 113 ? 14.477 -2.354 -15.648 1 98.44 113 TYR B O 1
ATOM 2873 N N . ALA B 1 114 ? 12.32 -2.703 -15.344 1 97.94 114 ALA B N 1
ATOM 2874 C CA . ALA B 1 114 ? 12.367 -2.404 -13.914 1 97.94 114 ALA B CA 1
ATOM 2875 C C . ALA B 1 114 ? 13.266 -3.391 -13.18 1 97.94 114 ALA B C 1
ATOM 2877 O O . ALA B 1 114 ? 13.781 -3.086 -12.102 1 97.94 114 ALA B O 1
ATOM 2878 N N . THR B 1 115 ? 13.469 -4.512 -13.734 1 98.62 115 THR B N 1
ATOM 2879 C CA . THR B 1 115 ? 14.211 -5.539 -13.008 1 98.62 115 THR B CA 1
ATOM 2880 C C . THR B 1 115 ? 15.648 -5.617 -13.5 1 98.62 115 THR B C 1
ATOM 2882 O O . THR B 1 115 ? 16.469 -6.344 -12.93 1 98.62 115 THR B O 1
ATOM 2885 N N . LEU B 1 116 ? 15.938 -4.875 -14.523 1 98.44 116 LEU B N 1
ATOM 2886 C CA . LEU B 1 116 ? 17.281 -4.922 -15.078 1 98.44 116 LEU B CA 1
ATOM 2887 C C . LEU B 1 116 ? 18.312 -4.414 -14.062 1 98.44 116 LEU B C 1
ATOM 2889 O O . LEU B 1 116 ? 18.031 -3.48 -13.305 1 98.44 116 LEU B O 1
ATOM 2893 N N . PRO B 1 117 ? 19.484 -4.992 -14.023 1 95.31 117 PRO B N 1
ATOM 2894 C CA . PRO B 1 117 ? 20.531 -4.488 -13.133 1 95.31 117 PRO B CA 1
ATOM 2895 C C . PRO B 1 117 ? 21.094 -3.139 -13.578 1 95.31 117 PRO B C 1
ATOM 2897 O O . PRO B 1 117 ? 21.656 -2.398 -12.766 1 95.31 117 PRO B O 1
ATOM 2900 N N . GLY B 1 118 ? 20.891 -2.738 -14.867 1 93.62 118 GLY B N 1
ATOM 2901 C CA . GLY B 1 118 ? 21.375 -1.466 -15.391 1 93.62 118 GLY B CA 1
ATOM 2902 C C . GLY B 1 118 ? 20.266 -0.615 -15.977 1 93.62 118 GLY B C 1
ATOM 2903 O O . GLY B 1 118 ? 19.078 -0.979 -15.906 1 93.62 118 GLY B O 1
ATOM 2904 N N . TRP B 1 119 ? 20.594 0.484 -16.531 1 93.38 119 TRP B N 1
ATOM 2905 C CA . TRP B 1 119 ? 19.578 1.449 -16.953 1 93.38 119 TRP B CA 1
ATOM 2906 C C . TRP B 1 119 ? 19.266 1.286 -18.438 1 93.38 119 TRP B C 1
ATOM 2908 O O . TRP B 1 119 ? 18.297 1.846 -18.938 1 93.38 119 TRP B O 1
ATOM 2918 N N . LEU B 1 120 ? 20.062 0.433 -19.172 1 96.25 120 LEU B N 1
ATOM 2919 C CA . LEU B 1 120 ? 19.828 0.233 -20.594 1 96.25 120 LEU B CA 1
ATOM 2920 C C . LEU B 1 120 ? 18.797 -0.857 -20.828 1 96.25 120 LEU B C 1
ATOM 2922 O O . LEU B 1 120 ? 18.891 -1.946 -20.25 1 96.25 120 LEU B O 1
ATOM 2926 N N . PRO B 1 121 ? 17.906 -0.497 -21.672 1 96.56 121 PRO B N 1
ATOM 2927 C CA . PRO B 1 121 ? 16.938 -1.54 -22 1 96.56 121 PRO B CA 1
ATOM 2928 C C . PRO B 1 121 ? 17.562 -2.723 -22.734 1 96.56 121 PRO B C 1
ATOM 2930 O O . PRO B 1 121 ? 18.547 -2.555 -23.453 1 96.56 121 PRO B O 1
ATOM 2933 N N . SER B 1 122 ? 17.062 -3.863 -22.5 1 97.56 122 SER B N 1
ATOM 2934 C CA . SER B 1 122 ? 17.484 -5.086 -23.172 1 97.56 122 SER B CA 1
ATOM 2935 C C . SER B 1 122 ? 16.484 -5.48 -24.266 1 97.56 122 SER B C 1
ATOM 2937 O O . SER B 1 122 ? 15.281 -5.555 -24.016 1 97.56 122 SER B O 1
ATOM 2939 N N . PRO B 1 123 ? 16.938 -5.762 -25.469 1 97.44 123 PRO B N 1
ATOM 2940 C CA . PRO B 1 123 ? 16.031 -6.188 -26.531 1 97.44 123 PRO B CA 1
ATOM 2941 C C . PRO B 1 123 ? 15.477 -7.594 -26.312 1 97.44 123 PRO B C 1
ATOM 2943 O O . PRO B 1 123 ? 14.555 -8.023 -27 1 97.44 123 PRO B O 1
ATOM 2946 N N . PHE B 1 124 ? 16 -8.352 -25.297 1 98.31 124 PHE B N 1
ATOM 2947 C CA . PHE B 1 124 ? 15.562 -9.719 -25.031 1 98.31 124 PHE B CA 1
ATOM 2948 C C . PHE B 1 124 ? 14.523 -9.75 -23.922 1 98.31 124 PHE B C 1
ATOM 2950 O O . PHE B 1 124 ? 14 -10.82 -23.594 1 98.31 124 PHE B O 1
ATOM 2957 N N . PHE B 1 125 ? 14.25 -8.703 -23.281 1 98.69 125 PHE B N 1
ATOM 2958 C CA . PHE B 1 125 ? 13.211 -8.477 -22.281 1 98.69 125 PHE B CA 1
ATOM 2959 C C . PHE B 1 125 ? 13.305 -9.492 -21.156 1 98.69 125 PHE B C 1
ATOM 2961 O O . PHE B 1 125 ? 12.312 -10.141 -20.812 1 98.69 125 PHE B O 1
ATOM 2968 N N . PRO B 1 126 ? 14.5 -9.648 -20.531 1 98.81 126 PRO B N 1
ATOM 2969 C CA . PRO B 1 126 ? 14.633 -10.547 -19.375 1 98.81 126 PRO B CA 1
ATOM 2970 C C . PRO B 1 126 ? 14 -9.969 -18.109 1 98.81 126 PRO B C 1
ATOM 2972 O O . PRO B 1 126 ? 13.961 -8.75 -17.938 1 98.81 126 PRO B O 1
ATOM 2975 N N . ILE B 1 127 ? 13.508 -10.797 -17.281 1 98.88 127 ILE B N 1
ATOM 2976 C CA . ILE B 1 127 ? 13.047 -10.43 -15.945 1 98.88 127 ILE B CA 1
ATOM 2977 C C . ILE B 1 127 ? 13.984 -11.023 -14.898 1 98.88 127 ILE B C 1
ATOM 2979 O O . ILE B 1 127 ? 14.102 -12.25 -14.789 1 98.88 127 ILE B O 1
ATOM 2983 N N . TYR B 1 128 ? 14.672 -10.211 -14.172 1 98.81 128 TYR B N 1
ATOM 2984 C CA . TYR B 1 128 ? 15.586 -10.664 -13.133 1 98.81 128 TYR B CA 1
ATOM 2985 C C . TYR B 1 128 ? 14.852 -10.883 -11.82 1 98.81 128 TYR B C 1
ATOM 2987 O O . TYR B 1 128 ? 14.359 -9.93 -11.203 1 98.81 128 TYR B O 1
ATOM 2995 N N . ILE B 1 129 ? 14.828 -12.117 -11.336 1 98.81 129 ILE B N 1
ATOM 2996 C CA . ILE B 1 129 ? 14.078 -12.508 -10.148 1 98.81 129 ILE B CA 1
ATOM 2997 C C . ILE B 1 129 ? 14.641 -11.781 -8.922 1 98.81 129 ILE B C 1
ATOM 2999 O O . ILE B 1 129 ? 13.883 -11.336 -8.055 1 98.81 129 ILE B O 1
ATOM 3003 N N . HIS B 1 130 ? 15.938 -11.633 -8.852 1 97.88 130 HIS B N 1
ATOM 3004 C CA . HIS B 1 130 ? 16.578 -10.984 -7.715 1 97.88 130 HIS B CA 1
ATOM 3005 C C . HIS B 1 130 ? 16.078 -9.555 -7.539 1 97.88 130 HIS B C 1
ATOM 3007 O O . HIS B 1 130 ? 16.047 -9.031 -6.422 1 97.88 130 HIS B O 1
ATOM 3013 N N . ASN B 1 131 ? 15.625 -8.906 -8.641 1 98.38 131 ASN B N 1
ATOM 3014 C CA . ASN B 1 131 ? 15.18 -7.516 -8.641 1 98.38 131 ASN B CA 1
ATOM 3015 C C . ASN B 1 131 ? 13.664 -7.406 -8.805 1 98.38 131 ASN B C 1
ATOM 3017 O O . ASN B 1 131 ? 13.141 -6.324 -9.078 1 98.38 131 ASN B O 1
ATOM 3021 N N . ILE B 1 132 ? 12.938 -8.5 -8.578 1 98.81 132 ILE B N 1
ATOM 3022 C CA . ILE B 1 132 ? 11.531 -8.523 -8.969 1 98.81 132 ILE B CA 1
ATOM 3023 C C . ILE B 1 132 ? 10.742 -7.551 -8.094 1 98.81 132 ILE B C 1
ATOM 3025 O O . ILE B 1 132 ? 9.703 -7.035 -8.516 1 98.81 132 ILE B O 1
ATOM 3029 N N . HIS B 1 133 ? 11.234 -7.25 -6.84 1 98.69 133 HIS B N 1
ATOM 3030 C CA . HIS B 1 133 ? 10.547 -6.309 -5.965 1 98.69 133 HIS B CA 1
ATOM 3031 C C . HIS B 1 133 ? 10.484 -4.918 -6.59 1 98.69 133 HIS B C 1
ATOM 3033 O O . HIS B 1 133 ? 9.57 -4.141 -6.301 1 98.69 133 HIS B O 1
ATOM 3039 N N . LYS B 1 134 ? 11.391 -4.59 -7.531 1 98.25 134 LYS B N 1
ATOM 3040 C CA . LYS B 1 134 ? 11.414 -3.289 -8.195 1 98.25 134 LYS B CA 1
ATOM 3041 C C . LYS B 1 134 ? 10.289 -3.178 -9.227 1 98.25 134 LYS B C 1
ATOM 3043 O O . LYS B 1 134 ? 9.984 -2.08 -9.695 1 98.25 134 LYS B O 1
ATOM 3048 N N . ALA B 1 135 ? 9.711 -4.277 -9.57 1 98.56 135 ALA B N 1
ATOM 3049 C CA . ALA B 1 135 ? 8.656 -4.297 -10.578 1 98.56 135 ALA B CA 1
ATOM 3050 C C . ALA B 1 135 ? 7.277 -4.289 -9.938 1 98.56 135 ALA B C 1
ATOM 3052 O O . ALA B 1 135 ? 6.262 -4.328 -10.633 1 98.56 135 ALA B O 1
ATOM 3053 N N . LYS B 1 136 ? 7.227 -4.277 -8.602 1 98.69 136 LYS B N 1
ATOM 3054 C CA . LYS B 1 136 ? 5.938 -4.145 -7.926 1 98.69 136 LYS B CA 1
ATOM 3055 C C . LYS B 1 136 ? 5.219 -2.875 -8.367 1 98.69 136 LYS B C 1
ATOM 3057 O O . LYS B 1 136 ? 5.805 -1.792 -8.383 1 98.69 136 LYS B O 1
ATOM 3062 N N . HIS B 1 137 ? 4.027 -3.014 -8.828 1 98.69 137 HIS B N 1
ATOM 3063 C CA . HIS B 1 137 ? 3.238 -1.87 -9.273 1 98.69 137 HIS B CA 1
ATOM 3064 C C . HIS B 1 137 ? 2.232 -1.446 -8.203 1 98.69 137 HIS B C 1
ATOM 3066 O O . HIS B 1 137 ? 2.014 -2.17 -7.23 1 98.69 137 HIS B O 1
ATOM 3072 N N . GLY B 1 138 ? 1.67 -0.257 -8.32 1 98.44 138 GLY B N 1
ATOM 3073 C CA . GLY B 1 138 ? 0.619 0.237 -7.441 1 98.44 138 GLY B CA 1
ATOM 3074 C C . GLY B 1 138 ? -0.756 -0.292 -7.805 1 98.44 138 GLY B C 1
ATOM 3075 O O . GLY B 1 138 ? -0.877 -1.236 -8.586 1 98.44 138 GLY B O 1
ATOM 3076 N N . SER B 1 139 ? -1.768 0.218 -7.102 1 98.75 139 SER B N 1
ATOM 3077 C CA . SER B 1 139 ? -3.152 -0.18 -7.336 1 98.75 139 SER B CA 1
ATOM 3078 C C . SER B 1 139 ? -3.348 -1.673 -7.09 1 98.75 139 SER B C 1
ATOM 3080 O O . SER B 1 139 ? -4.211 -2.299 -7.707 1 98.75 139 SER B O 1
ATOM 3082 N N . ASP B 1 140 ? -2.469 -2.268 -6.32 1 98.12 140 ASP B N 1
ATOM 3083 C CA . ASP B 1 140 ? -2.529 -3.689 -6.004 1 98.12 140 ASP B CA 1
ATOM 3084 C C . ASP B 1 140 ? -3.225 -3.926 -4.664 1 98.12 140 ASP B C 1
ATOM 3086 O O . ASP B 1 140 ? -3.83 -3.01 -4.102 1 98.12 140 ASP B O 1
ATOM 3090 N N . SER B 1 141 ? -3.264 -5.121 -4.16 1 97.81 141 SER B N 1
ATOM 3091 C CA . SER B 1 141 ? -3.92 -5.496 -2.912 1 97.81 141 SER B CA 1
ATOM 3092 C C . SER B 1 141 ? -3.061 -5.133 -1.705 1 97.81 141 SER B C 1
ATOM 3094 O O . SER B 1 141 ? -3.52 -5.215 -0.563 1 97.81 141 SER B O 1
ATOM 3096 N N . LYS B 1 142 ? -1.836 -4.707 -1.899 1 97.88 142 LYS B N 1
ATOM 3097 C CA . LYS B 1 142 ? -0.879 -4.336 -0.861 1 97.88 142 LYS B CA 1
ATOM 3098 C C . LYS B 1 142 ? -0.492 -5.543 -0.012 1 97.88 142 LYS B C 1
ATOM 3100 O O . LYS B 1 142 ? 0.029 -5.391 1.094 1 97.88 142 LYS B O 1
ATOM 3105 N N . THR B 1 143 ? -0.733 -6.727 -0.568 1 98.69 143 THR B N 1
ATOM 3106 C CA . THR B 1 143 ? -0.359 -7.934 0.159 1 98.69 143 THR B CA 1
ATOM 3107 C C . THR B 1 143 ? 1.155 -8.117 0.161 1 98.69 143 THR B C 1
ATOM 3109 O O . THR B 1 143 ? 1.726 -8.609 1.137 1 98.69 143 THR B O 1
ATOM 3112 N N . TYR B 1 144 ? 1.789 -7.723 -0.885 1 98.81 144 TYR B N 1
ATOM 3113 C CA . TYR B 1 144 ? 3.242 -7.602 -0.869 1 98.81 144 TYR B CA 1
ATOM 3114 C C . TYR B 1 144 ? 3.672 -6.227 -0.367 1 98.81 144 TYR B C 1
ATOM 3116 O O . TYR B 1 144 ? 3.076 -5.211 -0.734 1 98.81 144 TYR B O 1
ATOM 3124 N N . ASP B 1 145 ? 4.652 -6.227 0.49 1 98.5 145 ASP B N 1
ATOM 3125 C CA . ASP B 1 145 ? 5.273 -4.926 0.724 1 98.5 145 ASP B CA 1
ATOM 3126 C C . ASP B 1 145 ? 6.309 -4.605 -0.353 1 98.5 145 ASP B C 1
ATOM 3128 O O . ASP B 1 145 ? 6.457 -5.359 -1.317 1 98.5 145 ASP B O 1
ATOM 3132 N N . ASN B 1 146 ? 6.934 -3.531 -0.308 1 98.44 146 ASN B N 1
ATOM 3133 C CA . ASN B 1 146 ? 7.793 -3.061 -1.39 1 98.44 146 ASN B CA 1
ATOM 3134 C C . ASN B 1 146 ? 9.07 -3.887 -1.49 1 98.44 146 ASN B C 1
ATOM 3136 O O . ASN B 1 146 ? 9.797 -3.799 -2.482 1 98.44 146 ASN B O 1
ATOM 3140 N N . GLU B 1 147 ? 9.375 -4.723 -0.499 1 98.69 147 GLU B N 1
ATOM 3141 C CA . GLU B 1 147 ? 10.555 -5.59 -0.497 1 98.69 147 GLU B CA 1
ATOM 3142 C C . GLU B 1 147 ? 10.211 -6.984 -1.014 1 98.69 147 GLU B C 1
ATOM 3144 O O . GLU B 1 147 ? 11.102 -7.816 -1.198 1 98.69 147 GLU B O 1
ATOM 3149 N N . GLY B 1 148 ? 8.891 -7.199 -1.184 1 98.81 148 GLY B N 1
ATOM 3150 C CA . GLY B 1 148 ? 8.469 -8.492 -1.694 1 98.81 148 GLY B CA 1
ATOM 3151 C C . GLY B 1 148 ? 8.023 -9.445 -0.603 1 98.81 148 GLY B C 1
ATOM 3152 O O . GLY B 1 148 ? 7.836 -10.641 -0.853 1 98.81 148 GLY B O 1
ATOM 3153 N N . ARG B 1 149 ? 7.906 -9 0.631 1 98.88 149 ARG B N 1
ATOM 3154 C CA . ARG B 1 149 ? 7.367 -9.805 1.726 1 98.88 149 ARG B CA 1
ATOM 3155 C C . ARG B 1 149 ? 5.844 -9.852 1.667 1 98.88 149 ARG B C 1
ATOM 3157 O O . ARG B 1 149 ? 5.215 -9.031 0.997 1 98.88 149 ARG B O 1
ATOM 3164 N N . TYR B 1 150 ? 5.34 -10.82 2.297 1 98.88 150 TYR B N 1
ATOM 3165 C CA . TYR B 1 150 ? 3.91 -11.109 2.348 1 98.88 150 TYR B CA 1
ATOM 3166 C C . TYR B 1 150 ? 3.303 -10.625 3.66 1 98.88 150 TYR B C 1
ATOM 3168 O O . TYR B 1 150 ? 3.762 -11.008 4.738 1 98.88 150 TYR B O 1
ATOM 3176 N N . THR B 1 151 ? 2.289 -9.766 3.566 1 98.75 151 THR B N 1
ATOM 3177 C CA . THR B 1 151 ? 1.608 -9.305 4.773 1 98.75 151 THR B CA 1
ATOM 3178 C C . THR B 1 151 ? 0.28 -10.039 4.953 1 98.75 151 THR B C 1
ATOM 3180 O O . THR B 1 151 ? -0.708 -9.711 4.289 1 98.75 151 THR B O 1
ATOM 3183 N N . PRO B 1 152 ? 0.195 -10.938 5.938 1 98.56 152 PRO B N 1
ATOM 3184 C CA . PRO B 1 152 ? -1.001 -11.773 6.078 1 98.56 152 PRO B CA 1
ATOM 3185 C C . PRO B 1 152 ? -2.264 -10.953 6.336 1 98.56 152 PRO B C 1
ATOM 3187 O O . PRO B 1 152 ? -3.334 -11.281 5.816 1 98.56 152 PRO B O 1
ATOM 3190 N N . ALA B 1 153 ? -2.17 -9.898 7.105 1 98.75 153 ALA B N 1
ATOM 3191 C CA . ALA B 1 153 ? -3.34 -9.094 7.43 1 98.75 153 ALA B CA 1
ATOM 3192 C C . ALA B 1 153 ? -3.992 -8.539 6.168 1 98.75 153 ALA B C 1
ATOM 3194 O O . ALA B 1 153 ? -5.219 -8.492 6.066 1 98.75 153 ALA B O 1
ATOM 3195 N N . ASN B 1 154 ? -3.158 -8.125 5.211 1 98.69 154 ASN B N 1
ATOM 3196 C CA . ASN B 1 154 ? -3.691 -7.512 4 1 98.69 154 ASN B CA 1
ATOM 3197 C C . ASN B 1 154 ? -4.48 -8.516 3.164 1 98.69 154 ASN B C 1
ATOM 3199 O O . ASN B 1 154 ? -5.488 -8.164 2.551 1 98.69 154 ASN B O 1
ATOM 3203 N N . LEU B 1 155 ? -4.023 -9.773 3.121 1 98.75 155 LEU B N 1
ATOM 3204 C CA . LEU B 1 155 ? -4.82 -10.812 2.477 1 98.75 155 LEU B CA 1
ATOM 3205 C C . LEU B 1 155 ? -6.191 -10.93 3.129 1 98.75 155 LEU B C 1
ATOM 3207 O O . LEU B 1 155 ? -7.215 -10.938 2.439 1 98.75 155 LEU B O 1
ATOM 3211 N N . GLU B 1 156 ? -6.199 -11.047 4.438 1 98.62 156 GLU B N 1
ATOM 3212 C CA . GLU B 1 156 ? -7.441 -11.258 5.176 1 98.62 156 GLU B CA 1
ATOM 3213 C C . GLU B 1 156 ? -8.375 -10.062 5.023 1 98.62 156 GLU B C 1
ATOM 3215 O O . GLU B 1 156 ? -9.586 -10.234 4.848 1 98.62 156 GLU B O 1
ATOM 3220 N N . LEU B 1 157 ? -7.82 -8.891 5.062 1 98.5 157 LEU B N 1
ATOM 3221 C CA . LEU B 1 157 ? -8.625 -7.68 4.973 1 98.5 157 LEU B CA 1
ATOM 3222 C C . LEU B 1 157 ? -9.203 -7.516 3.572 1 98.5 157 LEU B C 1
ATOM 3224 O O . LEU B 1 157 ? -10.305 -6.984 3.41 1 98.5 157 LEU B O 1
ATOM 3228 N N . MET B 1 158 ? -8.508 -7.977 2.6 1 98.5 158 MET B N 1
ATOM 3229 C CA . MET B 1 158 ? -9.023 -7.992 1.235 1 98.5 158 MET B CA 1
ATOM 3230 C C . MET B 1 158 ? -10.352 -8.75 1.165 1 98.5 158 MET B C 1
ATOM 3232 O O . MET B 1 158 ? -11.312 -8.266 0.573 1 98.5 158 MET B O 1
ATOM 3236 N N . PHE B 1 159 ? -10.438 -9.875 1.781 1 98.5 159 PHE B N 1
ATOM 3237 C CA . PHE B 1 159 ? -11.656 -10.688 1.736 1 98.5 159 PHE B CA 1
ATOM 3238 C C . PHE B 1 159 ? -12.742 -10.078 2.613 1 98.5 159 PHE B C 1
ATOM 3240 O O . PHE B 1 159 ? -13.922 -10.141 2.277 1 98.5 159 PHE B O 1
ATOM 3247 N N . SER B 1 160 ? -12.273 -9.5 3.711 1 97.94 160 SER B N 1
ATOM 3248 C CA . SER B 1 160 ? -13.258 -8.812 4.543 1 97.94 160 SER B CA 1
ATOM 3249 C C . SER B 1 160 ? -13.914 -7.656 3.791 1 97.94 160 SER B C 1
ATOM 3251 O O . SER B 1 160 ? -15.102 -7.395 3.955 1 97.94 160 SER B O 1
ATOM 3253 N N . LYS B 1 161 ? -13.203 -6.984 2.992 1 98.44 161 LYS B N 1
ATOM 3254 C CA . LYS B 1 161 ? -13.68 -5.816 2.258 1 98.44 161 LYS B CA 1
ATOM 3255 C C . LYS B 1 161 ? -14.57 -6.23 1.093 1 98.44 161 LYS B C 1
ATOM 3257 O O . LYS B 1 161 ? -15.586 -5.582 0.818 1 98.44 161 LYS B O 1
ATOM 3262 N N . TYR B 1 162 ? -14.242 -7.363 0.397 1 98.62 162 TYR B N 1
ATOM 3263 C CA . TYR B 1 162 ? -14.797 -7.477 -0.949 1 98.62 162 TYR B CA 1
ATOM 3264 C C . TYR B 1 162 ? -15.555 -8.789 -1.12 1 98.62 162 TYR B C 1
ATOM 3266 O O . TYR B 1 162 ? -16.328 -8.953 -2.066 1 98.62 162 TYR B O 1
ATOM 3274 N N . ALA B 1 163 ? -15.18 -9.812 -0.29 1 98.19 163 ALA B N 1
ATOM 3275 C CA . ALA B 1 163 ? -15.914 -11.07 -0.377 1 98.19 163 ALA B CA 1
ATOM 3276 C C . ALA B 1 163 ? -17.281 -10.945 0.288 1 98.19 163 ALA B C 1
ATOM 3278 O O . ALA B 1 163 ? -17.484 -11.438 1.401 1 98.19 163 ALA B O 1
ATOM 3279 N N . ARG B 1 164 ? -18.312 -10.43 -0.42 1 95.56 164 ARG B N 1
ATOM 3280 C CA . ARG B 1 164 ? -19.609 -10.078 0.155 1 95.56 164 ARG B CA 1
ATOM 3281 C C . ARG B 1 164 ? -20.625 -11.188 -0.084 1 95.56 164 ARG B C 1
ATOM 3283 O O . ARG B 1 164 ? -21.562 -11.352 0.701 1 95.56 164 ARG B O 1
ATOM 3290 N N . THR B 1 165 ? -20.422 -11.945 -1.087 1 97.19 165 THR B N 1
ATOM 3291 C CA . THR B 1 165 ? -21.375 -12.992 -1.439 1 97.19 165 THR B CA 1
ATOM 3292 C C . THR B 1 165 ? -21.125 -14.25 -0.608 1 97.19 165 THR B C 1
ATOM 3294 O O . THR B 1 165 ? -22.047 -14.773 0.024 1 97.19 165 THR B O 1
ATOM 3297 N N . ILE B 1 166 ? -19.953 -14.805 -0.661 1 97.44 166 ILE B N 1
ATOM 3298 C CA . ILE B 1 166 ? -19.484 -15.953 0.112 1 97.44 166 ILE B CA 1
ATOM 3299 C C . ILE B 1 166 ? -18.156 -15.625 0.792 1 97.44 166 ILE B C 1
ATOM 3301 O O . ILE B 1 166 ? -17.203 -15.234 0.129 1 97.44 166 ILE B O 1
ATOM 3305 N N . PRO B 1 167 ? -18.156 -15.82 2.123 1 95.94 167 PRO B N 1
ATOM 3306 C CA . PRO B 1 167 ? -16.891 -15.523 2.799 1 95.94 167 PRO B CA 1
ATOM 3307 C C . PRO B 1 167 ? -15.711 -16.312 2.219 1 95.94 167 PRO B C 1
ATOM 3309 O O . PRO B 1 167 ? -15.867 -17.484 1.849 1 95.94 167 PRO B O 1
ATOM 3312 N N . ASP B 1 168 ? -14.57 -15.617 2.033 1 96.5 168 ASP B N 1
ATOM 3313 C CA . ASP B 1 168 ? -13.281 -16.188 1.668 1 96.5 168 ASP B CA 1
ATOM 3314 C C . ASP B 1 168 ? -13.289 -16.688 0.224 1 96.5 168 ASP B C 1
ATOM 3316 O O . ASP B 1 168 ? -12.5 -17.562 -0.142 1 96.5 168 ASP B O 1
ATOM 3320 N N . LYS B 1 169 ? -14.164 -16.25 -0.557 1 98.12 169 LYS B N 1
ATOM 3321 C CA . LYS B 1 169 ? -14.188 -16.422 -2.006 1 98.12 169 LYS B CA 1
ATOM 3322 C C . LYS B 1 169 ? -14.555 -15.109 -2.709 1 98.12 169 LYS B C 1
ATOM 3324 O O . LYS B 1 169 ? -15.328 -14.312 -2.178 1 98.12 169 LYS B O 1
ATOM 3329 N N . LEU B 1 170 ? -14.039 -14.891 -3.881 1 98.81 170 LEU B N 1
ATOM 3330 C CA . LEU B 1 170 ? -14.367 -13.695 -4.656 1 98.81 170 LEU B CA 1
ATOM 3331 C C . LEU B 1 170 ? -14.977 -14.078 -6.004 1 98.81 170 LEU B C 1
ATOM 3333 O O . LEU B 1 170 ? -14.414 -14.891 -6.734 1 98.81 170 LEU B O 1
ATOM 3337 N N . SER B 1 171 ? -16.172 -13.594 -6.27 1 98.69 171 SER B N 1
ATOM 3338 C CA . SER B 1 171 ? -16.719 -13.695 -7.617 1 98.69 171 S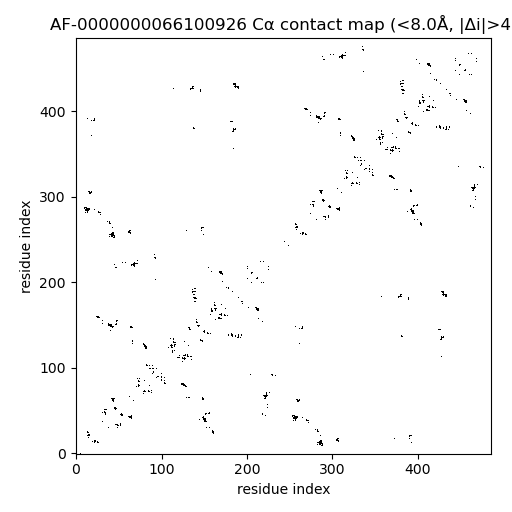ER B CA 1
ATOM 3339 C C . SER B 1 171 ? -15.984 -12.766 -8.578 1 98.69 171 SER B C 1
ATOM 3341 O O . SER B 1 171 ? -15.203 -11.906 -8.156 1 98.69 171 SER B O 1
ATOM 3343 N N . LEU B 1 172 ? -16.281 -12.961 -9.859 1 98.38 172 LEU B N 1
ATOM 3344 C CA . LEU B 1 172 ? -15.664 -12.094 -10.852 1 98.38 172 LEU B CA 1
ATOM 3345 C C . LEU B 1 172 ? -16.031 -10.633 -10.617 1 98.38 172 LEU B C 1
ATOM 3347 O O . LEU B 1 172 ? -15.188 -9.75 -10.75 1 98.38 172 LEU B O 1
ATOM 3351 N N . GLY B 1 173 ? -17.297 -10.406 -10.289 1 98.56 173 GLY B N 1
ATOM 3352 C CA . GLY B 1 173 ? -17.734 -9.055 -9.977 1 98.56 173 GLY B CA 1
ATOM 3353 C C . GLY B 1 173 ? -17.031 -8.461 -8.773 1 98.56 173 GLY B C 1
ATOM 3354 O O . GLY B 1 173 ? -16.641 -7.289 -8.789 1 98.56 173 GLY B O 1
ATOM 3355 N N . GLU B 1 174 ? -16.859 -9.242 -7.742 1 98.75 174 GLU B N 1
ATOM 3356 C CA . GLU B 1 174 ? -16.172 -8.789 -6.531 1 98.75 174 GLU B CA 1
ATOM 3357 C C . GLU B 1 174 ? -14.695 -8.547 -6.793 1 98.75 174 GLU B C 1
ATOM 3359 O O . GLU B 1 174 ? -14.109 -7.613 -6.242 1 98.75 174 GLU B O 1
ATOM 3364 N N . LEU B 1 175 ? -14.125 -9.367 -7.648 1 98.69 175 LEU B N 1
ATOM 3365 C CA . LEU B 1 175 ? -12.75 -9.148 -8.078 1 98.69 175 LEU B CA 1
ATOM 3366 C C . LEU B 1 175 ? -12.625 -7.812 -8.805 1 98.69 175 LEU B C 1
ATOM 3368 O O . LEU B 1 175 ? -11.672 -7.059 -8.562 1 98.69 175 LEU B O 1
ATOM 3372 N N . TRP B 1 176 ? -13.562 -7.547 -9.68 1 98.5 176 TRP B N 1
ATOM 3373 C CA . TRP B 1 176 ? -13.57 -6.285 -10.406 1 98.5 176 TRP B CA 1
ATOM 3374 C C . TRP B 1 176 ? -13.711 -5.105 -9.453 1 98.5 176 TRP B C 1
ATOM 3376 O O . TRP B 1 176 ? -13.008 -4.105 -9.578 1 98.5 176 TRP B O 1
ATOM 3386 N N . ASP B 1 177 ? -14.594 -5.227 -8.477 1 98.5 177 ASP B N 1
ATOM 3387 C CA . ASP B 1 177 ? -14.789 -4.188 -7.473 1 98.5 177 ASP B CA 1
ATOM 3388 C C . ASP B 1 177 ? -13.508 -3.939 -6.684 1 98.5 177 ASP B C 1
ATOM 3390 O O . ASP B 1 177 ? -13.18 -2.795 -6.367 1 98.5 177 ASP B O 1
ATOM 3394 N N . MET B 1 178 ? -12.867 -4.996 -6.375 1 98.75 178 MET B N 1
ATOM 3395 C CA . MET B 1 178 ? -11.609 -4.883 -5.637 1 98.75 178 MET B CA 1
ATOM 3396 C C . MET B 1 178 ? -10.57 -4.109 -6.445 1 98.75 178 MET B C 1
ATOM 3398 O O . MET B 1 178 ? -9.906 -3.221 -5.914 1 98.75 178 MET B O 1
ATOM 3402 N N . THR B 1 179 ? -10.43 -4.48 -7.746 1 98.75 179 THR B N 1
ATOM 3403 C CA . THR B 1 179 ? -9.438 -3.793 -8.57 1 98.75 179 THR B CA 1
ATOM 3404 C C . THR B 1 179 ? -9.805 -2.322 -8.742 1 98.75 179 THR B C 1
ATOM 3406 O O . THR B 1 179 ? -8.922 -1.463 -8.82 1 98.75 179 THR B O 1
ATOM 3409 N N . GLU B 1 180 ? -11.102 -1.988 -8.766 1 98.31 180 GLU B N 1
ATOM 3410 C CA . GLU B 1 180 ? -11.539 -0.598 -8.812 1 98.31 180 GLU B CA 1
ATOM 3411 C C . GLU B 1 180 ? -11.234 0.123 -7.5 1 98.31 180 GLU B C 1
ATOM 3413 O O . GLU B 1 180 ? -10.742 1.253 -7.508 1 98.31 180 GLU B O 1
ATOM 3418 N N . GLY B 1 181 ? -11.5 -0.538 -6.41 1 98.25 181 GLY B N 1
ATOM 3419 C CA . GLY B 1 181 ? -11.32 0.057 -5.098 1 98.25 181 GLY B CA 1
ATOM 3420 C C . GLY B 1 181 ? -9.859 0.3 -4.75 1 98.25 181 GLY B C 1
ATOM 3421 O O . GLY B 1 181 ? -9.547 1.157 -3.922 1 98.25 181 GLY B O 1
ATOM 3422 N N . ASN B 1 182 ? -8.953 -0.418 -5.41 1 98.5 182 ASN B N 1
ATOM 3423 C CA . ASN B 1 182 ? -7.527 -0.338 -5.113 1 98.5 182 ASN B CA 1
ATOM 3424 C C . ASN B 1 182 ? -6.812 0.636 -6.043 1 98.5 182 ASN B C 1
ATOM 3426 O O . ASN B 1 182 ? -5.598 0.811 -5.953 1 98.5 182 ASN B O 1
ATOM 3430 N N . ARG B 1 183 ? -7.516 1.299 -6.945 1 98.44 183 ARG B N 1
ATOM 3431 C CA . ARG B 1 183 ? -6.879 2.217 -7.887 1 98.44 183 ARG B CA 1
ATOM 3432 C C . ARG B 1 183 ? -6.227 3.387 -7.156 1 98.44 183 ARG B C 1
ATOM 3434 O O . ARG B 1 183 ? -6.879 4.066 -6.359 1 98.44 183 ARG B O 1
ATOM 3441 N N . ASP B 1 184 ? -4.969 3.57 -7.422 1 98.62 184 ASP B N 1
ATOM 3442 C CA . ASP B 1 184 ? -4.27 4.789 -7.02 1 98.62 184 ASP B CA 1
ATOM 3443 C C . ASP B 1 184 ? -4.414 5.879 -8.078 1 98.62 184 ASP B C 1
ATOM 3445 O O . ASP B 1 184 ? -4.48 5.59 -9.273 1 98.62 184 ASP B O 1
ATOM 3449 N N . ALA B 1 185 ? -4.48 7.078 -7.582 1 98.25 185 ALA B N 1
ATOM 3450 C CA . ALA B 1 185 ? -4.668 8.211 -8.492 1 98.25 185 ALA B CA 1
ATOM 3451 C C . ALA B 1 185 ? -3.57 8.25 -9.547 1 98.25 185 ALA B C 1
ATOM 3453 O O . ALA B 1 185 ? -2.381 8.188 -9.227 1 98.25 185 ALA B O 1
ATOM 3454 N N . PHE B 1 186 ? -3.961 8.234 -10.836 1 98.06 186 PHE B N 1
ATOM 3455 C CA . PHE B 1 186 ? -3.139 8.422 -12.023 1 98.06 186 PHE B CA 1
ATOM 3456 C C . PHE B 1 186 ? -2.072 7.34 -12.117 1 98.06 186 PHE B C 1
ATOM 3458 O O . PHE B 1 186 ? -0.959 7.598 -12.586 1 98.06 186 PHE B O 1
ATOM 3465 N N . ASP B 1 187 ? -2.291 6.254 -11.57 1 98.62 187 ASP B N 1
ATOM 3466 C CA . ASP B 1 187 ? -1.458 5.062 -11.703 1 98.62 187 ASP B CA 1
ATOM 3467 C C . ASP B 1 187 ? -1.968 4.156 -12.828 1 98.62 187 ASP B C 1
ATOM 3469 O O . ASP B 1 187 ? -2.305 2.996 -12.586 1 98.62 187 ASP B O 1
ATOM 3473 N N . PHE B 1 188 ? -1.91 4.594 -14.125 1 98.44 188 PHE B N 1
ATOM 3474 C CA . PHE B 1 18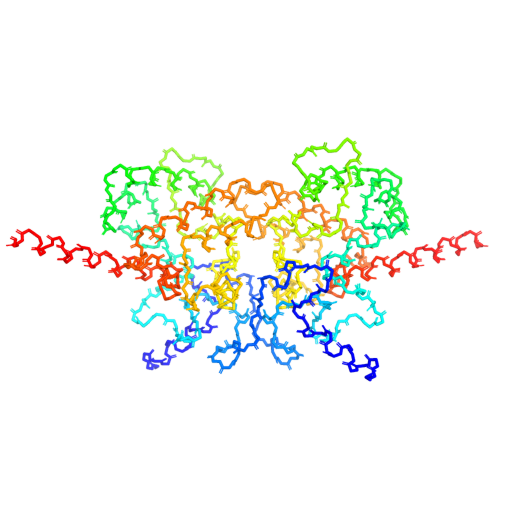8 ? -2.527 3.906 -15.25 1 98.44 188 PHE B CA 1
ATOM 3475 C C . PHE B 1 188 ? -1.894 2.537 -15.461 1 98.44 188 PHE B C 1
ATOM 3477 O O . PHE B 1 188 ? -2.586 1.568 -15.781 1 98.44 188 PHE B O 1
ATOM 3484 N N . PHE B 1 189 ? -0.601 2.447 -15.266 1 98.75 189 PHE B N 1
ATOM 3485 C CA . PHE B 1 189 ? 0.056 1.151 -15.383 1 98.75 189 PHE B CA 1
ATOM 3486 C C . PHE B 1 189 ? -0.457 0.186 -14.32 1 98.75 189 PHE B C 1
ATOM 3488 O O . PHE B 1 189 ? -0.789 -0.961 -14.625 1 98.75 189 PHE B O 1
ATOM 3495 N N . GLY B 1 190 ? -0.514 0.644 -13.023 1 98.75 190 GLY B N 1
ATOM 3496 C CA . GLY B 1 190 ? -1.007 -0.189 -11.938 1 98.75 190 GLY B CA 1
ATOM 3497 C C . GLY B 1 190 ? -2.449 -0.622 -12.125 1 98.75 190 GLY B C 1
ATOM 3498 O O . GLY B 1 190 ? -2.812 -1.75 -11.789 1 98.75 190 GLY B O 1
ATOM 3499 N N . TRP B 1 191 ? -3.287 0.275 -12.734 1 98.75 191 TRP B N 1
ATOM 3500 C CA . TRP B 1 191 ? -4.676 -0.065 -13.016 1 98.75 191 TRP B CA 1
ATOM 3501 C C . TRP B 1 191 ? -4.762 -1.272 -13.945 1 98.75 191 TRP B C 1
ATOM 3503 O O . TRP B 1 191 ? -5.469 -2.238 -13.656 1 98.75 191 TRP B O 1
ATOM 3513 N N . LEU B 1 192 ? -4.008 -1.134 -14.984 1 98.5 192 LEU B N 1
ATOM 3514 C CA . LEU B 1 192 ? -4.047 -2.17 -16.016 1 98.5 192 LEU B CA 1
ATOM 3515 C C . LEU B 1 192 ? -3.414 -3.461 -15.508 1 98.5 192 LEU B C 1
ATOM 3517 O O . LEU B 1 192 ? -3.973 -4.547 -15.688 1 98.5 192 LEU B O 1
ATOM 3521 N N . ALA B 1 193 ? -2.262 -3.395 -14.883 1 98.56 193 ALA B N 1
ATOM 3522 C CA . ALA B 1 193 ? -1.553 -4.566 -14.367 1 98.56 193 ALA B CA 1
ATOM 3523 C C . ALA B 1 193 ? -2.426 -5.352 -13.398 1 98.56 193 ALA B C 1
ATOM 3525 O O . ALA B 1 193 ? -2.525 -6.578 -13.492 1 98.56 193 ALA B O 1
ATOM 3526 N N . SER B 1 194 ? -3.047 -4.637 -12.5 1 98.62 194 SER B N 1
ATOM 3527 C CA . SER B 1 194 ? -3.906 -5.277 -11.516 1 98.62 194 SER B CA 1
ATOM 3528 C C . SER B 1 194 ? -5.055 -6.027 -12.188 1 98.62 194 SER B C 1
ATOM 3530 O O . SER B 1 194 ? -5.316 -7.188 -11.859 1 98.62 194 SER B O 1
ATOM 3532 N N . LYS B 1 195 ? -5.746 -5.434 -13.109 1 98.5 195 LYS B N 1
ATOM 3533 C CA . LYS B 1 195 ? -6.883 -6.059 -13.773 1 98.5 195 LYS B CA 1
ATOM 3534 C C . LYS B 1 195 ? -6.449 -7.285 -14.57 1 98.5 195 LYS B C 1
ATOM 3536 O O . LYS B 1 195 ? -7.121 -8.32 -14.547 1 98.5 195 LYS B O 1
ATOM 3541 N N . VAL B 1 196 ? -5.332 -7.199 -15.219 1 98.38 196 VAL B N 1
ATOM 3542 C CA . VAL B 1 196 ? -4.836 -8.32 -16.016 1 98.38 196 VAL B CA 1
ATOM 3543 C C . VAL B 1 196 ? -4.426 -9.469 -15.094 1 98.38 196 VAL B C 1
ATOM 3545 O O . VAL B 1 196 ? -4.797 -10.617 -15.32 1 98.38 196 VAL B O 1
ATOM 3548 N N . GLU B 1 197 ? -3.682 -9.156 -14.031 1 98.19 197 GLU B N 1
ATOM 3549 C CA . GLU B 1 197 ? -3.215 -10.172 -13.094 1 98.19 197 GLU B CA 1
ATOM 3550 C C . GLU B 1 197 ? -4.387 -10.93 -12.477 1 98.19 197 GLU B C 1
ATOM 3552 O O . GLU B 1 197 ? -4.391 -12.164 -12.453 1 98.19 197 GLU B O 1
ATOM 3557 N N . TRP B 1 198 ? -5.383 -10.227 -12.016 1 98.69 198 TRP B N 1
ATOM 3558 C CA . TRP B 1 198 ? -6.516 -10.875 -11.352 1 98.69 198 TRP B CA 1
ATOM 3559 C C . TRP B 1 198 ? -7.383 -11.609 -12.367 1 98.69 198 TRP B C 1
ATOM 3561 O O . TRP B 1 198 ? -7.965 -12.656 -12.055 1 98.69 198 TRP B O 1
ATOM 3571 N N . GLY B 1 199 ? -7.473 -11.039 -13.594 1 98.62 199 GLY B N 1
ATOM 3572 C CA . GLY B 1 199 ? -8.172 -11.742 -14.656 1 98.62 199 GLY B CA 1
ATOM 3573 C C . GLY B 1 199 ? -7.523 -13.062 -15.023 1 98.62 199 GLY B C 1
ATOM 3574 O O . GLY B 1 199 ? -8.211 -14.078 -15.164 1 98.62 199 GLY B O 1
ATOM 3575 N N . VAL B 1 200 ? -6.23 -13.07 -15.164 1 98.75 200 VAL B N 1
ATOM 3576 C CA . VAL B 1 200 ? -5.484 -14.281 -15.492 1 98.75 200 VAL B CA 1
ATOM 3577 C C . VAL B 1 200 ? -5.633 -15.297 -14.367 1 98.75 200 VAL B C 1
ATOM 3579 O O . VAL B 1 200 ? -5.855 -16.484 -14.617 1 98.75 200 VAL B O 1
ATOM 3582 N N . LEU B 1 201 ? -5.535 -14.883 -13.109 1 98.81 201 LEU B N 1
ATOM 3583 C CA . LEU B 1 201 ? -5.695 -15.789 -11.969 1 98.81 201 LEU B CA 1
ATOM 3584 C C . LEU B 1 201 ? -7.094 -16.391 -11.953 1 98.81 201 LEU B C 1
ATOM 3586 O O . LEU B 1 201 ? -7.254 -17.578 -11.672 1 98.81 201 LEU B O 1
ATOM 3590 N N . TYR B 1 202 ? -8.078 -15.531 -12.234 1 98.75 202 TYR B N 1
ATOM 3591 C CA . TYR B 1 202 ? -9.461 -16.016 -12.297 1 98.75 202 TYR B CA 1
ATOM 3592 C C . TYR B 1 202 ? -9.609 -17.109 -13.352 1 98.75 202 TYR B C 1
ATOM 3594 O O . TYR B 1 202 ? -10.234 -18.141 -13.102 1 98.75 202 TYR B O 1
ATOM 3602 N N . ALA B 1 203 ? -9.07 -16.906 -14.516 1 98.38 203 ALA B N 1
ATOM 3603 C CA . ALA B 1 203 ? -9.117 -17.891 -15.594 1 98.38 203 ALA B CA 1
ATOM 3604 C C . ALA B 1 203 ? -8.414 -19.172 -15.188 1 98.38 203 ALA B C 1
ATOM 3606 O O . ALA B 1 203 ? -8.867 -20.266 -15.523 1 98.38 203 ALA B O 1
ATOM 3607 N N . LEU B 1 204 ? -7.406 -19.047 -14.438 1 98.38 204 LEU B N 1
ATOM 3608 C CA . LEU B 1 204 ? -6.57 -20.188 -14.062 1 98.38 204 LEU B CA 1
ATOM 3609 C C . LEU B 1 204 ? -7.238 -21.016 -12.977 1 98.38 204 LEU B C 1
ATOM 3611 O O . LEU B 1 204 ? -7.188 -22.25 -13 1 98.38 204 LEU B O 1
ATOM 3615 N N . ALA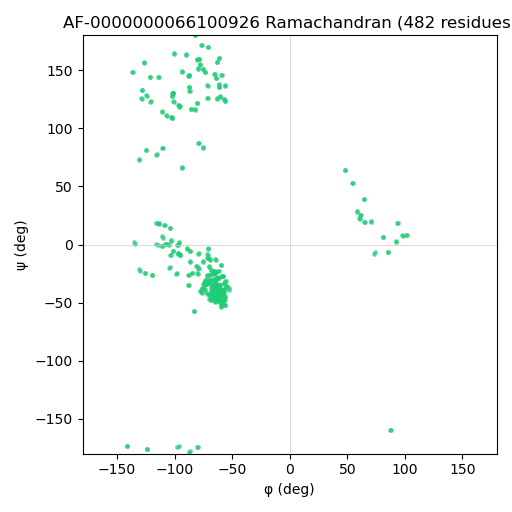 B 1 205 ? -7.887 -20.328 -12 1 98.5 205 ALA B N 1
ATOM 3616 C CA . ALA B 1 205 ? -8.102 -21.062 -10.758 1 98.5 205 ALA B CA 1
ATOM 3617 C C . ALA B 1 205 ? -9.523 -20.891 -10.25 1 98.5 205 ALA B C 1
ATOM 3619 O O . ALA B 1 205 ? -9.852 -21.297 -9.133 1 98.5 205 ALA B O 1
ATOM 3620 N N . SER B 1 206 ? -10.406 -20.125 -10.961 1 98.38 206 SER B N 1
ATOM 3621 C CA . SER B 1 206 ? -11.797 -20.062 -10.523 1 98.38 206 SER B CA 1
ATOM 3622 C C . SER B 1 206 ? -12.438 -21.453 -10.5 1 98.38 206 SER B C 1
ATOM 3624 O O . SER B 1 206 ? -12.086 -22.312 -11.312 1 98.38 206 SER B O 1
ATOM 3626 N N . ASP B 1 207 ? -13.281 -21.609 -9.57 1 97.56 207 ASP B N 1
ATOM 3627 C CA . ASP B 1 207 ? -13.93 -22.922 -9.461 1 97.56 207 ASP B CA 1
ATOM 3628 C C . ASP B 1 207 ? -15.172 -22.984 -10.344 1 97.56 207 ASP B C 1
ATOM 3630 O O . ASP B 1 207 ? -15.461 -22.047 -11.086 1 97.56 207 ASP B O 1
ATOM 3634 N N . GLU B 1 208 ? -15.859 -24.109 -10.297 1 97.06 208 GLU B N 1
ATOM 3635 C CA . GLU B 1 208 ? -17 -24.375 -11.18 1 97.06 208 GLU B CA 1
ATOM 3636 C C . GLU B 1 208 ? -18.141 -23.406 -10.891 1 97.06 208 GLU B C 1
ATOM 3638 O O . GLU B 1 208 ? -18.969 -23.125 -11.773 1 97.06 208 GLU B O 1
ATOM 3643 N N . GLU B 1 209 ? -18.172 -22.891 -9.695 1 97.69 209 GLU B N 1
ATOM 3644 C CA . GLU B 1 209 ? -19.25 -21.984 -9.305 1 97.69 209 GLU B CA 1
ATOM 3645 C C . GLU B 1 209 ? -18.891 -20.531 -9.633 1 97.69 209 GLU B C 1
ATOM 3647 O O . GLU B 1 209 ? -19.688 -19.625 -9.391 1 97.69 209 GLU B O 1
ATOM 3652 N N . GLY B 1 210 ? -17.703 -20.266 -10.133 1 98 210 GLY B N 1
ATOM 3653 C CA . GLY B 1 210 ? -17.312 -18.938 -10.578 1 98 210 GLY B CA 1
ATOM 3654 C C . GLY B 1 210 ? -16.609 -18.125 -9.5 1 98 210 GLY B C 1
ATOM 3655 O O . GLY B 1 210 ? -16.578 -16.906 -9.57 1 98 210 GLY B O 1
ATOM 3656 N N . PHE B 1 211 ? -16.109 -18.797 -8.477 1 98.69 211 PHE B N 1
ATOM 3657 C CA . PHE B 1 211 ? -15.445 -18.094 -7.387 1 98.69 211 PHE B CA 1
ATOM 3658 C C . PHE B 1 211 ? -13.961 -18.422 -7.348 1 98.69 211 PHE B C 1
ATOM 3660 O O . PHE B 1 211 ? -13.555 -19.531 -7.707 1 98.69 211 PHE B O 1
ATOM 3667 N N . LEU B 1 212 ? -13.203 -17.453 -7.004 1 98.69 212 LEU B N 1
ATOM 3668 C CA . LEU B 1 212 ? -11.805 -17.641 -6.641 1 98.69 212 LEU B CA 1
ATOM 3669 C C . LEU B 1 212 ? -11.648 -17.75 -5.129 1 98.69 212 LEU B C 1
ATOM 3671 O O . LEU B 1 212 ? -11.992 -16.828 -4.391 1 98.69 212 LEU B O 1
ATOM 3675 N N . SER B 1 213 ? -11.172 -18.859 -4.672 1 98.5 213 SER B N 1
ATOM 3676 C CA . SER B 1 213 ? -11.078 -19.094 -3.236 1 98.5 213 SER B CA 1
ATOM 3677 C C . SER B 1 213 ? -9.883 -18.359 -2.631 1 98.5 213 SER B C 1
ATOM 3679 O O . SER B 1 213 ? -8.898 -18.094 -3.322 1 98.5 213 SER B O 1
ATOM 3681 N N . LYS B 1 214 ? -9.984 -18.078 -1.354 1 98.5 214 LYS B N 1
ATOM 3682 C CA . LYS B 1 214 ? -8.875 -17.484 -0.613 1 98.5 214 LYS B CA 1
ATOM 3683 C C . LYS B 1 214 ? -7.637 -18.375 -0.671 1 98.5 214 LYS B C 1
ATOM 3685 O O . LYS B 1 214 ? -6.516 -17.875 -0.79 1 98.5 214 LYS B O 1
ATOM 3690 N N . GLU B 1 215 ? -7.824 -19.672 -0.585 1 98.12 215 GLU B N 1
ATOM 3691 C CA . GLU B 1 215 ? -6.691 -20.594 -0.659 1 98.12 215 GLU B CA 1
ATOM 3692 C C . GLU B 1 215 ? -5.973 -20.469 -1.999 1 98.12 215 GLU B C 1
ATOM 3694 O O . GLU B 1 215 ? -4.738 -20.438 -2.047 1 98.12 215 GLU B O 1
ATOM 3699 N N . ALA B 1 216 ? -6.684 -20.438 -3.076 1 98.44 216 ALA B N 1
ATOM 3700 C CA . ALA B 1 216 ? -6.07 -20.281 -4.395 1 98.44 216 ALA B CA 1
ATOM 3701 C C . ALA B 1 216 ? -5.297 -18.969 -4.496 1 98.44 216 ALA B C 1
ATOM 3703 O O . ALA B 1 216 ? -4.172 -18.938 -5 1 98.44 216 ALA B O 1
ATOM 3704 N N . ILE B 1 217 ? -5.902 -17.906 -4.012 1 98.81 217 ILE B N 1
ATOM 3705 C CA . ILE B 1 217 ? -5.273 -16.594 -4.055 1 98.81 217 ILE B CA 1
ATOM 3706 C C . ILE B 1 217 ? -4.02 -16.594 -3.188 1 98.81 217 ILE B C 1
ATOM 3708 O O . ILE B 1 217 ? -2.963 -16.125 -3.611 1 98.81 217 ILE B O 1
ATOM 3712 N N . ARG B 1 218 ? -4.156 -17.109 -2.014 1 98.81 218 ARG B N 1
ATOM 3713 C CA . ARG B 1 218 ? -3.014 -17.188 -1.109 1 98.81 218 ARG B CA 1
ATOM 3714 C C . ARG B 1 218 ? -1.865 -17.969 -1.744 1 98.81 218 ARG B C 1
ATOM 3716 O O . ARG B 1 218 ? -0.714 -17.531 -1.701 1 98.81 218 ARG B O 1
ATOM 3723 N N . ARG B 1 219 ? -2.156 -19.062 -2.361 1 98.69 219 ARG B N 1
ATOM 3724 C CA . ARG B 1 219 ? -1.135 -19.922 -2.967 1 98.69 219 ARG B CA 1
ATOM 3725 C C . ARG B 1 219 ? -0.562 -19.266 -4.223 1 98.69 219 ARG B C 1
ATOM 3727 O O . ARG B 1 219 ? 0.543 -19.609 -4.652 1 98.69 219 ARG B O 1
ATOM 3734 N N . CYS B 1 220 ? -1.341 -18.438 -4.863 1 98.75 220 CYS B N 1
ATOM 3735 C CA . CYS B 1 220 ? -0.798 -17.641 -5.965 1 98.75 220 CYS B CA 1
ATOM 3736 C C . CYS B 1 220 ? 0.324 -16.734 -5.48 1 98.75 220 CYS B C 1
ATOM 3738 O O . CYS B 1 220 ? 1.341 -16.578 -6.16 1 98.75 220 CYS B O 1
ATOM 3740 N N . PHE B 1 221 ? 0.216 -16.156 -4.289 1 98.75 221 PHE B N 1
ATOM 3741 C CA . PHE B 1 221 ? 1.194 -15.211 -3.773 1 98.75 221 PHE B CA 1
ATOM 3742 C C . PHE B 1 221 ? 2.543 -15.891 -3.557 1 98.75 221 PHE B C 1
ATOM 3744 O O . PHE B 1 221 ? 3.592 -15.273 -3.756 1 98.75 221 PHE B O 1
ATOM 3751 N N . ASP B 1 222 ? 2.584 -17.125 -3.162 1 98.31 222 ASP B N 1
ATOM 3752 C CA . ASP B 1 222 ? 3.883 -17.766 -2.961 1 98.31 222 ASP B CA 1
ATOM 3753 C C . ASP B 1 222 ? 4.219 -18.703 -4.117 1 98.31 222 ASP B C 1
ATOM 3755 O O . ASP B 1 222 ? 5.203 -19.438 -4.055 1 98.31 222 ASP B O 1
ATOM 3759 N N . GLY B 1 223 ? 3.381 -18.766 -5.121 1 98.5 223 GLY B N 1
ATOM 3760 C CA . GLY B 1 223 ? 3.68 -19.484 -6.348 1 98.5 223 GLY B CA 1
ATOM 3761 C C . GLY B 1 223 ? 3.336 -20.969 -6.27 1 98.5 223 GLY B C 1
ATOM 3762 O O . GLY B 1 223 ? 3.391 -21.672 -7.277 1 98.5 223 GLY B O 1
ATOM 3763 N N . SER B 1 224 ? 2.955 -21.469 -5.125 1 98.31 224 SER B N 1
ATOM 3764 C CA . SER B 1 224 ? 2.65 -22.891 -4.977 1 98.31 224 SER B CA 1
ATOM 3765 C C . SER B 1 224 ? 1.432 -23.281 -5.801 1 98.31 224 SER B C 1
ATOM 3767 O O . SER B 1 224 ? 1.291 -24.438 -6.199 1 98.31 224 SER B O 1
ATOM 3769 N N . LEU B 1 225 ? 0.552 -22.344 -6.102 1 98.56 225 LEU B N 1
ATOM 3770 C CA . LEU B 1 225 ? -0.616 -22.594 -6.941 1 98.56 225 LEU B CA 1
ATOM 3771 C C . LEU B 1 225 ? -0.199 -23.078 -8.32 1 98.56 225 LEU B C 1
ATOM 3773 O O . LEU B 1 225 ? -0.848 -23.953 -8.898 1 98.56 225 LEU B O 1
ATOM 3777 N N . PHE B 1 226 ? 0.841 -22.5 -8.852 1 98.5 226 PHE B N 1
ATOM 3778 C CA . PHE B 1 226 ? 1.249 -22.781 -10.219 1 98.5 226 PHE B CA 1
ATOM 3779 C C . PHE B 1 226 ? 1.74 -24.219 -10.359 1 98.5 226 PHE B C 1
ATOM 3781 O O . PHE B 1 226 ? 1.394 -24.922 -11.32 1 98.5 226 PHE B O 1
ATOM 3788 N N . GLU B 1 227 ? 2.523 -24.625 -9.383 1 96.19 227 GLU B N 1
ATOM 3789 C CA . GLU B 1 227 ? 2.967 -26.016 -9.367 1 96.19 227 GLU B CA 1
ATOM 3790 C C . GLU B 1 227 ? 1.779 -26.969 -9.305 1 96.19 227 GLU B C 1
ATOM 3792 O O . GLU B 1 227 ? 1.746 -27.984 -10.016 1 96.19 227 GLU B O 1
ATOM 3797 N N . TYR B 1 228 ? 0.924 -26.656 -8.484 1 96.56 228 TYR B N 1
ATOM 3798 C CA . TYR B 1 228 ? -0.282 -27.453 -8.32 1 96.56 228 TYR B CA 1
ATOM 3799 C C . TYR B 1 228 ? -1.071 -27.531 -9.617 1 96.56 228 TYR B C 1
ATOM 3801 O O . TYR B 1 228 ? -1.468 -28.609 -10.055 1 96.56 228 TYR B O 1
ATOM 3809 N N . CYS B 1 229 ? -1.319 -26.438 -10.25 1 97.25 229 CYS B N 1
ATOM 3810 C CA . CYS B 1 229 ? -2.098 -26.359 -11.484 1 97.25 229 CYS B CA 1
ATOM 3811 C C . CYS B 1 229 ? -1.383 -27.094 -12.617 1 97.25 229 CYS B C 1
ATOM 3813 O O . CYS B 1 229 ? -2.014 -27.797 -13.406 1 97.25 229 CYS B O 1
ATOM 3815 N N . ALA B 1 230 ? -0.091 -26.875 -12.703 1 97.38 230 ALA B N 1
ATOM 3816 C CA . ALA B 1 230 ? 0.685 -27.531 -13.758 1 97.38 230 ALA B CA 1
ATOM 3817 C C . ALA B 1 230 ? 0.603 -29.047 -13.633 1 97.38 230 ALA B C 1
ATOM 3819 O O . ALA B 1 230 ? 0.441 -29.75 -14.633 1 97.38 230 ALA B O 1
ATOM 3820 N N . LYS B 1 231 ? 0.741 -29.516 -12.422 1 95.25 231 LYS B N 1
ATOM 3821 C CA . LYS B 1 231 ? 0.634 -30.953 -12.18 1 95.25 231 LYS B CA 1
ATOM 3822 C C . LYS B 1 231 ? -0.748 -31.469 -12.562 1 95.25 231 LYS B C 1
ATOM 3824 O O . LYS B 1 231 ? -0.867 -32.531 -13.211 1 95.25 231 LYS B O 1
ATOM 3829 N N . ASN B 1 232 ? -1.742 -30.812 -12.172 1 93.75 232 ASN B N 1
ATOM 3830 C CA . ASN B 1 232 ? -3.111 -31.203 -12.484 1 93.75 232 ASN B CA 1
ATOM 3831 C C . ASN B 1 232 ? -3.363 -31.203 -13.992 1 93.75 232 ASN B C 1
ATOM 3833 O O . ASN B 1 232 ? -3.998 -32.125 -14.523 1 93.75 232 ASN B O 1
ATOM 3837 N N . TYR B 1 233 ? -2.924 -30.188 -14.609 1 92 233 TYR B N 1
ATOM 3838 C CA . TYR B 1 233 ? -3.123 -30.094 -16.047 1 92 233 TYR B CA 1
ATOM 3839 C C . TYR B 1 233 ? -2.379 -31.203 -16.781 1 92 233 TYR B C 1
ATOM 3841 O O . TYR B 1 233 ? -2.879 -31.75 -17.766 1 92 233 TYR B O 1
ATOM 3849 N N . ALA B 1 234 ? -1.188 -31.531 -16.375 1 91.62 234 ALA B N 1
ATOM 3850 C CA . ALA B 1 234 ? -0.424 -32.625 -16.969 1 91.62 234 ALA B CA 1
ATOM 3851 C C . ALA B 1 234 ? -1.158 -33.938 -16.812 1 91.62 234 ALA B C 1
ATOM 3853 O O . ALA B 1 234 ? -1.176 -34.781 -17.734 1 91.62 234 ALA B O 1
ATOM 3854 N N . GLU B 1 235 ? -1.717 -34.094 -15.695 1 90.56 235 GLU B N 1
ATOM 3855 C CA . GLU B 1 235 ? -2.455 -35.312 -15.438 1 90.56 235 GLU B CA 1
ATOM 3856 C C . GLU B 1 235 ? -3.701 -35.406 -16.312 1 90.56 235 GLU B C 1
ATOM 3858 O O . GLU B 1 235 ? -4.027 -36.5 -16.828 1 90.56 235 GLU B O 1
ATOM 3863 N N . ILE B 1 236 ? -4.332 -34.344 -16.453 1 88.38 236 ILE B N 1
ATOM 3864 C CA . ILE B 1 236 ? -5.523 -34.312 -17.281 1 88.38 236 ILE B CA 1
ATOM 3865 C C . ILE B 1 236 ? -5.141 -34.625 -18.734 1 88.38 236 ILE B C 1
ATOM 3867 O O . ILE B 1 236 ? -5.828 -35.375 -19.422 1 88.38 236 ILE B O 1
ATOM 3871 N N . LYS B 1 237 ? -4.086 -34.094 -19.188 1 87.31 237 LYS B N 1
ATOM 3872 C CA . LYS B 1 237 ? -3.619 -34.312 -20.562 1 87.31 237 LYS B CA 1
ATOM 3873 C C . LYS B 1 237 ? -3.23 -35.781 -20.797 1 87.31 237 LYS B C 1
ATOM 3875 O O . LYS B 1 237 ? -3.527 -36.344 -21.844 1 87.31 237 LYS B O 1
ATOM 3880 N N . GLU B 1 238 ? -2.539 -36.281 -19.859 1 88 238 GLU B N 1
ATOM 3881 C CA . GLU B 1 238 ? -2.15 -37.688 -19.953 1 88 238 GLU B CA 1
ATOM 3882 C C . GLU B 1 238 ? -3.375 -38.594 -20 1 88 238 GLU B C 1
ATOM 3884 O O . GLU B 1 238 ? -3.406 -39.562 -20.75 1 88 238 GLU B O 1
ATOM 3889 N N . TYR B 1 239 ? -4.258 -38.219 -19.25 1 87.31 239 TYR B N 1
ATOM 3890 C CA . TYR B 1 239 ? -5.484 -39.031 -19.219 1 87.31 239 TYR B CA 1
ATOM 3891 C C . TYR B 1 239 ? -6.23 -38.906 -20.547 1 87.31 239 TYR B C 1
ATOM 3893 O O . TYR B 1 239 ? -6.762 -39.906 -21.047 1 87.31 239 TYR B O 1
ATOM 3901 N N . LYS B 1 240 ? -6.293 -37.812 -21.172 1 83.5 240 LYS B N 1
ATOM 3902 C CA . LYS B 1 240 ? -6.992 -37.594 -22.438 1 83.5 240 LYS B CA 1
ATOM 3903 C C . LYS B 1 240 ? -6.293 -38.312 -23.594 1 83.5 240 LYS B C 1
ATOM 3905 O O . LYS B 1 240 ? -6.938 -38.719 -24.562 1 83.5 240 LYS B O 1
ATOM 3910 N N . THR B 1 241 ? -5.027 -38.375 -23.469 1 82.31 241 THR B N 1
ATOM 3911 C CA . THR B 1 241 ? -4.27 -39.031 -24.531 1 82.31 241 THR B CA 1
ATOM 3912 C C . THR B 1 241 ? -4.457 -40.531 -24.453 1 82.31 241 THR B C 1
ATOM 3914 O O . THR B 1 241 ? -4.426 -41.219 -25.469 1 82.31 241 THR B O 1
ATOM 3917 N N . TYR B 1 242 ? -4.66 -41 -23.25 1 82.12 242 TYR B N 1
ATOM 3918 C CA . TYR B 1 242 ? -4.773 -42.469 -23.078 1 82.12 242 TYR B CA 1
ATOM 3919 C C . TYR B 1 242 ? -6.211 -42.938 -23.266 1 82.12 242 TYR B C 1
ATOM 3921 O O . TYR B 1 242 ? -6.453 -44.031 -23.719 1 82.12 242 TYR B O 1
ATOM 3929 N N . TYR B 1 243 ? -7.109 -42.125 -22.844 1 74.62 243 TYR B N 1
ATOM 3930 C CA . TYR B 1 243 ? -8.492 -42.562 -22.984 1 74.62 243 TYR B CA 1
ATOM 3931 C C . TYR B 1 243 ? -9.211 -41.719 -24.062 1 74.62 243 TYR B C 1
ATOM 3933 O O . TYR B 1 243 ? -10.039 -42.25 -24.797 1 74.62 243 TYR B O 1
#

Organism: Arabidopsis thaliana (NCBI:txid3702)

Secondary structure (DSSP, 8-state):
--HHHHHHHHTT---BTTBHHHHHS---S-GGGTSSSTTSPBSS----SS-TT-STT---TT--HHHHHHHTT-TT-SSEE-HHHHHHHHHHTT--HHHHHHHHHHHHHHHHHHH-SSSSPPTT--EEGGGGGGG--SSS-S-B-TTS-B-HHHHHHHHHHH--SSTTEEEHHHHHHHHHHTPPTT-HHHHHHHHHHHHHHHHHH--TTSEEEHHHHHHHHTTHHHHHHHHHHHHHHHHHHH-/--HHHHHHHHTT---BTTBHHHHHS---S-GGGTSSSTTSPBSS----SS-TT-STT---TT--HHHHHHHTT-TT-SSEE-HHHHHHHHHHTT--HHHHHHHHHHHHHHHHHHH-SSSSPPTT--EEGGGGGGG--SSS-S-B-TTS-B-HHHHHHHHHHH--SSTTEEEHHHHHHHHHHTPPTT-HHHHHHHHHHHHHHHHHH--TTSEEEHHHHHHHHTTHHHHHHHHHHHHHHHHHHH-

GO terms:
  GO:0071614 linoleic acid epoxygenase activity (F, IDA)
  GO:0005509 calcium ion binding (F, IDA)
  GO:0005811 lipid droplet (C, IDA)
  GO:0004392 heme oxygenase (decyclizing) activity (F, IDA)
  GO:0004497 monooxygenase activity (F, IDA)
  GO:0031408 oxylipin biosynthetic process (P, IDA)
  GO:0006952 defense response (P, TAS)

Radius of gyration: 23.43 Å; Cα contacts (8 Å, |Δi|>4): 888; chains: 2; bounding box: 43×86×58 Å